Protein AF-W9NQY3-F1 (afdb_monomer_lite)

Organism: NCBI:txid1080344

Sequence (388 aa):
MKNQLRYPASQHNKVHRLAEKRASYDLETVHSIMNRSFVFHVSFQPDAEDPFPTTIPMLGAMGNFAYPSAGLNEPQDCYIHGYISARMANLSRKAMDDGLPGLPVCVSVAKVDGLILALSAFTHSCNYRSAVLFGHAALVTDESEKLWALELLTNKIIPGRWDQVRQPPNKFELMQTQILRVRVTSGSAKVRAGPPADDKEDVQDPGVMKNVWSGYVPLVERMGQPIPSAYNQLQDVPEHVRDLQEGFNEEADAYNDKLVKQETRGINTQYSEPYRLYNTHISEYELGRPVTLYGDIPFMQAHRKDSYVGLCWLNAAETWIDITKTKTKTDTNTNTRWISEAGHPRRLDLPVTSPQGCAQGLCCPNRHHGAALGVLNCLPPVPMKLRL

InterPro domains:
  IPR012349 FMN-binding split barrel [G3DSA:2.30.110.10] (8-249)
  IPR024747 Pyridoxamine 5'-phosphate oxidase-related [PF12900] (28-190)
  IPR025887 Glycoside hydrolase family 31, N-terminal domain [PF13802] (264-322)

pLDDT: mean 75.92, std 24.13, range [22.86, 98.5]

Structure (mmCIF, N/CA/C/O backbone):
data_AF-W9NQY3-F1
#
_entry.id   AF-W9NQY3-F1
#
loop_
_atom_site.group_PDB
_atom_site.id
_atom_site.type_symbol
_atom_site.label_atom_id
_atom_site.label_alt_id
_atom_site.label_comp_id
_atom_site.label_asym_id
_atom_site.label_entity_id
_atom_site.label_seq_id
_atom_site.pdbx_PDB_ins_code
_atom_site.Cartn_x
_atom_site.Cartn_y
_atom_site.Cartn_z
_atom_site.occupancy
_atom_site.B_iso_or_equiv
_atom_site.auth_seq_id
_atom_site.auth_comp_id
_atom_site.auth_asym_id
_atom_site.auth_atom_id
_atom_site.pdbx_PDB_model_num
ATOM 1 N N . MET A 1 1 ? -6.672 -26.993 3.186 1.00 41.31 1 MET A N 1
ATOM 2 C CA . MET A 1 1 ? -6.078 -25.667 3.461 1.00 41.31 1 MET A CA 1
ATOM 3 C C . MET A 1 1 ? -5.191 -25.336 2.272 1.00 41.31 1 MET A C 1
ATOM 5 O O . MET A 1 1 ? -4.366 -26.173 1.939 1.00 41.31 1 MET A O 1
ATOM 9 N N . LYS A 1 2 ? -5.412 -24.225 1.556 1.00 48.28 2 LYS A N 1
ATOM 10 C CA . LYS A 1 2 ? -4.467 -23.804 0.507 1.00 48.28 2 LYS A CA 1
ATOM 11 C C . LYS A 1 2 ? -3.161 -23.420 1.213 1.00 48.28 2 LYS A C 1
ATOM 13 O O . LYS A 1 2 ? -3.224 -22.670 2.182 1.00 48.28 2 LYS A O 1
ATOM 18 N N . ASN A 1 3 ? -2.020 -23.956 0.779 1.00 58.03 3 ASN A N 1
ATOM 19 C CA . ASN A 1 3 ? -0.714 -23.520 1.276 1.00 58.03 3 ASN A CA 1
ATOM 20 C C . ASN A 1 3 ? -0.532 -22.050 0.888 1.00 58.03 3 ASN A C 1
ATOM 22 O O . ASN A 1 3 ? -0.268 -21.743 -0.271 1.00 58.03 3 ASN A O 1
ATOM 26 N N . GLN A 1 4 ? -0.746 -21.142 1.836 1.00 81.62 4 GLN A N 1
ATOM 27 C CA . GLN A 1 4 ? -0.517 -19.719 1.629 1.00 81.62 4 GLN A CA 1
ATOM 28 C C . GLN A 1 4 ? 0.991 -19.484 1.725 1.00 81.62 4 GLN A C 1
ATOM 30 O O . GLN A 1 4 ? 1.603 -19.808 2.744 1.00 81.62 4 GLN A O 1
ATOM 35 N N . LEU A 1 5 ? 1.603 -18.996 0.645 1.00 94.12 5 LEU A N 1
ATOM 36 C CA . LEU A 1 5 ? 3.028 -18.679 0.634 1.00 94.12 5 LEU A CA 1
ATOM 37 C C . LEU A 1 5 ? 3.307 -17.491 1.559 1.00 94.12 5 LEU A C 1
ATOM 39 O O . LEU A 1 5 ? 2.479 -16.587 1.712 1.00 94.12 5 LEU A O 1
ATOM 43 N N . ARG A 1 6 ? 4.484 -17.504 2.188 1.00 95.94 6 ARG A N 1
ATOM 44 C CA . ARG A 1 6 ? 4.890 -16.518 3.193 1.00 95.94 6 ARG A CA 1
ATOM 45 C C . ARG A 1 6 ? 6.348 -16.132 2.997 1.00 95.94 6 ARG A C 1
ATOM 47 O O . ARG A 1 6 ? 7.165 -16.982 2.647 1.00 95.94 6 ARG A O 1
ATOM 54 N N . TYR A 1 7 ? 6.683 -14.886 3.302 1.00 96.25 7 TYR A N 1
ATOM 55 C CA . TYR A 1 7 ? 8.070 -14.475 3.473 1.00 96.25 7 TYR A CA 1
ATOM 56 C C . TYR A 1 7 ? 8.663 -15.128 4.731 1.00 96.25 7 TYR A C 1
ATOM 58 O O . TYR A 1 7 ? 8.013 -15.142 5.781 1.00 96.25 7 TYR A O 1
ATOM 66 N N . PRO A 1 8 ? 9.901 -15.643 4.681 1.00 93.06 8 PRO A N 1
ATOM 67 C CA . PRO A 1 8 ? 10.574 -16.099 5.887 1.00 93.06 8 PRO A CA 1
ATOM 68 C C . PRO A 1 8 ? 10.845 -14.906 6.812 1.00 93.06 8 PRO A C 1
ATOM 70 O O . PRO A 1 8 ? 11.271 -13.836 6.370 1.00 93.06 8 PRO A O 1
ATOM 73 N N . ALA A 1 9 ? 10.609 -15.085 8.112 1.00 92.38 9 ALA A N 1
ATOM 74 C CA . ALA A 1 9 ? 11.013 -14.108 9.115 1.00 92.38 9 ALA A CA 1
ATOM 75 C C . ALA A 1 9 ? 12.531 -14.219 9.342 1.00 92.38 9 ALA A C 1
ATOM 77 O O . ALA A 1 9 ? 13.017 -15.217 9.872 1.00 92.38 9 ALA A O 1
ATOM 78 N N . SER A 1 10 ? 13.268 -13.193 8.936 1.00 91.62 10 SER A N 1
ATOM 79 C CA . SER A 1 10 ? 14.715 -13.042 9.064 1.00 91.62 10 SER A CA 1
ATOM 80 C C . SER A 1 10 ? 15.065 -11.868 9.983 1.00 91.62 10 SER A C 1
ATOM 82 O O . SER A 1 10 ? 14.187 -11.198 10.528 1.00 91.62 10 SER A O 1
ATOM 84 N N . GLN A 1 11 ? 16.359 -11.601 10.165 1.00 91.75 11 GLN A N 1
ATOM 85 C CA . GLN A 1 11 ? 16.842 -10.501 11.004 1.00 91.75 11 GLN A CA 1
ATOM 86 C C . GLN A 1 11 ? 16.270 -9.130 10.598 1.00 91.75 11 GLN A C 1
ATOM 88 O O . GLN A 1 11 ? 16.045 -8.293 11.465 1.00 91.75 11 GLN A O 1
ATOM 93 N N . HIS A 1 12 ? 16.006 -8.905 9.305 1.00 89.69 12 HIS A N 1
ATOM 94 C CA . HIS A 1 12 ? 15.604 -7.590 8.791 1.00 89.69 12 HIS A CA 1
ATOM 95 C C . HIS A 1 12 ? 14.094 -7.324 8.872 1.00 89.69 12 HIS A C 1
ATOM 97 O O . HIS A 1 12 ? 13.684 -6.204 9.159 1.00 89.69 12 HIS A O 1
ATOM 103 N N . ASN A 1 13 ? 13.251 -8.336 8.638 1.00 95.31 13 ASN A N 1
ATOM 104 C CA . ASN A 1 13 ? 11.790 -8.174 8.551 1.00 95.31 13 ASN A CA 1
ATOM 105 C C . ASN A 1 13 ? 11.034 -8.707 9.783 1.00 95.31 13 ASN A C 1
ATOM 107 O O . ASN A 1 13 ? 9.799 -8.618 9.828 1.00 95.31 13 ASN A O 1
ATOM 111 N N . LYS A 1 14 ? 11.724 -9.290 10.776 1.00 96.44 14 LYS A N 1
ATOM 112 C CA . LYS A 1 14 ? 11.074 -9.802 11.987 1.00 96.44 14 LYS A CA 1
ATOM 113 C C . LYS A 1 14 ? 10.430 -8.661 12.777 1.00 96.44 14 LYS A C 1
ATOM 115 O O . LYS A 1 14 ? 11.090 -7.746 13.257 1.00 96.44 14 LYS A O 1
ATOM 120 N N . VAL A 1 15 ? 9.113 -8.733 12.947 1.00 95.94 15 VAL A N 1
ATOM 121 C CA . VAL A 1 15 ? 8.366 -7.805 13.791 1.00 95.94 15 VAL A CA 1
ATOM 122 C C . VAL A 1 15 ? 8.546 -8.269 15.230 1.00 95.94 15 VAL A C 1
ATOM 124 O O . VAL A 1 15 ? 8.304 -9.432 15.538 1.00 95.94 15 VAL A O 1
ATOM 127 N N . HIS A 1 16 ? 8.970 -7.365 16.111 1.00 94.00 16 HIS A N 1
ATOM 128 C CA . HIS A 1 16 ? 9.200 -7.688 17.523 1.00 94.00 16 HIS A CA 1
ATOM 129 C C . HIS A 1 16 ? 8.018 -7.286 18.412 1.00 94.00 16 HIS A C 1
ATOM 131 O O . HIS A 1 16 ? 7.464 -8.104 19.137 1.00 94.00 16 HIS A O 1
ATOM 137 N N . ARG A 1 17 ? 7.590 -6.021 18.345 1.00 93.44 17 ARG A N 1
ATOM 138 C CA . ARG A 1 17 ? 6.527 -5.494 19.214 1.00 93.44 17 ARG A CA 1
ATOM 139 C C . ARG A 1 17 ? 5.136 -5.904 18.721 1.00 93.44 17 ARG A C 1
ATOM 141 O O . ARG A 1 17 ? 4.748 -5.474 17.630 1.00 93.44 17 ARG A O 1
ATOM 148 N N . LEU A 1 18 ? 4.367 -6.604 19.565 1.00 90.69 18 LEU A N 1
ATOM 149 C CA . LEU A 1 18 ? 2.991 -7.073 19.299 1.00 90.69 18 LEU A CA 1
ATOM 150 C C . LEU A 1 18 ? 2.896 -7.962 18.048 1.00 90.69 18 LEU A C 1
ATOM 152 O O . LEU A 1 18 ? 1.939 -7.866 17.275 1.00 90.69 18 LEU A O 1
ATOM 156 N N . ALA A 1 19 ? 3.935 -8.756 17.802 1.00 91.94 19 ALA A N 1
ATOM 157 C CA . ALA A 1 19 ? 4.071 -9.550 16.589 1.00 91.94 19 ALA A CA 1
ATOM 158 C C . ALA A 1 19 ? 2.964 -10.604 16.480 1.00 91.94 19 ALA A C 1
ATOM 160 O O . ALA A 1 19 ? 2.330 -10.732 15.440 1.00 91.94 19 ALA A O 1
ATOM 161 N N . GLU A 1 20 ? 2.662 -11.273 17.587 1.00 90.25 20 GLU A N 1
ATOM 162 C CA . GLU A 1 20 ? 1.641 -12.310 17.710 1.00 90.25 20 GLU A CA 1
ATOM 163 C C . GLU A 1 20 ? 0.222 -11.816 17.397 1.00 90.25 20 GLU A C 1
ATOM 165 O O . GLU A 1 20 ? -0.622 -12.604 16.980 1.00 90.25 20 GLU A O 1
ATOM 170 N N . LYS A 1 21 ? -0.034 -10.512 17.564 1.00 87.94 21 LYS A N 1
ATOM 171 C CA . LYS A 1 21 ? -1.345 -9.894 17.312 1.00 87.94 21 LYS A CA 1
ATOM 172 C C . LYS A 1 21 ? -1.448 -9.195 15.960 1.00 87.94 21 LYS A C 1
ATOM 174 O O . LYS A 1 21 ? -2.558 -8.963 15.497 1.00 87.94 21 LYS A O 1
ATOM 179 N N . ARG A 1 22 ? -0.323 -8.746 15.390 1.00 92.81 22 ARG A N 1
ATOM 180 C CA . ARG A 1 22 ? -0.331 -7.748 14.301 1.00 92.81 22 ARG A CA 1
ATOM 181 C C . ARG A 1 22 ? 0.570 -8.081 13.123 1.00 92.81 22 ARG A C 1
ATOM 183 O O . ARG A 1 22 ? 0.405 -7.460 12.078 1.00 92.81 22 ARG A O 1
ATOM 190 N N . ALA A 1 23 ? 1.549 -8.969 13.276 1.00 96.25 23 ALA A N 1
ATOM 191 C CA . ALA A 1 23 ? 2.464 -9.287 12.189 1.00 96.25 23 ALA A CA 1
ATOM 192 C C . ALA A 1 23 ? 1.822 -10.282 11.218 1.00 96.25 23 ALA A C 1
ATOM 194 O O . ALA A 1 23 ? 1.273 -11.301 11.635 1.00 96.25 23 ALA A O 1
ATOM 195 N N . SER A 1 24 ? 1.957 -10.015 9.924 1.00 96.31 24 SER A N 1
ATOM 196 C CA . SER A 1 24 ? 1.710 -10.998 8.874 1.00 96.31 24 SER A CA 1
ATOM 197 C C . SER A 1 24 ? 2.931 -11.087 7.967 1.00 96.31 24 SER A C 1
ATOM 199 O O . SER A 1 24 ? 3.612 -10.098 7.703 1.00 96.31 24 SER A O 1
ATOM 201 N N . TYR A 1 25 ? 3.212 -12.301 7.512 1.00 96.94 25 TYR A N 1
ATOM 202 C CA . TYR A 1 25 ? 4.265 -12.602 6.543 1.00 96.94 25 TYR A CA 1
ATOM 203 C C . TYR A 1 25 ? 3.682 -13.182 5.255 1.00 96.94 25 TYR A C 1
ATOM 205 O O . TYR A 1 25 ? 4.429 -13.600 4.377 1.00 96.94 25 TYR A O 1
ATOM 213 N N . ASP A 1 26 ? 2.357 -13.247 5.152 1.00 96.31 26 ASP A N 1
ATOM 214 C CA . ASP A 1 26 ? 1.667 -13.896 4.045 1.00 96.31 26 ASP A CA 1
ATOM 215 C C . ASP A 1 26 ? 1.818 -13.027 2.795 1.00 96.31 26 ASP A C 1
ATOM 217 O O . ASP A 1 26 ? 1.555 -11.820 2.855 1.00 96.31 26 ASP A O 1
ATOM 221 N N . LEU A 1 27 ? 2.233 -13.628 1.671 1.00 97.25 27 LEU A N 1
ATOM 222 C CA . LEU A 1 27 ? 2.506 -12.885 0.432 1.00 97.25 27 LEU A CA 1
ATOM 223 C C . LEU A 1 27 ? 1.297 -12.049 0.017 1.00 97.25 27 LEU A C 1
ATOM 225 O O . LEU A 1 27 ? 1.424 -10.860 -0.240 1.00 97.25 27 LEU A O 1
ATOM 229 N N . GLU A 1 28 ? 0.107 -12.641 0.085 1.00 96.44 28 GLU A N 1
ATOM 230 C CA . GLU A 1 28 ? -1.151 -11.983 -0.261 1.00 96.44 28 GLU A CA 1
ATOM 231 C C . GLU A 1 28 ? -1.430 -10.739 0.596 1.00 96.44 28 GLU A C 1
ATOM 233 O O . GLU A 1 28 ? -1.851 -9.706 0.075 1.00 96.44 28 GLU A O 1
ATOM 238 N N . THR A 1 29 ? -1.145 -10.793 1.902 1.00 95.69 29 THR A N 1
ATOM 239 C CA . THR A 1 29 ? -1.326 -9.633 2.791 1.00 95.69 29 THR A CA 1
ATOM 240 C C . THR A 1 29 ? -0.317 -8.538 2.457 1.00 95.69 29 THR A C 1
ATOM 242 O O . THR A 1 29 ? -0.684 -7.373 2.343 1.00 95.69 29 THR A O 1
ATOM 245 N N . VAL A 1 30 ? 0.952 -8.897 2.260 1.00 97.88 30 VAL A N 1
ATOM 246 C CA . VAL A 1 30 ? 2.001 -7.928 1.917 1.00 97.88 30 VAL A CA 1
ATOM 247 C C . VAL A 1 30 ? 1.711 -7.287 0.556 1.00 97.88 30 VAL A C 1
ATOM 249 O O . VAL A 1 30 ? 1.644 -6.064 0.455 1.00 97.88 30 VAL A O 1
ATOM 252 N N . HIS A 1 31 ? 1.474 -8.091 -0.480 1.00 97.62 31 HIS A N 1
ATOM 253 C CA . HIS A 1 31 ? 1.257 -7.618 -1.847 1.00 97.62 31 HIS A CA 1
ATOM 254 C C . HIS A 1 31 ? -0.044 -6.828 -1.993 1.00 97.62 31 HIS A C 1
ATOM 256 O O . HIS A 1 31 ? -0.052 -5.829 -2.707 1.00 97.62 31 HIS A O 1
ATOM 262 N N . SER A 1 32 ? -1.121 -7.198 -1.287 1.00 95.31 32 SER A N 1
ATOM 263 C CA . SER A 1 32 ? -2.359 -6.403 -1.291 1.00 95.31 32 SER A CA 1
ATOM 264 C C . SER A 1 32 ? -2.151 -5.009 -0.693 1.00 95.31 32 SER A C 1
ATOM 266 O O . SER A 1 32 ? -2.605 -4.026 -1.275 1.00 95.31 32 SER A O 1
ATOM 268 N N . ILE A 1 33 ? -1.413 -4.884 0.417 1.00 96.50 33 ILE A N 1
ATOM 269 C CA . ILE A 1 33 ? -1.106 -3.577 1.025 1.00 96.50 33 ILE A CA 1
ATOM 270 C C . ILE A 1 33 ? -0.209 -2.737 0.101 1.00 96.50 33 ILE A C 1
ATOM 272 O O . ILE A 1 33 ? -0.464 -1.540 -0.078 1.00 96.50 33 ILE A O 1
ATOM 276 N N . MET A 1 34 ? 0.811 -3.356 -0.507 1.00 97.25 34 MET A N 1
ATOM 277 C CA . MET A 1 34 ? 1.686 -2.702 -1.488 1.00 97.25 34 MET A CA 1
ATOM 278 C C . MET A 1 34 ? 0.879 -2.205 -2.692 1.00 97.25 34 MET A C 1
ATOM 280 O O . MET A 1 34 ? 0.909 -1.018 -3.002 1.00 97.25 34 MET A O 1
ATOM 284 N N . ASN A 1 35 ? 0.087 -3.065 -3.335 1.00 93.25 35 ASN A N 1
ATOM 285 C CA . ASN A 1 35 ? -0.659 -2.692 -4.538 1.00 93.25 35 ASN A CA 1
ATOM 286 C C . ASN A 1 35 ? -1.792 -1.695 -4.269 1.00 93.25 35 ASN A C 1
ATOM 288 O O . ASN A 1 35 ? -2.090 -0.880 -5.139 1.00 93.25 35 ASN A O 1
ATOM 292 N N . ARG A 1 36 ? -2.343 -1.663 -3.049 1.00 92.06 36 ARG A N 1
ATOM 293 C CA . ARG A 1 36 ? -3.337 -0.661 -2.629 1.00 92.06 36 ARG A CA 1
ATOM 294 C C . ARG A 1 36 ? -2.745 0.726 -2.329 1.00 92.06 36 ARG A C 1
ATOM 296 O O . ARG A 1 36 ? -3.480 1.682 -2.069 1.00 92.06 36 ARG A O 1
ATOM 303 N N . SER A 1 37 ? -1.422 0.855 -2.315 1.00 94.19 37 SER A N 1
ATOM 304 C CA . SER A 1 37 ? -0.723 2.117 -2.061 1.00 94.19 37 SER A CA 1
ATOM 305 C C . SER A 1 37 ? -0.134 2.645 -3.363 1.00 94.19 37 SER A C 1
ATOM 307 O O . SER A 1 37 ? 0.553 1.909 -4.057 1.00 94.19 37 SER A O 1
ATOM 309 N N . PHE A 1 38 ? -0.368 3.906 -3.731 1.00 91.00 38 PHE A N 1
ATOM 310 C CA . PHE A 1 38 ? 0.234 4.470 -4.950 1.00 91.00 38 PHE A CA 1
ATOM 311 C C . PHE A 1 38 ? 1.703 4.849 -4.754 1.00 91.00 38 PHE A C 1
ATOM 313 O O . PHE A 1 38 ? 2.532 4.570 -5.618 1.00 91.00 38 PHE A O 1
ATOM 320 N N . VAL A 1 39 ? 2.014 5.448 -3.602 1.00 93.62 39 VAL A N 1
ATOM 321 C CA . VAL A 1 39 ? 3.340 5.971 -3.268 1.00 93.62 39 VAL A CA 1
ATOM 322 C C . VAL A 1 39 ? 4.069 5.013 -2.335 1.00 93.62 39 VAL A C 1
ATOM 324 O O . VAL A 1 39 ? 3.573 4.670 -1.261 1.00 93.62 39 VAL A O 1
ATOM 327 N N . PHE A 1 40 ? 5.261 4.600 -2.749 1.00 96.25 40 PHE A N 1
ATOM 328 C CA . PHE A 1 40 ? 6.187 3.764 -1.998 1.00 96.25 40 PHE A CA 1
ATOM 329 C C . PHE A 1 40 ? 7.311 4.636 -1.446 1.00 96.25 40 PHE A C 1
ATOM 331 O O . PHE A 1 40 ? 7.884 5.444 -2.172 1.00 96.25 40 PHE A O 1
ATOM 338 N N . HIS A 1 41 ? 7.655 4.466 -0.173 1.00 97.12 41 HIS A N 1
ATOM 339 C CA . HIS A 1 41 ? 8.813 5.117 0.431 1.00 97.12 41 HIS A CA 1
ATOM 340 C C . HIS A 1 41 ? 10.018 4.198 0.267 1.00 97.12 41 HIS A C 1
ATOM 342 O O . HIS A 1 41 ? 10.091 3.151 0.913 1.00 97.12 41 HIS A O 1
ATOM 348 N N . VAL A 1 42 ? 10.933 4.572 -0.627 1.00 95.56 42 VAL A N 1
ATOM 349 C CA . VAL A 1 42 ? 12.127 3.788 -0.951 1.00 95.56 42 VAL A CA 1
ATOM 350 C C . VAL A 1 42 ? 13.310 4.361 -0.185 1.00 95.56 42 VAL A C 1
ATOM 352 O O . VAL A 1 42 ? 13.778 5.461 -0.480 1.00 95.56 42 VAL A O 1
ATOM 355 N N . SER A 1 43 ? 13.774 3.618 0.810 1.00 95.62 43 SER A N 1
ATOM 356 C CA . SER A 1 43 ? 14.898 3.971 1.665 1.00 95.62 43 SER A CA 1
ATOM 357 C C . SER A 1 43 ? 16.159 3.211 1.261 1.00 95.62 43 SER A C 1
ATOM 359 O O . SER A 1 43 ? 16.119 2.000 1.046 1.00 95.62 43 SER A O 1
ATOM 361 N N . PHE A 1 44 ? 17.285 3.911 1.174 1.00 93.94 44 PHE A N 1
ATOM 362 C CA . PHE A 1 44 ? 18.585 3.339 0.821 1.00 93.94 44 PHE A CA 1
ATOM 363 C C . PHE A 1 44 ? 19.729 4.183 1.384 1.00 93.94 44 PHE A C 1
ATOM 365 O O . PHE A 1 44 ? 19.544 5.349 1.742 1.00 93.94 44 PHE A O 1
ATOM 372 N N . GLN A 1 45 ? 20.919 3.592 1.433 1.00 92.56 45 GLN A N 1
ATOM 373 C CA . GLN A 1 45 ? 22.136 4.276 1.848 1.00 92.56 45 GLN A CA 1
ATOM 374 C C . GLN A 1 45 ? 22.780 4.964 0.629 1.00 92.56 45 GLN A C 1
ATOM 376 O O . GLN A 1 45 ? 23.153 4.262 -0.314 1.00 92.56 45 GLN A O 1
ATOM 381 N N . PRO A 1 46 ? 22.860 6.309 0.573 1.00 86.75 46 PRO A N 1
ATOM 382 C CA . PRO A 1 46 ? 23.372 7.0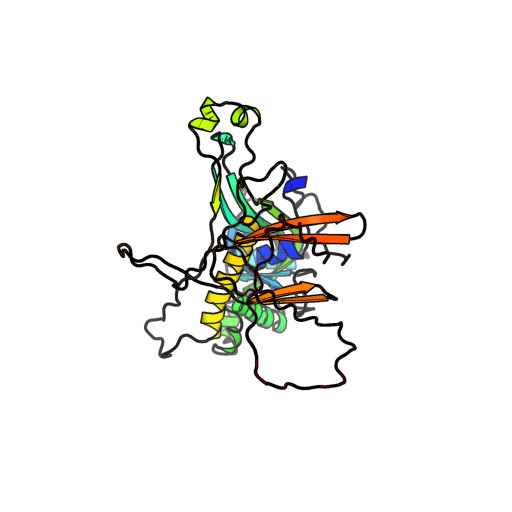08 -0.607 1.00 86.75 46 PRO A CA 1
ATOM 383 C C . PRO A 1 46 ? 24.897 6.907 -0.767 1.00 86.75 46 PRO A C 1
ATOM 385 O O . PRO A 1 46 ? 25.381 6.956 -1.894 1.00 86.75 46 PRO A O 1
ATOM 388 N N . ASP A 1 47 ? 25.629 6.774 0.338 1.00 82.56 47 ASP A N 1
ATOM 389 C CA . ASP A 1 47 ? 27.084 6.604 0.413 1.00 82.56 47 ASP A CA 1
ATOM 390 C C . ASP A 1 47 ? 27.412 5.861 1.719 1.00 82.56 47 ASP A C 1
ATOM 392 O O . ASP A 1 47 ? 26.700 6.037 2.704 1.00 82.56 47 ASP A O 1
ATOM 396 N N . ALA A 1 48 ? 28.460 5.039 1.751 1.00 80.31 48 ALA A N 1
ATOM 397 C CA . ALA A 1 48 ? 28.923 4.397 2.981 1.00 80.31 48 ALA A CA 1
ATOM 398 C C . ALA A 1 48 ? 29.408 5.416 4.030 1.00 80.31 48 ALA A C 1
ATOM 400 O O . ALA A 1 48 ? 29.275 5.156 5.224 1.00 80.31 48 ALA A O 1
ATOM 401 N N . GLU A 1 49 ? 29.920 6.568 3.587 1.00 87.19 49 GLU A N 1
ATOM 402 C CA . GLU A 1 49 ? 30.412 7.635 4.470 1.00 87.19 49 GLU A CA 1
ATOM 403 C C . GLU A 1 49 ? 29.307 8.602 4.931 1.00 87.19 49 GLU A C 1
ATOM 405 O O . GLU A 1 49 ? 29.495 9.353 5.889 1.00 87.19 49 GLU A O 1
ATOM 410 N N . ASP A 1 50 ? 28.145 8.605 4.267 1.00 86.25 50 ASP A N 1
ATOM 411 C CA . ASP A 1 50 ? 27.000 9.412 4.695 1.00 86.25 50 ASP A CA 1
ATOM 412 C C . ASP A 1 50 ? 26.344 8.732 5.909 1.00 86.25 50 ASP A C 1
ATOM 414 O O . ASP A 1 50 ? 25.885 7.597 5.804 1.00 86.25 50 ASP A O 1
ATOM 418 N N . PRO A 1 51 ? 26.256 9.367 7.085 1.00 90.56 51 PRO A N 1
ATOM 419 C CA . PRO A 1 51 ? 25.622 8.733 8.236 1.00 90.56 51 PRO A CA 1
ATOM 420 C C . PRO A 1 51 ? 24.092 8.630 8.102 1.00 90.56 51 PRO A C 1
ATOM 422 O O . PRO A 1 51 ? 23.457 7.969 8.928 1.00 90.56 51 PRO A O 1
ATOM 425 N N . PHE A 1 52 ? 23.475 9.285 7.109 1.00 91.94 52 PHE A N 1
ATOM 426 C CA . PHE A 1 52 ? 22.023 9.358 6.976 1.00 91.94 52 PHE A CA 1
ATOM 427 C C . PHE A 1 52 ? 21.477 8.455 5.859 1.00 91.94 52 PHE A C 1
ATOM 429 O O . PHE A 1 52 ? 21.910 8.541 4.706 1.00 91.94 52 PHE A O 1
ATOM 436 N N . PRO A 1 53 ? 20.432 7.653 6.137 1.00 92.06 53 PRO A N 1
ATOM 437 C CA . PRO A 1 53 ? 19.692 6.997 5.074 1.00 92.06 53 PRO A CA 1
ATOM 438 C C . PRO A 1 53 ? 18.889 8.036 4.283 1.00 92.06 53 PRO A C 1
ATOM 440 O O . PRO A 1 53 ? 18.285 8.956 4.836 1.00 92.06 53 PRO A O 1
ATOM 443 N N . THR A 1 54 ? 18.808 7.853 2.969 1.00 92.12 54 THR A N 1
ATOM 444 C CA . THR A 1 54 ? 17.886 8.610 2.119 1.00 92.12 54 THR A CA 1
ATOM 445 C C . THR A 1 54 ? 16.565 7.862 2.023 1.00 92.12 54 THR A C 1
ATOM 447 O O . THR A 1 54 ? 16.571 6.649 1.863 1.00 92.12 54 THR A O 1
ATOM 450 N N . THR A 1 55 ? 15.439 8.581 2.027 1.00 94.00 55 THR A N 1
ATOM 451 C CA . THR A 1 55 ? 14.129 8.037 1.633 1.00 94.00 55 THR A CA 1
ATOM 452 C C . THR A 1 55 ? 13.513 8.880 0.523 1.00 94.00 55 THR A C 1
ATOM 454 O O . THR A 1 55 ? 13.441 10.100 0.651 1.00 94.00 55 THR A O 1
ATOM 457 N N . ILE A 1 56 ? 13.066 8.238 -0.558 1.00 92.00 56 ILE A N 1
ATOM 458 C CA . ILE A 1 56 ? 12.435 8.895 -1.710 1.00 92.00 56 ILE A CA 1
ATOM 459 C C . ILE A 1 56 ? 11.033 8.303 -1.926 1.00 92.00 56 ILE A C 1
ATOM 461 O O . ILE A 1 56 ? 10.914 7.088 -2.100 1.00 92.00 56 ILE A O 1
ATOM 465 N N . PRO A 1 57 ? 9.969 9.126 -1.933 1.00 93.38 57 PRO A N 1
ATOM 466 C CA . PRO A 1 57 ? 8.640 8.701 -2.359 1.00 93.38 57 PRO A CA 1
ATOM 467 C C . PRO A 1 57 ? 8.602 8.466 -3.875 1.00 93.38 57 PRO A C 1
ATOM 469 O O . PRO A 1 57 ? 8.965 9.349 -4.653 1.00 93.38 57 PRO A O 1
ATOM 472 N N . MET A 1 58 ? 8.167 7.284 -4.305 1.00 91.62 58 MET A N 1
ATOM 473 C CA . MET A 1 58 ? 8.134 6.880 -5.715 1.00 91.62 58 MET A CA 1
ATOM 474 C C . MET A 1 58 ? 6.852 6.115 -6.035 1.00 91.62 58 MET A C 1
ATOM 476 O O . MET A 1 58 ? 6.311 5.416 -5.182 1.00 91.62 58 MET A O 1
ATOM 480 N N . LEU A 1 59 ? 6.376 6.207 -7.276 1.00 93.25 59 LEU A N 1
ATOM 481 C CA . LEU A 1 59 ? 5.353 5.283 -7.764 1.00 93.25 59 LEU A CA 1
ATOM 482 C C . LEU A 1 59 ? 5.976 3.897 -7.921 1.00 93.25 59 LEU A C 1
ATOM 484 O O . LEU A 1 59 ? 7.079 3.767 -8.458 1.00 93.25 59 LEU A O 1
ATOM 488 N N . GLY A 1 60 ? 5.264 2.866 -7.487 1.00 94.38 60 GLY A N 1
ATOM 489 C CA . GLY A 1 60 ? 5.710 1.492 -7.665 1.00 94.38 60 GLY A CA 1
ATOM 490 C C . GLY A 1 60 ? 4.562 0.508 -7.769 1.00 94.38 60 GLY A C 1
ATOM 491 O O . GLY A 1 60 ? 3.432 0.854 -7.439 1.00 94.38 60 GLY A O 1
ATOM 492 N N . ALA A 1 61 ? 4.850 -0.702 -8.230 1.00 96.50 61 ALA A N 1
ATOM 493 C CA . ALA A 1 61 ? 3.908 -1.799 -8.413 1.00 96.50 61 ALA A CA 1
ATOM 494 C C . ALA A 1 61 ? 4.570 -3.132 -8.054 1.00 96.50 61 ALA A C 1
ATOM 496 O O . ALA A 1 61 ? 5.754 -3.322 -8.329 1.00 96.50 61 ALA A O 1
ATOM 497 N N . MET A 1 62 ? 3.809 -4.064 -7.479 1.00 97.56 62 MET A N 1
ATOM 498 C CA . MET A 1 62 ? 4.248 -5.456 -7.395 1.00 97.56 62 MET A CA 1
ATOM 499 C C . MET A 1 62 ? 3.894 -6.179 -8.697 1.00 97.56 62 MET A C 1
ATOM 501 O O . MET A 1 62 ? 2.802 -5.985 -9.232 1.00 97.56 62 MET A O 1
ATOM 505 N N . GLY A 1 63 ? 4.799 -7.012 -9.203 1.00 97.00 63 GLY A N 1
ATOM 506 C CA . GLY A 1 63 ? 4.551 -7.820 -10.393 1.00 97.00 63 GLY A CA 1
ATOM 507 C C . GLY A 1 63 ? 5.666 -8.824 -10.659 1.00 97.00 63 GLY A C 1
ATOM 508 O O . GLY A 1 63 ? 6.699 -8.828 -9.993 1.00 97.00 63 GLY A O 1
ATOM 509 N N . ASN A 1 64 ? 5.467 -9.695 -11.643 1.00 96.75 64 ASN A N 1
ATOM 510 C CA . ASN A 1 64 ? 6.462 -10.686 -12.032 1.00 96.75 64 ASN A CA 1
ATOM 511 C C . ASN A 1 64 ? 6.576 -10.738 -13.556 1.00 96.75 64 ASN A C 1
ATOM 513 O O . ASN A 1 64 ? 5.668 -11.214 -14.226 1.00 96.75 64 ASN A O 1
ATOM 517 N N . PHE A 1 65 ? 7.693 -10.256 -14.099 1.00 97.06 65 PHE A N 1
ATOM 518 C CA . PHE A 1 65 ? 7.905 -10.224 -15.544 1.00 97.06 65 PHE A CA 1
ATOM 519 C C . PHE A 1 65 ? 7.989 -11.631 -16.157 1.00 97.06 65 PHE A C 1
ATOM 521 O O . PHE A 1 65 ? 7.445 -11.874 -17.229 1.00 97.06 65 PHE A O 1
ATOM 528 N N . ALA A 1 66 ? 8.620 -12.583 -15.460 1.00 95.81 66 ALA A N 1
ATOM 529 C CA . ALA A 1 66 ? 8.734 -13.961 -15.939 1.00 95.81 66 ALA A CA 1
ATOM 530 C C . ALA A 1 66 ? 7.391 -14.713 -15.893 1.00 95.81 66 ALA A C 1
ATOM 532 O O . ALA A 1 66 ? 7.168 -15.623 -16.689 1.00 95.81 66 ALA A O 1
ATOM 533 N N . TYR A 1 67 ? 6.498 -14.323 -14.978 1.00 95.69 67 TYR A N 1
ATOM 534 C CA . TYR A 1 67 ? 5.164 -14.899 -14.817 1.00 95.69 67 TYR A CA 1
ATOM 535 C C . TYR A 1 67 ? 4.111 -13.792 -14.636 1.00 95.69 67 TYR A C 1
ATOM 537 O O . TYR A 1 67 ? 3.623 -13.596 -13.520 1.00 95.69 67 TYR A O 1
ATOM 545 N N . PRO A 1 68 ? 3.718 -13.069 -15.705 1.00 93.75 68 PRO A N 1
ATOM 546 C CA . PRO A 1 68 ? 2.810 -11.920 -15.594 1.00 93.75 68 PRO A CA 1
ATOM 547 C C . PRO A 1 68 ? 1.433 -12.242 -15.000 1.00 93.75 68 PRO A C 1
ATOM 549 O O . PRO A 1 68 ? 0.761 -11.353 -14.489 1.00 93.75 68 PRO A O 1
ATOM 552 N N . SER A 1 69 ? 1.017 -13.511 -15.034 1.00 93.06 69 SER A N 1
ATOM 553 C CA . SER A 1 69 ? -0.228 -13.998 -14.433 1.00 93.06 69 SER A CA 1
ATOM 554 C C . SER A 1 69 ? -0.137 -14.285 -12.928 1.00 93.06 69 SER A C 1
ATOM 556 O O . SER A 1 69 ? -1.114 -14.774 -12.362 1.00 93.06 69 SER A O 1
ATOM 558 N N . ALA A 1 70 ? 1.016 -14.055 -12.288 1.00 93.94 70 ALA A N 1
ATOM 559 C CA . ALA A 1 70 ? 1.230 -14.361 -10.876 1.00 93.94 70 ALA A CA 1
ATOM 560 C C . ALA A 1 70 ? 0.255 -13.585 -9.975 1.00 93.94 70 ALA A C 1
ATOM 562 O O . ALA A 1 70 ? 0.224 -12.352 -9.967 1.00 93.94 70 ALA A O 1
ATOM 563 N N . GLY A 1 71 ? -0.515 -14.314 -9.171 1.00 93.38 71 GLY A N 1
ATOM 564 C CA . GLY A 1 71 ? -1.447 -13.747 -8.204 1.00 93.38 71 GLY A CA 1
ATOM 565 C C . GLY A 1 71 ? -0.748 -13.119 -6.995 1.00 93.38 71 GLY A C 1
ATOM 566 O O . GLY A 1 71 ? 0.453 -13.274 -6.776 1.00 93.38 71 GLY A O 1
ATOM 567 N N . LEU A 1 72 ? -1.520 -12.433 -6.147 1.00 94.38 72 LEU A N 1
ATOM 568 C CA . LEU A 1 72 ? -1.003 -11.791 -4.926 1.00 94.38 72 LEU A CA 1
ATOM 569 C C . LEU A 1 72 ? -0.368 -12.785 -3.942 1.00 94.38 72 LEU A C 1
ATOM 571 O O . LEU A 1 72 ? 0.473 -12.407 -3.133 1.00 94.38 72 LEU A O 1
ATOM 575 N N . ASN A 1 73 ? -0.776 -14.049 -3.988 1.00 94.94 73 ASN A N 1
ATOM 576 C CA . ASN A 1 73 ? -0.266 -15.121 -3.140 1.00 94.94 73 ASN A CA 1
ATOM 577 C C . ASN A 1 73 ? 0.984 -15.814 -3.711 1.00 94.94 73 ASN A C 1
ATOM 579 O O . ASN A 1 73 ? 1.416 -16.811 -3.134 1.00 94.94 73 ASN A O 1
ATOM 583 N N . GLU A 1 74 ? 1.546 -15.316 -4.811 1.00 95.38 74 GLU A N 1
ATOM 584 C CA . GLU A 1 74 ? 2.745 -15.841 -5.468 1.00 95.38 74 GLU A CA 1
ATOM 585 C C . GLU A 1 74 ? 3.921 -14.855 -5.353 1.00 95.38 74 GLU A C 1
ATOM 587 O O . GLU A 1 74 ? 3.706 -13.675 -5.063 1.00 95.38 74 GLU A O 1
ATOM 592 N N . PRO A 1 75 ? 5.179 -15.303 -5.531 1.00 95.19 75 PRO A N 1
ATOM 593 C CA . PRO A 1 75 ? 6.341 -14.419 -5.485 1.00 95.19 75 PRO A CA 1
ATOM 594 C C . PRO A 1 75 ? 6.304 -13.345 -6.580 1.00 95.19 75 PRO A C 1
ATOM 596 O O . PRO A 1 75 ? 6.141 -13.644 -7.766 1.00 95.19 75 PRO A O 1
ATOM 599 N N . GLN A 1 76 ? 6.508 -12.094 -6.172 1.00 96.81 76 GLN A N 1
ATOM 600 C CA . GLN A 1 76 ? 6.535 -10.923 -7.044 1.00 96.81 76 GLN A CA 1
ATOM 601 C C . GLN A 1 76 ? 7.747 -10.053 -6.700 1.00 96.81 76 GLN A C 1
ATOM 603 O O . GLN A 1 76 ? 8.176 -9.998 -5.546 1.00 96.81 76 GLN A O 1
ATOM 608 N N . ASP A 1 77 ? 8.268 -9.351 -7.700 1.00 97.44 77 ASP A N 1
ATOM 609 C CA . ASP A 1 77 ? 9.240 -8.279 -7.521 1.00 97.44 77 ASP A CA 1
ATOM 610 C C . ASP A 1 77 ? 8.512 -6.932 -7.396 1.00 97.44 77 ASP A C 1
ATOM 612 O O . ASP A 1 77 ? 7.333 -6.801 -7.736 1.00 97.44 77 ASP A O 1
ATOM 616 N N . CYS A 1 78 ? 9.212 -5.915 -6.897 1.00 97.38 78 CYS A N 1
ATOM 617 C CA . CYS A 1 78 ? 8.683 -4.557 -6.798 1.00 97.38 78 CYS A CA 1
ATOM 618 C C . CYS A 1 78 ? 9.322 -3.677 -7.878 1.00 97.38 78 CYS A C 1
ATOM 620 O O . CYS A 1 78 ? 10.531 -3.463 -7.876 1.00 97.38 78 CYS A O 1
ATOM 622 N N . TYR A 1 79 ? 8.521 -3.164 -8.805 1.00 96.56 79 TYR A N 1
ATOM 623 C CA . TYR A 1 79 ? 8.961 -2.251 -9.857 1.00 96.56 79 TYR A CA 1
ATOM 624 C C . TYR A 1 79 ? 8.667 -0.825 -9.424 1.00 96.56 79 TYR A C 1
ATOM 626 O O . TYR A 1 79 ? 7.540 -0.518 -9.042 1.00 96.56 79 TYR A O 1
ATOM 634 N N . ILE A 1 80 ? 9.664 0.051 -9.485 1.00 92.75 80 ILE A N 1
ATOM 635 C CA . ILE A 1 80 ? 9.520 1.463 -9.125 1.00 92.75 80 ILE A CA 1
ATOM 636 C C . ILE A 1 80 ? 9.890 2.348 -10.311 1.00 92.75 80 ILE A C 1
ATOM 638 O O . ILE A 1 80 ? 10.904 2.139 -10.985 1.00 92.75 80 ILE A O 1
ATOM 642 N N . HIS A 1 81 ? 9.042 3.343 -10.565 1.00 83.00 81 HIS A N 1
ATOM 643 C CA . HIS A 1 81 ? 9.266 4.329 -11.611 1.00 83.00 81 HIS A CA 1
ATOM 644 C C . HIS A 1 81 ? 10.259 5.383 -11.129 1.00 83.00 81 HIS A C 1
ATOM 646 O O . HIS A 1 81 ? 9.976 6.119 -10.181 1.00 83.00 81 HIS A O 1
ATOM 652 N N . GLY A 1 82 ? 11.395 5.507 -11.808 1.00 67.69 82 GLY A N 1
ATOM 653 C CA . GLY A 1 82 ? 12.327 6.603 -11.606 1.00 67.69 82 GLY A CA 1
ATOM 654 C C . GLY A 1 82 ? 12.331 7.567 -12.789 1.00 67.69 82 GLY A C 1
ATOM 655 O O . GLY A 1 82 ? 12.677 7.190 -13.907 1.00 67.69 82 GLY A O 1
ATOM 656 N N . TYR A 1 83 ? 12.101 8.856 -12.512 1.00 62.66 83 TYR A N 1
ATOM 657 C CA . TYR A 1 83 ? 12.922 9.868 -13.183 1.00 62.66 83 TYR A CA 1
ATOM 658 C C . TYR A 1 83 ? 14.379 9.616 -12.781 1.00 62.66 83 TYR A C 1
ATOM 660 O O . TYR A 1 83 ? 14.626 8.988 -11.746 1.00 62.66 83 TYR A O 1
ATOM 668 N N . ILE A 1 84 ? 15.340 10.098 -13.566 1.00 53.53 84 ILE A N 1
ATOM 669 C CA . ILE A 1 84 ? 16.773 10.039 -13.261 1.00 53.53 84 ILE A CA 1
ATOM 670 C C . ILE A 1 84 ? 17.042 10.826 -11.964 1.00 53.53 84 ILE A C 1
ATOM 672 O O . ILE A 1 84 ? 17.642 11.897 -11.971 1.00 53.53 84 ILE A O 1
ATOM 676 N N . SER A 1 85 ? 16.660 10.304 -10.797 1.00 56.72 85 SER A N 1
ATOM 677 C CA . SER A 1 85 ? 17.452 10.527 -9.604 1.00 56.72 85 SER A CA 1
ATOM 678 C C . SER A 1 85 ? 18.770 9.840 -9.935 1.00 56.72 85 SER A C 1
ATOM 680 O O . SER A 1 85 ? 18.943 8.636 -9.740 1.00 56.72 85 SER A O 1
ATOM 682 N N . ALA A 1 86 ? 19.661 10.603 -10.585 1.00 65.44 86 ALA A N 1
ATOM 683 C CA . ALA A 1 86 ? 20.935 10.116 -11.098 1.00 65.44 86 ALA A CA 1
ATOM 684 C C . ALA A 1 86 ? 21.608 9.275 -10.020 1.00 65.44 86 ALA A C 1
ATOM 686 O O . ALA A 1 86 ? 22.100 8.196 -10.300 1.00 65.44 86 ALA A O 1
ATOM 687 N N . ARG A 1 87 ? 21.463 9.697 -8.762 1.00 81.75 87 ARG A N 1
ATOM 688 C CA . ARG A 1 87 ? 21.922 8.992 -7.577 1.00 81.75 87 ARG A CA 1
ATOM 689 C C . ARG A 1 87 ? 21.462 7.533 -7.467 1.00 81.75 87 ARG A C 1
ATOM 691 O O . ARG A 1 87 ? 22.321 6.667 -7.522 1.00 81.75 87 ARG A O 1
ATOM 698 N N . MET A 1 88 ? 20.170 7.218 -7.324 1.00 87.38 88 MET A N 1
ATOM 699 C CA . MET A 1 88 ? 19.758 5.825 -7.058 1.00 87.38 88 MET A CA 1
ATOM 700 C C . MET A 1 88 ? 20.034 4.906 -8.257 1.00 87.38 88 MET A C 1
ATOM 702 O O . MET A 1 88 ? 20.494 3.779 -8.077 1.00 87.38 88 MET A O 1
ATOM 706 N N . ALA A 1 89 ? 19.829 5.402 -9.481 1.00 86.94 89 ALA A N 1
ATOM 707 C CA . ALA A 1 89 ? 20.168 4.659 -10.693 1.00 86.94 89 ALA A CA 1
ATOM 708 C C . ALA A 1 89 ? 21.690 4.452 -10.840 1.00 86.94 89 ALA A C 1
ATOM 710 O O . ALA A 1 89 ? 22.121 3.361 -11.196 1.00 86.94 89 ALA A O 1
ATOM 711 N N . ASN A 1 90 ? 22.519 5.457 -10.535 1.00 88.75 90 ASN A N 1
ATOM 712 C CA . ASN A 1 90 ? 23.982 5.326 -10.547 1.00 88.75 90 ASN A CA 1
ATOM 713 C C . ASN A 1 90 ? 24.462 4.339 -9.484 1.00 88.75 90 ASN A C 1
ATOM 715 O O . ASN A 1 90 ? 25.309 3.509 -9.780 1.00 88.75 90 ASN A O 1
ATOM 719 N N . LEU A 1 91 ? 23.914 4.408 -8.269 1.00 91.50 91 LEU A N 1
ATOM 720 C CA . LEU A 1 91 ? 24.259 3.493 -7.182 1.00 91.50 91 LEU A CA 1
ATOM 721 C C . LEU A 1 91 ? 23.855 2.054 -7.508 1.00 91.50 91 LEU A C 1
ATOM 723 O O . LEU A 1 91 ? 24.624 1.133 -7.264 1.00 91.50 91 LEU A O 1
ATOM 727 N N . SER A 1 92 ? 22.681 1.870 -8.114 1.00 91.94 92 SER A N 1
ATOM 728 C CA . SER A 1 92 ? 22.223 0.554 -8.568 1.00 91.94 92 SER A CA 1
ATOM 729 C C . SER A 1 92 ? 23.119 0.004 -9.680 1.00 91.94 92 SER A C 1
ATOM 731 O O . SER A 1 92 ? 23.520 -1.151 -9.594 1.00 91.94 92 SER A O 1
ATOM 733 N N . ARG A 1 93 ? 23.502 0.829 -10.672 1.00 90.75 93 ARG A N 1
ATOM 734 C CA . ARG A 1 93 ? 24.491 0.447 -11.700 1.00 90.75 93 ARG A CA 1
ATOM 735 C C . ARG A 1 93 ? 25.823 0.059 -11.079 1.00 90.75 93 ARG A C 1
ATOM 737 O O . ARG A 1 93 ? 26.288 -1.037 -11.332 1.00 90.75 93 ARG A O 1
ATOM 744 N N . LYS A 1 94 ? 26.379 0.915 -10.219 1.00 92.19 94 LYS A N 1
ATOM 745 C CA . LYS A 1 94 ? 27.652 0.657 -9.544 1.00 92.19 94 LYS A CA 1
ATOM 746 C C . LYS A 1 94 ? 27.619 -0.667 -8.782 1.00 92.19 94 LYS A C 1
ATOM 748 O O . LYS A 1 94 ? 28.514 -1.476 -8.949 1.00 92.19 94 LYS A O 1
ATOM 753 N N . ALA A 1 95 ? 26.563 -0.919 -8.006 1.00 93.31 95 ALA A N 1
ATOM 754 C CA . ALA A 1 95 ? 26.410 -2.185 -7.297 1.00 93.31 95 ALA A CA 1
ATOM 755 C C . ALA A 1 95 ? 26.393 -3.385 -8.263 1.00 93.31 95 ALA A C 1
ATOM 757 O O . ALA A 1 95 ? 27.036 -4.394 -7.992 1.00 93.31 95 ALA A O 1
ATOM 758 N N . MET A 1 96 ? 25.693 -3.271 -9.396 1.00 93.00 96 MET A N 1
ATOM 759 C CA . MET A 1 96 ? 25.681 -4.312 -10.430 1.00 93.00 96 MET A CA 1
ATOM 760 C C . MET A 1 96 ? 27.056 -4.501 -11.091 1.00 93.00 96 MET A C 1
ATOM 762 O O . MET A 1 96 ? 27.470 -5.641 -11.291 1.00 93.00 96 MET A O 1
ATOM 766 N N . ASP A 1 97 ? 27.770 -3.412 -11.386 1.00 94.00 97 ASP A N 1
ATOM 767 C CA . ASP A 1 97 ? 29.126 -3.426 -11.953 1.00 94.00 97 ASP A CA 1
ATOM 768 C C . ASP A 1 97 ? 30.136 -4.062 -10.977 1.00 94.00 97 ASP A C 1
ATOM 770 O O . ASP A 1 97 ? 31.026 -4.801 -11.395 1.00 94.00 97 ASP A O 1
ATOM 774 N N . ASP A 1 98 ? 29.937 -3.860 -9.670 1.00 94.25 98 ASP A N 1
ATOM 775 C CA . ASP A 1 98 ? 30.694 -4.488 -8.578 1.00 94.25 98 ASP A CA 1
ATOM 776 C C . ASP A 1 98 ? 30.292 -5.970 -8.340 1.00 94.25 98 ASP A C 1
ATOM 778 O O . ASP A 1 98 ? 30.774 -6.616 -7.407 1.00 94.25 98 ASP A O 1
ATOM 782 N N . GLY A 1 99 ? 29.401 -6.535 -9.167 1.00 93.50 99 GLY A N 1
ATOM 783 C CA . GLY A 1 99 ? 28.959 -7.934 -9.100 1.00 93.50 99 GLY A CA 1
ATOM 784 C C . GLY A 1 99 ? 27.896 -8.229 -8.035 1.00 93.50 99 GLY A C 1
ATOM 785 O O . GLY A 1 99 ? 27.595 -9.396 -7.768 1.00 93.50 99 GLY A O 1
ATOM 786 N N . LEU A 1 100 ? 27.312 -7.199 -7.418 1.00 94.00 100 LEU A N 1
ATOM 787 C CA . LEU A 1 100 ? 26.218 -7.336 -6.455 1.00 94.00 100 LEU A CA 1
ATOM 788 C C . LEU A 1 100 ? 24.863 -7.451 -7.181 1.00 94.00 100 LEU A C 1
ATOM 790 O O . LEU A 1 100 ? 24.696 -6.954 -8.294 1.00 94.00 100 LEU A O 1
ATOM 794 N N . PRO A 1 101 ? 23.836 -8.051 -6.550 1.00 93.25 101 PRO A N 1
ATOM 795 C CA . PRO A 1 101 ? 22.505 -8.197 -7.156 1.00 93.25 101 PRO A CA 1
ATOM 796 C C . PRO A 1 101 ? 21.749 -6.873 -7.395 1.00 93.25 101 PRO A C 1
ATOM 798 O O . PRO A 1 101 ? 20.669 -6.897 -7.983 1.00 93.25 101 PRO A O 1
ATOM 801 N N . GLY A 1 102 ? 22.274 -5.741 -6.920 1.00 95.06 102 GLY A N 1
ATOM 802 C CA . GLY A 1 102 ? 21.677 -4.407 -7.007 1.00 95.06 102 GLY A CA 1
ATOM 803 C C . GLY A 1 102 ? 21.916 -3.597 -5.731 1.00 95.06 102 GLY A C 1
ATOM 804 O O . GLY A 1 102 ? 22.496 -4.098 -4.767 1.00 95.06 102 GLY A O 1
ATOM 805 N N . LEU A 1 103 ? 21.444 -2.349 -5.703 1.00 94.81 103 LEU A N 1
ATOM 806 C CA . LEU A 1 103 ? 21.504 -1.491 -4.517 1.00 94.81 103 LEU A CA 1
ATOM 807 C C . LEU A 1 103 ? 20.583 -2.054 -3.420 1.00 94.81 103 LEU A C 1
ATOM 809 O O . LEU A 1 103 ? 19.390 -2.215 -3.683 1.00 94.81 103 LEU A O 1
ATOM 813 N N . PRO A 1 104 ? 21.070 -2.328 -2.197 1.00 96.12 104 PRO A N 1
ATOM 814 C CA . PRO A 1 104 ? 20.198 -2.700 -1.090 1.00 96.12 104 PRO A CA 1
ATOM 815 C C . PRO A 1 104 ? 19.198 -1.584 -0.772 1.00 96.12 104 PRO A C 1
ATOM 817 O O . PRO A 1 104 ? 19.584 -0.439 -0.521 1.00 96.12 104 PRO A O 1
ATOM 820 N N . VAL A 1 105 ? 17.910 -1.922 -0.768 1.00 96.06 105 VAL A N 1
ATOM 821 C CA . VAL A 1 105 ? 16.818 -0.981 -0.496 1.00 96.06 105 VAL A CA 1
ATOM 822 C C . VAL A 1 105 ? 15.797 -1.563 0.479 1.00 96.06 105 VAL A C 1
ATOM 824 O O . VAL A 1 105 ? 15.584 -2.777 0.560 1.00 96.06 105 VAL A O 1
ATOM 827 N N . CYS A 1 106 ? 15.127 -0.664 1.194 1.00 97.50 106 CYS A N 1
ATOM 828 C CA . CYS A 1 106 ? 13.930 -0.923 1.980 1.00 97.50 106 CYS A CA 1
ATOM 829 C C . CYS A 1 106 ? 12.766 -0.157 1.345 1.00 97.50 106 CYS A C 1
ATOM 831 O O . CYS A 1 106 ? 12.843 1.056 1.180 1.00 97.50 106 CYS A O 1
ATOM 833 N N . VAL A 1 107 ? 11.693 -0.845 0.969 1.00 98.19 107 VAL A N 1
ATOM 834 C CA . VAL A 1 107 ? 10.494 -0.232 0.388 1.00 98.19 107 VAL A CA 1
ATOM 835 C C . VAL A 1 107 ? 9.360 -0.357 1.388 1.00 98.19 107 VAL A C 1
ATOM 837 O O . VAL A 1 107 ? 9.032 -1.465 1.804 1.00 98.19 107 VAL A O 1
ATOM 840 N N . SER A 1 108 ? 8.750 0.760 1.775 1.00 98.31 108 SER A N 1
ATOM 841 C CA . SER A 1 108 ? 7.669 0.766 2.759 1.00 98.31 108 SER A CA 1
ATOM 842 C C . SER A 1 108 ? 6.436 1.530 2.295 1.00 98.31 108 SER A C 1
ATOM 844 O O . SER A 1 108 ? 6.510 2.545 1.597 1.00 98.31 108 SER A O 1
ATOM 846 N N . VAL A 1 109 ? 5.279 1.029 2.716 1.00 98.44 109 VAL A N 1
ATOM 847 C CA . VAL A 1 109 ? 3.976 1.672 2.541 1.00 98.44 109 VAL A CA 1
ATOM 848 C C . VAL A 1 109 ? 3.196 1.591 3.845 1.00 98.44 109 VAL A C 1
ATOM 850 O O . VAL A 1 109 ? 3.338 0.636 4.614 1.00 98.44 109 VAL A O 1
ATOM 853 N N . ALA A 1 110 ? 2.348 2.583 4.093 1.00 97.00 110 ALA A N 1
ATOM 854 C CA . ALA A 1 110 ? 1.452 2.596 5.236 1.00 97.00 110 ALA A CA 1
ATOM 855 C C . ALA A 1 110 ? 0.140 3.295 4.877 1.00 97.00 110 ALA A C 1
ATOM 857 O O . ALA A 1 110 ? 0.133 4.278 4.138 1.00 97.00 110 ALA A O 1
ATOM 858 N N . LYS A 1 111 ? -0.960 2.793 5.433 1.00 94.81 111 LYS A N 1
ATOM 859 C CA . LYS A 1 111 ? -2.294 3.386 5.349 1.00 94.81 111 LYS A CA 1
ATOM 860 C C . LYS A 1 111 ? -2.885 3.455 6.750 1.00 94.81 111 LYS A C 1
ATOM 862 O O . LYS A 1 111 ? -2.814 2.474 7.491 1.00 94.81 111 LYS A O 1
ATOM 867 N N . VAL A 1 112 ? -3.447 4.606 7.105 1.00 94.38 112 VAL A N 1
ATOM 868 C CA . VAL A 1 112 ? -4.222 4.778 8.337 1.00 94.38 112 VAL A CA 1
ATOM 869 C C . VAL A 1 112 ? -5.672 4.454 8.013 1.00 94.38 112 VAL A C 1
ATOM 871 O O . VAL A 1 112 ? -6.239 5.051 7.109 1.00 94.38 112 VAL A O 1
ATOM 874 N N . ASP A 1 113 ? -6.244 3.514 8.756 1.00 93.12 113 ASP A N 1
ATOM 875 C CA . ASP A 1 113 ? -7.618 3.037 8.575 1.00 93.12 113 ASP A CA 1
ATOM 876 C C . ASP A 1 113 ? -8.555 3.559 9.691 1.00 93.12 113 ASP A C 1
ATOM 878 O O . ASP A 1 113 ? -9.769 3.382 9.642 1.00 93.12 113 ASP A O 1
ATOM 882 N N . GLY A 1 114 ? -8.015 4.202 10.733 1.00 91.75 114 GLY A N 1
ATOM 883 C CA . GLY A 1 114 ? -8.817 4.866 11.762 1.00 91.75 114 GLY A CA 1
ATOM 884 C C . GLY A 1 114 ? -8.008 5.383 12.948 1.00 91.75 114 GLY A C 1
ATOM 885 O O . GLY A 1 114 ? -6.899 4.919 13.207 1.00 91.75 114 GLY A O 1
ATOM 886 N N . LEU A 1 115 ? -8.566 6.338 13.683 1.00 93.06 115 LEU A N 1
ATOM 887 C CA . LEU A 1 115 ? -7.971 6.950 14.871 1.00 93.06 115 LEU A CA 1
ATOM 888 C C . LEU A 1 115 ? -8.539 6.308 16.128 1.00 93.06 115 LEU A C 1
ATOM 890 O O . LEU A 1 115 ? -9.746 6.133 16.229 1.00 93.06 115 LEU A O 1
ATOM 894 N N . ILE A 1 116 ? -7.687 5.969 17.089 1.00 92.88 116 ILE A N 1
ATOM 895 C CA . ILE A 1 116 ? -8.090 5.237 18.292 1.00 92.88 116 ILE A CA 1
ATOM 896 C C . ILE A 1 116 ? -8.044 6.172 19.478 1.00 92.88 116 ILE A C 1
ATOM 898 O O . ILE A 1 116 ? -6.982 6.669 19.864 1.00 92.88 116 ILE A O 1
ATOM 902 N N . LEU A 1 117 ? -9.220 6.384 20.049 1.00 93.44 117 LEU A N 1
ATOM 903 C CA . LEU A 1 117 ? -9.457 7.251 21.182 1.00 93.44 117 LEU A CA 1
ATOM 904 C C . LEU A 1 117 ? -9.625 6.359 22.411 1.00 93.44 117 LEU A C 1
ATOM 906 O O . LEU A 1 117 ? -10.639 5.691 22.547 1.00 93.44 117 LEU A O 1
ATOM 910 N N . ALA A 1 118 ? -8.567 6.258 23.209 1.00 93.44 118 ALA A N 1
ATOM 911 C CA . ALA A 1 118 ? -8.480 5.395 24.378 1.00 93.44 118 ALA A CA 1
ATOM 912 C C . ALA A 1 118 ? -8.894 6.173 25.643 1.00 93.44 118 ALA A C 1
ATOM 914 O O . ALA A 1 118 ? -9.002 7.400 25.604 1.00 93.44 118 ALA A O 1
ATOM 915 N N . LEU A 1 119 ? -9.093 5.476 26.761 1.00 94.31 119 LEU A N 1
ATOM 916 C CA . LEU A 1 119 ? -9.427 6.082 28.057 1.00 94.31 119 LEU A CA 1
ATOM 917 C C . LEU A 1 119 ? -8.253 6.865 28.664 1.00 94.31 119 LEU A C 1
ATOM 919 O O . LEU A 1 119 ? -8.469 7.814 29.417 1.00 94.31 119 LEU A O 1
ATOM 923 N N . SER A 1 120 ? -7.019 6.506 28.305 1.00 93.12 120 SER A N 1
ATOM 924 C CA . SER A 1 120 ? -5.802 7.189 28.738 1.00 93.12 120 SER A CA 1
ATOM 925 C C . SER A 1 120 ? -4.977 7.713 27.564 1.00 93.12 120 SER A C 1
ATOM 927 O O . SER A 1 120 ? -4.888 7.108 26.491 1.00 93.12 120 SER A O 1
ATOM 929 N N . ALA A 1 121 ? -4.309 8.849 27.789 1.00 91.50 121 ALA A N 1
ATOM 930 C CA . ALA A 1 12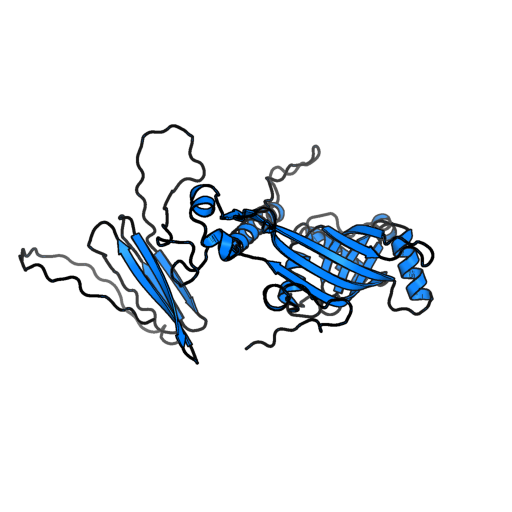1 ? -3.530 9.533 26.758 1.00 91.50 121 ALA A CA 1
ATOM 931 C C . ALA A 1 121 ? -2.414 8.654 26.156 1.00 91.50 121 ALA A C 1
ATOM 933 O O . ALA A 1 121 ? -2.070 8.795 24.983 1.00 91.50 121 ALA A O 1
ATOM 934 N N . PHE A 1 122 ? -1.860 7.731 26.949 1.00 89.06 122 PHE A N 1
ATOM 935 C CA . PHE A 1 122 ? -0.794 6.820 26.530 1.00 89.06 122 PHE A CA 1
ATOM 936 C C . PHE A 1 122 ? -1.269 5.746 25.538 1.00 89.06 122 PHE A C 1
ATOM 938 O O . PHE A 1 122 ? -0.499 5.305 24.682 1.00 89.06 122 PHE A O 1
ATOM 945 N N . THR A 1 123 ? -2.537 5.342 25.624 1.00 89.88 123 THR A N 1
ATOM 946 C CA . THR A 1 123 ? -3.082 4.188 24.891 1.00 89.88 123 THR A CA 1
ATOM 947 C C . THR A 1 123 ? -3.674 4.574 23.528 1.00 89.88 123 THR A C 1
ATOM 949 O O . THR A 1 123 ? -4.003 3.704 22.710 1.00 89.88 123 THR A O 1
ATOM 952 N N . HIS A 1 124 ? -3.730 5.877 23.220 1.00 92.00 124 HIS A N 1
ATOM 953 C CA . HIS A 1 124 ? -4.083 6.377 21.891 1.00 92.00 124 HIS A CA 1
ATOM 954 C C . HIS A 1 124 ? -3.224 5.753 20.788 1.00 92.00 124 HIS A C 1
ATOM 956 O O . HIS A 1 124 ? -2.026 5.497 20.926 1.00 92.00 124 HIS A O 1
ATOM 962 N N . SER A 1 125 ? -3.855 5.487 19.646 1.00 94.06 125 SER A N 1
ATOM 963 C CA . SER A 1 125 ? -3.184 4.843 18.520 1.00 94.06 125 SER A CA 1
ATOM 964 C C . SER A 1 125 ? -3.953 5.062 17.216 1.00 94.06 125 SER A C 1
ATOM 966 O O . SER A 1 125 ? -4.841 5.908 17.128 1.00 94.06 125 SER A O 1
ATOM 968 N N . CYS A 1 126 ? -3.635 4.275 16.196 1.00 94.50 126 CYS A N 1
ATOM 969 C CA . CYS A 1 126 ? -4.390 4.203 14.956 1.00 94.50 126 CYS A CA 1
ATOM 970 C C . CYS A 1 126 ? -4.615 2.745 14.552 1.00 94.50 126 CYS A C 1
ATOM 972 O O . CYS A 1 126 ? -3.783 1.877 14.833 1.00 94.50 126 CYS A O 1
ATOM 974 N N . ASN A 1 127 ? -5.734 2.479 13.884 1.00 93.88 127 ASN A N 1
ATOM 975 C CA . ASN A 1 127 ? -5.857 1.330 13.000 1.00 93.88 127 ASN A CA 1
ATOM 976 C C . ASN A 1 127 ? -5.068 1.631 11.729 1.00 93.88 127 ASN A C 1
ATOM 978 O O . ASN A 1 127 ? -5.106 2.750 11.215 1.00 93.88 127 ASN A O 1
ATOM 982 N N . TYR A 1 128 ? -4.300 0.655 11.265 1.00 95.19 128 TYR A N 1
ATOM 983 C CA . TYR A 1 128 ? -3.416 0.824 10.122 1.00 95.19 128 TYR A CA 1
ATOM 984 C C . TYR A 1 128 ? -3.075 -0.510 9.480 1.00 95.19 128 TYR A C 1
ATOM 986 O O . TYR A 1 128 ? -3.108 -1.569 10.117 1.00 95.19 128 TYR A O 1
ATOM 994 N N . ARG A 1 129 ? -2.614 -0.413 8.239 1.00 96.19 129 ARG A N 1
ATOM 995 C CA . ARG A 1 129 ? -1.882 -1.459 7.536 1.00 96.19 129 ARG A CA 1
ATOM 996 C C . ARG A 1 129 ? -0.575 -0.886 7.037 1.00 96.19 129 ARG A C 1
ATOM 998 O O . ARG A 1 129 ? -0.560 0.179 6.426 1.00 96.19 129 ARG A O 1
ATOM 1005 N N . SER A 1 130 ? 0.512 -1.602 7.257 1.00 98.19 130 SER A N 1
ATOM 1006 C CA . SER A 1 130 ? 1.786 -1.302 6.620 1.00 98.19 130 SER A CA 1
ATOM 1007 C C . SER A 1 130 ? 2.427 -2.563 6.078 1.00 98.19 130 SER A C 1
ATOM 1009 O O . SER A 1 130 ? 2.193 -3.659 6.590 1.00 98.19 130 SER A O 1
ATOM 1011 N N . ALA A 1 131 ? 3.232 -2.387 5.039 1.00 98.50 131 ALA A N 1
ATOM 1012 C CA . ALA A 1 131 ? 4.074 -3.422 4.471 1.00 98.50 131 ALA A CA 1
ATOM 1013 C C . ALA A 1 131 ? 5.478 -2.858 4.251 1.00 98.50 131 ALA A C 1
ATOM 1015 O O . ALA A 1 131 ? 5.639 -1.687 3.896 1.00 98.50 131 ALA A O 1
ATOM 1016 N N . VAL A 1 132 ? 6.481 -3.691 4.503 1.00 98.44 132 VAL A N 1
ATOM 1017 C CA . VAL A 1 132 ? 7.896 -3.379 4.316 1.00 98.44 132 VAL A CA 1
ATOM 1018 C C . VAL A 1 132 ? 8.532 -4.518 3.535 1.00 98.44 132 VAL A C 1
ATOM 1020 O O . VAL A 1 132 ? 8.381 -5.681 3.909 1.00 98.44 132 VAL A O 1
ATOM 1023 N N . LEU A 1 133 ? 9.243 -4.180 2.466 1.00 98.44 133 LEU A N 1
ATOM 1024 C CA . LEU A 1 133 ? 10.026 -5.092 1.642 1.00 98.44 133 LEU A CA 1
ATOM 1025 C C . LEU A 1 133 ? 11.503 -4.724 1.747 1.00 98.44 133 LEU A C 1
ATOM 1027 O O . LEU A 1 133 ? 11.863 -3.555 1.647 1.00 98.44 133 LEU A O 1
ATOM 1031 N N . PHE A 1 134 ? 12.357 -5.726 1.883 1.00 98.06 134 PHE A N 1
ATOM 1032 C CA . PHE A 1 134 ? 13.803 -5.594 1.766 1.00 98.06 134 PHE A CA 1
ATOM 1033 C C . PHE A 1 134 ? 14.248 -6.318 0.508 1.00 98.06 134 PHE A C 1
ATOM 1035 O O . PHE A 1 134 ? 13.829 -7.451 0.255 1.00 98.06 134 PHE A O 1
ATOM 1042 N N . GLY A 1 135 ? 15.103 -5.684 -0.282 1.00 97.00 135 GLY A N 1
ATOM 1043 C CA . GLY A 1 135 ? 15.525 -6.247 -1.553 1.00 97.00 135 GLY A CA 1
ATOM 1044 C C . GLY A 1 135 ? 16.690 -5.503 -2.175 1.00 97.00 135 GLY A C 1
ATOM 1045 O O . GLY A 1 135 ? 17.302 -4.639 -1.550 1.00 97.00 135 GLY A O 1
ATOM 1046 N N . HIS A 1 136 ? 16.976 -5.855 -3.422 1.00 97.19 136 HIS A N 1
ATOM 1047 C CA . HIS A 1 136 ? 18.048 -5.251 -4.203 1.00 97.19 136 HIS A CA 1
ATOM 1048 C C . HIS A 1 136 ? 17.460 -4.604 -5.451 1.00 97.19 136 HIS A C 1
ATOM 1050 O O . HIS A 1 136 ? 16.862 -5.292 -6.279 1.00 97.19 136 HIS A O 1
ATOM 1056 N N . ALA A 1 137 ? 17.600 -3.285 -5.560 1.00 95.56 137 ALA A N 1
ATOM 1057 C CA . ALA A 1 137 ? 17.184 -2.513 -6.719 1.00 95.56 137 ALA A CA 1
ATOM 1058 C C . ALA A 1 137 ? 18.224 -2.652 -7.838 1.00 95.56 137 ALA A C 1
ATOM 1060 O O . ALA A 1 137 ? 19.376 -2.245 -7.685 1.00 95.56 137 ALA A O 1
ATOM 1061 N N . ALA A 1 138 ? 17.807 -3.215 -8.965 1.00 94.56 138 ALA A N 1
ATOM 1062 C CA . ALA A 1 138 ? 18.601 -3.339 -10.180 1.00 94.56 138 ALA A CA 1
ATOM 1063 C C . ALA A 1 138 ? 17.903 -2.609 -11.328 1.00 94.56 138 ALA A C 1
ATOM 1065 O O . ALA A 1 138 ? 16.671 -2.537 -11.368 1.00 94.56 138 ALA A O 1
ATOM 1066 N N . LEU A 1 139 ? 18.675 -2.063 -12.270 1.00 92.81 139 LEU A N 1
ATOM 1067 C CA . LEU A 1 139 ? 18.083 -1.455 -13.458 1.00 92.81 139 LEU A CA 1
ATOM 1068 C C . LEU A 1 139 ? 17.509 -2.529 -14.368 1.00 92.81 139 LEU A C 1
ATOM 1070 O O . LEU A 1 139 ? 18.155 -3.541 -14.634 1.00 92.81 139 LEU A O 1
ATOM 1074 N N . VAL A 1 140 ? 16.320 -2.251 -14.887 1.00 92.69 140 VAL A N 1
ATOM 1075 C CA . VAL A 1 140 ? 15.742 -3.025 -15.978 1.00 92.69 140 VAL A CA 1
ATOM 1076 C C . VAL A 1 140 ? 16.434 -2.607 -17.274 1.00 92.69 140 VAL A C 1
ATOM 1078 O O . VAL A 1 140 ? 16.269 -1.477 -17.741 1.00 92.69 140 VAL A O 1
ATOM 1081 N N . THR A 1 141 ? 17.250 -3.505 -17.821 1.00 90.31 141 THR A N 1
ATOM 1082 C CA . THR A 1 141 ? 18.012 -3.291 -19.062 1.00 90.31 141 THR A CA 1
ATOM 1083 C C . THR A 1 141 ? 17.370 -3.954 -20.274 1.00 90.31 141 THR A C 1
ATOM 1085 O O . THR A 1 141 ? 17.574 -3.480 -21.389 1.00 90.31 141 THR A O 1
ATOM 1088 N N . ASP A 1 142 ? 16.592 -5.016 -20.064 1.00 93.12 142 ASP A N 1
ATOM 1089 C CA . ASP A 1 142 ? 15.828 -5.666 -21.121 1.00 93.12 142 ASP A CA 1
ATOM 1090 C C . ASP A 1 142 ? 14.668 -4.768 -21.578 1.00 93.12 142 ASP A C 1
ATOM 1092 O O . ASP A 1 142 ? 13.899 -4.246 -20.767 1.00 93.12 142 ASP A O 1
ATOM 1096 N N . GLU A 1 143 ? 14.552 -4.564 -22.890 1.00 91.50 143 GLU A N 1
ATOM 1097 C CA . GLU A 1 143 ? 13.554 -3.657 -23.463 1.00 91.50 143 GLU A CA 1
ATOM 1098 C C . GLU A 1 143 ? 12.124 -4.173 -23.254 1.00 91.50 143 GLU A C 1
ATOM 1100 O O . GLU A 1 143 ? 11.218 -3.380 -22.983 1.00 91.50 143 GLU A O 1
ATOM 1105 N N . SER A 1 144 ? 11.921 -5.493 -23.313 1.00 94.19 144 SER A N 1
ATOM 1106 C CA . SER A 1 144 ? 10.601 -6.098 -23.134 1.00 94.19 144 SER A CA 1
ATOM 1107 C C . SER A 1 144 ? 10.137 -6.040 -21.676 1.00 94.19 144 SER A C 1
ATOM 1109 O O . SER A 1 144 ? 8.994 -5.660 -21.420 1.00 94.19 144 SER A O 1
ATOM 1111 N N . GLU A 1 145 ? 11.034 -6.283 -20.714 1.00 95.69 145 GLU A N 1
ATOM 1112 C CA . GLU A 1 145 ? 10.772 -6.081 -19.283 1.00 95.69 145 GLU A CA 1
ATOM 1113 C C . GLU A 1 145 ? 10.487 -4.608 -18.981 1.00 95.69 145 GLU A C 1
ATOM 1115 O O . GLU A 1 145 ? 9.589 -4.292 -18.199 1.00 95.69 145 GLU A O 1
ATOM 1120 N N . LYS A 1 146 ? 11.203 -3.684 -19.634 1.00 92.44 146 LYS A N 1
ATOM 1121 C CA . LYS A 1 146 ? 11.004 -2.244 -19.443 1.00 92.44 146 LYS A CA 1
ATOM 1122 C C . LYS A 1 146 ? 9.627 -1.787 -19.918 1.00 92.44 146 LYS A C 1
ATOM 1124 O O . LYS A 1 146 ? 8.956 -1.060 -19.186 1.00 92.44 146 LYS A O 1
ATOM 1129 N N . LEU A 1 147 ? 9.206 -2.199 -21.115 1.00 93.56 147 LEU A N 1
ATOM 1130 C CA . LEU A 1 147 ? 7.879 -1.876 -21.650 1.00 93.56 147 LEU A CA 1
ATOM 1131 C C . LEU A 1 147 ? 6.769 -2.503 -20.802 1.00 93.56 147 LEU A C 1
ATOM 1133 O O . LEU A 1 147 ? 5.839 -1.798 -20.416 1.00 93.56 147 LEU A O 1
ATOM 1137 N N . TRP A 1 148 ? 6.918 -3.775 -20.426 1.00 95.88 148 TRP A N 1
ATOM 1138 C CA . TRP A 1 148 ? 5.978 -4.454 -19.533 1.00 95.88 148 TRP A CA 1
ATOM 1139 C C . TRP A 1 148 ? 5.865 -3.755 -18.171 1.00 95.88 148 TRP A C 1
ATOM 1141 O O . TRP A 1 148 ? 4.769 -3.567 -17.649 1.00 95.88 148 TRP A O 1
ATOM 1151 N N . ALA A 1 149 ? 6.983 -3.312 -17.589 1.00 95.25 149 ALA A N 1
ATOM 1152 C CA . ALA A 1 149 ? 6.962 -2.623 -16.304 1.00 95.25 149 ALA A CA 1
ATOM 1153 C C . ALA A 1 149 ? 6.330 -1.224 -16.404 1.00 95.25 149 ALA A C 1
ATOM 1155 O O . ALA A 1 149 ? 5.631 -0.801 -15.483 1.00 95.25 149 ALA A O 1
ATOM 1156 N N . LEU A 1 150 ? 6.547 -0.505 -17.512 1.00 94.12 150 LEU A N 1
ATOM 1157 C CA . LEU A 1 150 ? 5.870 0.768 -17.787 1.00 94.12 150 LEU A CA 1
ATOM 1158 C C . LEU A 1 150 ? 4.357 0.582 -17.915 1.00 94.12 150 LEU A C 1
ATOM 1160 O O . LEU A 1 150 ? 3.599 1.371 -17.345 1.00 94.12 150 LEU A O 1
ATOM 1164 N N . GLU A 1 151 ? 3.927 -0.468 -18.608 1.00 95.25 151 GLU A N 1
ATOM 1165 C CA . GLU A 1 151 ? 2.524 -0.861 -18.691 1.00 95.25 151 GLU A CA 1
ATOM 1166 C C . GLU A 1 151 ? 1.962 -1.191 -17.303 1.00 95.25 151 GLU A C 1
ATOM 1168 O O . GLU A 1 151 ? 0.958 -0.603 -16.902 1.00 95.25 151 GLU A O 1
ATOM 1173 N N . LEU A 1 152 ? 2.646 -2.037 -16.522 1.00 95.88 152 LEU A N 1
ATOM 1174 C CA . LEU A 1 152 ? 2.262 -2.394 -15.152 1.00 95.88 152 LEU A CA 1
ATOM 1175 C C . LEU A 1 152 ? 2.078 -1.150 -14.270 1.00 95.88 152 LEU A C 1
ATOM 1177 O O . LEU A 1 152 ? 1.071 -1.014 -13.577 1.00 95.88 152 LEU A O 1
ATOM 1181 N N . LEU A 1 153 ? 3.045 -0.232 -14.292 1.00 94.12 153 LEU A N 1
ATOM 1182 C CA . LEU A 1 153 ? 3.013 0.997 -13.497 1.00 94.12 153 LEU A CA 1
ATOM 1183 C C . LEU A 1 153 ? 1.889 1.936 -13.944 1.00 94.12 153 LEU A C 1
ATOM 1185 O O . LEU A 1 153 ? 1.207 2.515 -13.099 1.00 94.12 153 LEU A O 1
ATOM 1189 N N . THR A 1 154 ? 1.668 2.060 -15.253 1.00 94.06 154 THR A N 1
ATOM 1190 C CA . THR A 1 154 ? 0.586 2.876 -15.820 1.00 94.06 154 THR A CA 1
ATOM 1191 C C . THR A 1 154 ? -0.777 2.312 -15.428 1.00 94.06 154 THR A C 1
ATOM 1193 O O . THR A 1 154 ? -1.623 3.037 -14.899 1.00 94.06 154 THR A O 1
ATOM 1196 N N . ASN A 1 155 ? -0.960 1.003 -15.611 1.00 94.00 155 ASN A N 1
ATOM 1197 C CA . ASN A 1 155 ? -2.205 0.301 -15.318 1.00 94.00 155 ASN A CA 1
ATOM 1198 C C . ASN A 1 155 ? -2.476 0.179 -13.814 1.00 94.00 155 ASN A C 1
ATOM 1200 O O . ASN A 1 155 ? -3.631 0.090 -13.406 1.00 94.00 155 ASN A O 1
ATOM 1204 N N . LYS A 1 156 ? -1.444 0.249 -12.965 1.00 93.19 156 LYS A N 1
ATOM 1205 C CA . LYS A 1 156 ? -1.631 0.360 -11.514 1.00 93.19 156 LYS A CA 1
ATOM 1206 C C . LYS A 1 156 ? -2.234 1.700 -11.098 1.00 93.19 156 LYS A C 1
ATOM 1208 O O . LYS A 1 156 ? -2.950 1.749 -10.103 1.00 93.19 156 LYS A O 1
ATOM 1213 N N . ILE A 1 157 ? -1.919 2.787 -11.806 1.00 91.44 157 ILE A N 1
ATOM 1214 C CA . ILE A 1 157 ? -2.505 4.103 -11.512 1.00 91.44 157 ILE A CA 1
ATOM 1215 C C . ILE A 1 157 ? -3.954 4.126 -11.987 1.00 91.44 157 ILE A C 1
ATOM 1217 O O . ILE A 1 157 ? -4.835 4.514 -11.227 1.00 91.44 157 ILE A O 1
ATOM 1221 N N . ILE A 1 158 ? -4.192 3.694 -13.226 1.00 91.94 158 ILE A N 1
ATOM 1222 C CA . ILE A 1 158 ? -5.531 3.570 -13.798 1.00 91.94 158 ILE A CA 1
ATOM 1223 C C . ILE A 1 158 ? -5.583 2.283 -14.635 1.00 91.94 158 ILE A C 1
ATOM 1225 O O . ILE A 1 158 ? -4.899 2.220 -15.658 1.00 91.94 158 ILE A O 1
ATOM 1229 N N . PRO A 1 159 ? -6.382 1.274 -14.252 1.00 91.00 159 PRO A N 1
ATOM 1230 C CA . PRO A 1 159 ? -6.524 0.033 -15.006 1.00 91.00 159 PRO A CA 1
ATOM 1231 C C . PRO A 1 159 ? -6.840 0.276 -16.486 1.00 91.00 159 PRO A C 1
ATOM 1233 O O . PRO A 1 159 ? -7.651 1.136 -16.826 1.00 91.00 159 PRO A O 1
ATOM 1236 N N . GLY A 1 160 ? -6.157 -0.450 -17.376 1.00 90.88 160 GLY A N 1
ATOM 1237 C CA . GLY A 1 160 ? -6.328 -0.340 -18.832 1.00 90.88 160 GLY A CA 1
ATOM 1238 C C . GLY A 1 160 ? -5.851 0.979 -19.453 1.00 90.88 160 GLY A C 1
ATOM 1239 O O . GLY A 1 160 ? -6.017 1.195 -20.653 1.00 90.88 160 GLY A O 1
ATOM 1240 N N . ARG A 1 161 ? -5.250 1.890 -18.676 1.00 93.81 161 ARG A N 1
ATOM 1241 C CA . ARG A 1 161 ? -4.851 3.213 -19.172 1.00 93.81 161 ARG A CA 1
ATOM 1242 C C . ARG A 1 161 ? -3.763 3.162 -20.227 1.00 93.81 161 ARG A C 1
ATOM 1244 O O . ARG A 1 161 ? -3.740 4.056 -21.070 1.00 93.81 161 ARG A O 1
ATOM 1251 N N . TRP A 1 162 ? -2.893 2.159 -20.183 1.00 94.50 162 TRP A N 1
ATOM 1252 C CA . TRP A 1 162 ? -1.826 1.983 -21.162 1.00 94.50 162 TRP A CA 1
ATOM 1253 C C . TRP A 1 162 ? -2.358 1.964 -22.604 1.00 94.50 162 TRP A C 1
ATOM 1255 O O . TRP A 1 162 ? -1.862 2.718 -23.440 1.00 94.50 162 TRP A O 1
ATOM 1265 N N . ASP A 1 163 ? -3.433 1.222 -22.869 1.00 93.75 163 ASP A N 1
ATOM 1266 C CA . ASP A 1 163 ? -4.017 1.085 -24.214 1.00 93.75 163 ASP A CA 1
ATOM 1267 C C . ASP A 1 163 ? -4.861 2.296 -24.646 1.00 93.75 163 ASP A C 1
ATOM 1269 O O . ASP A 1 163 ? -5.204 2.449 -25.816 1.00 93.75 163 ASP A O 1
ATOM 1273 N N . GLN A 1 164 ? -5.197 3.177 -23.702 1.00 91.81 164 GLN A N 1
ATOM 1274 C CA . GLN A 1 164 ? -6.054 4.353 -23.905 1.00 91.81 164 GLN A CA 1
ATOM 1275 C C . GLN A 1 164 ? -5.255 5.654 -24.083 1.00 91.81 164 GLN A C 1
ATOM 1277 O O . GLN A 1 164 ? -5.817 6.753 -24.057 1.00 91.81 164 GLN A O 1
ATOM 1282 N N . VAL A 1 165 ? -3.931 5.557 -24.206 1.00 92.31 165 VAL A N 1
ATOM 1283 C CA . VAL A 1 165 ? -3.033 6.686 -24.473 1.00 92.31 165 VAL A CA 1
ATOM 1284 C C . VAL A 1 165 ? -2.168 6.399 -25.697 1.00 92.31 165 VAL A C 1
ATOM 1286 O O . VAL A 1 165 ? -2.196 5.308 -26.257 1.00 92.31 165 VAL A O 1
ATOM 1289 N N . ARG A 1 166 ? -1.406 7.397 -26.161 1.00 93.69 166 ARG A N 1
ATOM 1290 C CA . ARG A 1 166 ? -0.531 7.238 -27.329 1.00 93.69 166 ARG A CA 1
ATOM 1291 C C . ARG A 1 166 ? 0.502 6.134 -27.078 1.00 93.69 166 ARG A C 1
ATOM 1293 O O . ARG A 1 166 ? 1.328 6.268 -26.180 1.00 93.69 166 ARG A O 1
ATOM 1300 N N . GLN A 1 167 ? 0.507 5.132 -27.953 1.00 90.69 167 GLN A N 1
ATOM 1301 C CA . GLN A 1 167 ? 1.465 4.029 -27.957 1.00 90.69 167 GLN A CA 1
ATOM 1302 C C . GLN A 1 167 ? 2.252 3.959 -29.281 1.00 90.69 167 GLN A C 1
ATOM 1304 O O . GLN A 1 167 ? 1.722 4.367 -30.320 1.00 90.69 167 GLN A O 1
ATOM 1309 N N . PRO A 1 168 ? 3.495 3.434 -29.274 1.00 88.69 168 PRO A N 1
ATOM 1310 C CA . PRO A 1 168 ? 4.336 3.197 -28.093 1.00 88.69 168 PRO A CA 1
ATOM 1311 C C . PRO A 1 168 ? 4.868 4.520 -27.498 1.00 88.69 168 PRO A C 1
ATOM 1313 O O . PRO A 1 168 ? 4.763 5.576 -28.146 1.00 88.69 168 PRO A O 1
ATOM 1316 N N . PRO A 1 169 ? 5.495 4.501 -26.304 1.00 90.31 169 PRO A N 1
ATOM 1317 C CA . PRO A 1 169 ? 6.302 5.627 -25.853 1.00 90.31 169 PRO A CA 1
ATOM 1318 C C . PRO A 1 169 ? 7.367 5.959 -26.902 1.00 90.31 169 PRO A C 1
ATOM 1320 O O . PRO A 1 169 ? 7.931 5.080 -27.559 1.00 90.31 169 PRO A O 1
ATOM 1323 N N . ASN A 1 170 ? 7.633 7.244 -27.102 1.00 90.75 170 ASN A N 1
ATOM 1324 C CA . ASN A 1 170 ? 8.641 7.675 -28.055 1.00 90.75 170 ASN A CA 1
ATOM 1325 C C . ASN A 1 170 ? 10.057 7.393 -27.514 1.00 90.75 170 ASN A C 1
ATOM 1327 O O . ASN A 1 170 ? 10.270 7.152 -26.324 1.00 90.75 170 ASN A O 1
ATOM 1331 N N . LYS A 1 171 ? 11.058 7.456 -28.397 1.00 87.56 171 LYS A N 1
ATOM 1332 C CA . LYS A 1 171 ? 12.449 7.147 -28.033 1.00 87.56 171 LYS A CA 1
ATOM 1333 C C . LYS A 1 171 ? 12.984 8.038 -26.906 1.00 87.56 171 LYS A C 1
ATOM 1335 O O . LYS A 1 171 ? 13.744 7.557 -26.075 1.00 87.56 171 LYS A O 1
ATOM 1340 N N . PHE A 1 172 ? 12.596 9.313 -26.856 1.00 86.56 172 PHE A N 1
ATOM 1341 C CA . PHE A 1 172 ? 13.043 10.233 -25.806 1.00 86.56 172 PHE A CA 1
ATOM 1342 C C . PHE A 1 172 ? 12.441 9.882 -24.443 1.00 86.56 172 PHE A C 1
ATOM 1344 O O . PHE A 1 172 ? 13.173 9.858 -23.455 1.00 86.56 172 PHE A O 1
ATOM 1351 N N . GLU A 1 173 ? 11.156 9.527 -24.403 1.00 87.75 173 GLU A N 1
ATOM 1352 C CA . GLU A 1 173 ? 10.470 9.035 -23.200 1.00 87.75 173 GLU A CA 1
ATOM 1353 C C . GLU A 1 173 ? 11.163 7.772 -22.663 1.00 87.75 173 GLU A C 1
ATOM 1355 O O . GLU A 1 173 ? 11.507 7.701 -21.484 1.00 87.75 173 GLU A O 1
ATOM 1360 N N . LEU A 1 174 ? 11.474 6.806 -23.535 1.00 84.69 174 LEU A N 1
ATOM 1361 C CA . LEU A 1 174 ? 12.166 5.572 -23.139 1.00 84.69 174 LEU A CA 1
ATOM 1362 C C . LEU A 1 174 ? 13.614 5.797 -22.683 1.00 84.69 174 LEU A C 1
ATOM 1364 O O . LEU A 1 174 ? 14.099 5.059 -21.821 1.00 84.69 174 LEU A O 1
ATOM 1368 N N . MET A 1 175 ? 14.314 6.788 -23.243 1.00 81.81 175 MET A N 1
ATOM 1369 C CA . MET A 1 175 ? 15.683 7.132 -22.835 1.00 81.81 175 MET A CA 1
ATOM 1370 C C . MET A 1 175 ? 15.725 7.811 -21.461 1.00 81.81 175 MET A C 1
ATOM 1372 O O . MET A 1 175 ? 16.636 7.548 -20.673 1.00 81.81 175 MET A O 1
ATOM 1376 N N . GLN A 1 176 ? 14.756 8.680 -21.166 1.00 80.94 176 GLN A N 1
ATOM 1377 C CA . GLN A 1 176 ? 14.726 9.450 -19.919 1.00 80.94 176 GLN A CA 1
ATOM 1378 C C . GLN A 1 176 ? 14.149 8.663 -18.740 1.00 80.94 176 GLN A C 1
ATOM 1380 O O . GLN A 1 176 ? 14.528 8.913 -17.595 1.00 80.94 176 GLN A O 1
ATOM 1385 N N . THR A 1 177 ? 13.275 7.693 -19.001 1.00 81.56 177 THR A N 1
ATOM 1386 C CA . THR A 1 177 ? 12.669 6.886 -17.943 1.00 81.56 177 THR A CA 1
ATOM 1387 C C . THR A 1 177 ? 13.551 5.697 -17.582 1.00 81.56 177 THR A C 1
ATOM 1389 O O . THR A 1 177 ? 13.923 4.889 -18.437 1.00 81.56 177 THR A O 1
ATOM 1392 N N . GLN A 1 178 ? 13.873 5.559 -16.296 1.00 86.25 178 GLN A N 1
ATOM 1393 C CA . GLN A 1 178 ? 14.563 4.390 -15.756 1.00 86.25 178 GLN A CA 1
ATOM 1394 C C . GLN A 1 178 ? 13.602 3.623 -14.856 1.00 86.25 178 GLN A C 1
ATOM 1396 O O . GLN A 1 178 ? 12.963 4.195 -13.973 1.00 86.25 178 GLN A O 1
ATOM 1401 N N . ILE A 1 179 ? 13.514 2.316 -15.077 1.00 91.44 179 ILE A N 1
ATOM 1402 C CA . ILE A 1 179 ? 12.751 1.421 -14.215 1.00 91.44 179 ILE A CA 1
ATOM 1403 C C . ILE A 1 179 ? 13.743 0.618 -13.391 1.00 91.44 179 ILE A C 1
ATOM 1405 O O . ILE A 1 179 ? 14.702 0.055 -13.926 1.00 91.44 179 ILE A O 1
ATOM 1409 N N . LEU A 1 180 ? 13.514 0.585 -12.082 1.00 93.94 180 LEU A N 1
ATOM 1410 C CA . LEU A 1 180 ? 14.246 -0.284 -11.175 1.00 93.94 180 LEU A CA 1
ATOM 1411 C C . LEU A 1 180 ? 13.337 -1.435 -10.769 1.00 93.94 180 LEU A C 1
ATOM 1413 O O . LEU A 1 180 ? 12.204 -1.216 -10.334 1.00 93.94 180 LEU A O 1
ATOM 1417 N N . ARG A 1 181 ? 13.866 -2.650 -10.873 1.00 96.12 181 ARG A N 1
ATOM 1418 C CA . ARG A 1 181 ? 13.282 -3.844 -10.278 1.00 96.12 181 ARG A CA 1
ATOM 1419 C C . ARG A 1 181 ? 13.969 -4.097 -8.949 1.00 96.12 181 ARG A C 1
ATOM 1421 O O . ARG A 1 181 ? 15.168 -4.364 -8.899 1.00 96.12 181 ARG A O 1
ATOM 1428 N N . VAL A 1 182 ? 13.203 -4.049 -7.874 1.00 97.31 182 VAL A N 1
ATOM 1429 C CA . VAL A 1 182 ? 13.621 -4.493 -6.551 1.00 97.31 182 VAL A CA 1
ATOM 1430 C C . VAL A 1 182 ? 13.325 -5.980 -6.444 1.00 97.31 182 VAL A C 1
ATOM 1432 O O . VAL A 1 182 ? 12.171 -6.376 -6.261 1.00 97.31 182 VAL A O 1
ATOM 1435 N N . ARG A 1 183 ? 14.375 -6.801 -6.540 1.00 96.94 183 ARG A N 1
ATOM 1436 C CA . ARG A 1 183 ? 14.262 -8.227 -6.235 1.00 96.94 183 ARG A CA 1
ATOM 1437 C C . ARG A 1 183 ? 14.049 -8.389 -4.738 1.00 96.94 183 ARG A C 1
ATOM 1439 O O . ARG A 1 183 ? 14.941 -8.060 -3.951 1.00 96.94 183 ARG A O 1
ATOM 1446 N N . VAL A 1 184 ? 12.864 -8.855 -4.356 1.00 96.94 184 VAL A N 1
ATOM 1447 C CA . VAL A 1 184 ? 12.460 -8.937 -2.948 1.00 96.94 184 VAL A CA 1
ATOM 1448 C C . VAL A 1 184 ? 13.165 -10.112 -2.275 1.00 96.94 184 VAL A C 1
ATOM 1450 O O . VAL A 1 184 ? 13.013 -11.264 -2.672 1.00 96.94 184 VAL A O 1
ATOM 1453 N N . THR A 1 185 ? 13.927 -9.819 -1.225 1.00 95.62 185 THR A N 1
ATOM 1454 C CA . THR A 1 185 ? 14.614 -10.816 -0.394 1.00 95.62 185 THR A CA 1
ATOM 1455 C C . THR A 1 185 ? 13.737 -11.239 0.782 1.00 95.62 185 THR A C 1
ATOM 1457 O O . THR A 1 185 ? 13.673 -12.416 1.138 1.00 95.62 185 THR A O 1
ATOM 1460 N N . SER A 1 186 ? 13.063 -10.281 1.418 1.00 96.75 186 SER A N 1
ATOM 1461 C CA . SER A 1 186 ? 12.146 -10.540 2.526 1.00 96.75 186 SER A CA 1
ATOM 1462 C C . SER A 1 186 ? 11.096 -9.440 2.633 1.00 96.75 186 SER A C 1
ATOM 1464 O O . SER A 1 186 ? 11.294 -8.321 2.165 1.00 96.75 186 SER A O 1
ATOM 1466 N N . GLY A 1 187 ? 9.970 -9.752 3.268 1.00 97.75 187 GLY A N 1
ATOM 1467 C CA . GLY A 1 187 ? 8.897 -8.791 3.485 1.00 97.75 187 GLY A CA 1
ATOM 1468 C C . GLY A 1 187 ? 8.129 -9.069 4.766 1.00 97.75 187 GLY A C 1
ATOM 1469 O O . GLY A 1 187 ? 8.142 -10.189 5.281 1.00 97.75 187 GLY A O 1
ATOM 1470 N N . SER A 1 188 ? 7.485 -8.049 5.314 1.00 98.38 188 SER A N 1
ATOM 1471 C CA . SER A 1 188 ? 6.563 -8.191 6.437 1.00 98.38 188 SER A CA 1
ATOM 1472 C C . SER A 1 188 ? 5.457 -7.152 6.365 1.00 98.38 188 SER A C 1
ATOM 1474 O O . SER A 1 188 ? 5.629 -6.064 5.820 1.00 98.38 188 SER A O 1
ATOM 1476 N N . ALA A 1 189 ? 4.306 -7.500 6.923 1.00 98.31 189 ALA A N 1
ATOM 1477 C CA . ALA A 1 189 ? 3.193 -6.599 7.124 1.00 98.31 189 ALA A CA 1
ATOM 1478 C C . ALA A 1 189 ? 2.898 -6.448 8.614 1.00 98.31 189 ALA A C 1
ATOM 1480 O O . ALA A 1 189 ? 3.099 -7.370 9.414 1.00 98.31 189 ALA A O 1
ATOM 1481 N N . LYS A 1 190 ? 2.378 -5.280 8.985 1.00 97.62 190 LYS A N 1
ATOM 1482 C CA . LYS A 1 190 ? 1.840 -5.032 10.317 1.00 97.62 190 LYS A CA 1
ATOM 1483 C C . LYS A 1 190 ? 0.465 -4.401 10.201 1.00 97.62 190 LYS A C 1
ATOM 1485 O O . LYS A 1 190 ? 0.311 -3.336 9.610 1.00 97.62 190 LYS A O 1
ATOM 1490 N N . VAL A 1 191 ? -0.526 -5.075 10.770 1.00 95.44 191 VAL A N 1
ATOM 1491 C CA . VAL A 1 191 ? -1.932 -4.687 10.674 1.00 95.44 191 VAL A CA 1
ATOM 1492 C C . VAL A 1 191 ? -2.506 -4.534 12.074 1.00 95.44 191 VAL A C 1
ATOM 1494 O O . VAL A 1 191 ? -2.371 -5.419 12.920 1.00 95.44 191 VAL A O 1
ATOM 1497 N N . ARG A 1 192 ? -3.143 -3.394 12.335 1.00 92.31 192 ARG A N 1
ATOM 1498 C CA . ARG A 1 192 ? -3.972 -3.176 13.521 1.00 92.31 192 ARG A CA 1
ATOM 1499 C C . ARG A 1 192 ? -5.369 -2.795 13.056 1.00 92.31 192 ARG A C 1
ATOM 1501 O O . ARG A 1 192 ? -5.529 -1.820 12.331 1.00 92.31 192 ARG A O 1
ATOM 1508 N N . ALA A 1 193 ? -6.352 -3.542 13.531 1.00 88.44 193 ALA A N 1
ATOM 1509 C CA . ALA A 1 193 ? -7.758 -3.299 13.282 1.00 88.44 193 ALA A CA 1
ATOM 1510 C C . ALA A 1 193 ? -8.558 -3.427 14.579 1.00 88.44 193 ALA A C 1
ATOM 1512 O O . ALA A 1 193 ? -8.186 -4.194 15.471 1.00 88.44 193 ALA A O 1
ATOM 1513 N N . GLY A 1 194 ? -9.675 -2.706 14.643 1.00 83.06 194 GLY A N 1
ATOM 1514 C CA . GLY A 1 194 ? -10.640 -2.799 15.728 1.00 83.06 194 GLY A CA 1
ATOM 1515 C C . GLY A 1 194 ? -10.429 -1.793 16.863 1.00 83.06 194 GLY A C 1
ATOM 1516 O O . GLY A 1 194 ? -9.672 -0.827 16.712 1.00 83.06 194 GLY A O 1
ATOM 1517 N N . PRO A 1 195 ? -11.134 -1.991 17.984 1.00 84.19 195 PRO A N 1
ATOM 1518 C CA . PRO A 1 195 ? -11.295 -0.965 19.006 1.00 84.19 195 PRO A CA 1
ATOM 1519 C C . PRO A 1 195 ? -10.025 -0.638 19.812 1.00 84.19 195 PRO A C 1
ATOM 1521 O O . PRO A 1 195 ? -8.969 -1.272 19.636 1.00 84.19 195 PRO A O 1
ATOM 1524 N N . PRO A 1 196 ? -10.097 0.379 20.694 1.00 87.56 196 PRO A N 1
ATOM 1525 C CA . PRO A 1 196 ? -9.150 0.547 21.790 1.00 87.56 196 PRO A CA 1
ATOM 1526 C C . PRO A 1 196 ? -8.981 -0.743 22.599 1.00 87.56 196 PRO A C 1
ATOM 1528 O O . PRO A 1 196 ? -9.886 -1.570 22.695 1.00 87.56 196 PRO A O 1
ATOM 1531 N N . ALA A 1 197 ? -7.787 -0.917 23.153 1.00 87.94 197 ALA A N 1
ATOM 1532 C CA . ALA A 1 197 ? -7.478 -1.980 24.100 1.00 87.94 197 ALA A CA 1
ATOM 1533 C C . ALA A 1 197 ? -6.957 -1.293 25.361 1.00 87.94 197 ALA A C 1
ATOM 1535 O O . ALA A 1 197 ? -5.745 -1.202 25.543 1.00 87.94 197 ALA A O 1
ATOM 1536 N N . ASP A 1 198 ? -7.893 -0.713 26.112 1.00 90.00 198 ASP A N 1
ATOM 1537 C CA . ASP A 1 198 ? -7.628 0.068 27.319 1.00 90.00 198 ASP A CA 1
ATOM 1538 C C . ASP A 1 198 ? -7.094 -0.805 28.459 1.00 90.00 198 ASP A C 1
ATOM 1540 O O . ASP A 1 198 ? -7.383 -2.008 28.532 1.00 90.00 198 ASP A O 1
ATOM 1544 N N . ASP A 1 199 ? -6.308 -0.187 29.339 1.00 91.44 199 ASP A N 1
ATOM 1545 C CA . ASP A 1 199 ? -5.773 -0.851 30.519 1.00 91.44 199 ASP A CA 1
ATOM 1546 C C . ASP A 1 199 ? -6.902 -1.196 31.493 1.00 91.44 199 ASP A C 1
ATOM 1548 O O . ASP A 1 199 ? -7.946 -0.540 31.567 1.00 91.44 199 ASP A O 1
ATOM 1552 N N . LYS A 1 200 ? -6.717 -2.289 32.233 1.00 93.44 200 LYS A N 1
ATOM 1553 C CA . LYS A 1 200 ? -7.790 -2.864 33.046 1.00 93.44 200 LYS A CA 1
ATOM 1554 C C . LYS A 1 200 ? -8.202 -1.919 34.174 1.00 93.44 200 LYS A C 1
ATOM 1556 O O . LYS A 1 200 ? -9.375 -1.878 34.527 1.00 93.44 200 LYS A O 1
ATOM 1561 N N . GLU A 1 201 ? -7.241 -1.179 34.709 1.00 94.19 201 GLU A N 1
ATOM 1562 C CA . GLU A 1 201 ? -7.412 -0.163 35.739 1.00 94.19 201 GLU A CA 1
ATOM 1563 C C . GLU A 1 201 ? -8.301 0.984 35.239 1.00 94.19 201 GLU A C 1
ATOM 1565 O O . GLU A 1 201 ? -9.262 1.334 35.920 1.00 94.19 201 GLU A O 1
ATOM 1570 N N . ASP A 1 202 ? -8.057 1.485 34.021 1.00 93.50 202 ASP A N 1
ATOM 1571 C CA . ASP A 1 202 ? -8.851 2.559 33.403 1.00 93.50 202 ASP A CA 1
ATOM 1572 C C . ASP A 1 202 ? -10.302 2.111 33.157 1.00 93.50 202 ASP A C 1
ATOM 1574 O O . ASP A 1 202 ? -11.250 2.842 33.442 1.00 93.50 202 ASP A O 1
ATOM 1578 N N . VAL A 1 203 ? -10.492 0.875 32.677 1.00 92.56 203 VAL A N 1
ATOM 1579 C CA . VAL A 1 203 ? -11.827 0.292 32.430 1.00 92.56 203 VAL A CA 1
ATOM 1580 C C . VAL A 1 203 ? -12.600 0.048 33.734 1.00 92.56 203 VAL A C 1
ATOM 1582 O O . VAL A 1 203 ? -13.833 0.012 33.735 1.00 92.56 203 VAL A O 1
ATOM 1585 N N . GLN A 1 204 ? -11.898 -0.152 34.851 1.00 94.62 204 GLN A N 1
ATOM 1586 C CA . GLN A 1 204 ? -12.500 -0.407 36.161 1.00 94.62 204 GLN A CA 1
ATOM 1587 C C . GLN A 1 204 ? -12.733 0.864 36.985 1.00 94.62 204 GLN A C 1
ATOM 1589 O O . GLN A 1 204 ? -13.450 0.787 37.983 1.00 94.62 204 GLN A O 1
ATOM 1594 N N . ASP A 1 205 ? -12.183 2.010 36.578 1.00 95.38 205 ASP A N 1
ATOM 1595 C CA . ASP A 1 205 ? -12.394 3.299 37.234 1.00 95.38 205 ASP A CA 1
ATOM 1596 C C . ASP A 1 205 ? -13.717 3.945 36.760 1.00 95.38 205 ASP A C 1
ATOM 1598 O O . ASP A 1 205 ? -13.829 4.396 35.613 1.00 95.38 205 ASP A O 1
ATOM 1602 N N . PRO A 1 206 ? -14.748 4.053 37.627 1.00 94.25 206 PRO A N 1
ATOM 1603 C CA . PRO A 1 206 ? -16.028 4.651 37.247 1.00 94.25 206 PRO A CA 1
ATOM 1604 C C . PRO A 1 206 ? -15.927 6.143 36.905 1.00 94.25 206 PRO A C 1
ATOM 1606 O O . PRO A 1 206 ? -16.755 6.659 36.154 1.00 94.25 206 PRO A O 1
ATOM 1609 N N . GLY A 1 207 ? -14.946 6.850 37.472 1.00 95.69 207 GLY A N 1
ATOM 1610 C CA . GLY A 1 207 ? -14.673 8.252 37.186 1.00 95.69 207 GLY A CA 1
ATOM 1611 C C . GLY A 1 207 ? -14.134 8.439 35.773 1.00 95.69 207 GLY A C 1
ATOM 1612 O O . GLY A 1 207 ? -14.593 9.339 35.069 1.00 95.69 207 GLY A O 1
ATOM 1613 N N . VAL A 1 208 ? -13.229 7.568 35.327 1.00 93.56 208 VAL A N 1
ATOM 1614 C CA . VAL A 1 208 ? -12.724 7.574 33.944 1.00 93.56 208 VAL A CA 1
ATOM 1615 C C . VAL A 1 208 ? -13.835 7.161 32.979 1.00 93.56 208 VAL A C 1
ATOM 1617 O O . VAL A 1 208 ? -14.181 7.924 32.078 1.00 93.56 208 VAL A O 1
ATOM 1620 N N . MET A 1 209 ? -14.488 6.024 33.231 1.00 92.19 209 MET A N 1
ATOM 1621 C CA . MET A 1 209 ? -15.529 5.471 32.354 1.00 92.19 209 MET A CA 1
ATOM 1622 C C . MET A 1 209 ? -16.749 6.386 32.169 1.00 92.19 209 MET A C 1
ATOM 1624 O O . MET A 1 209 ? -17.413 6.327 31.136 1.00 92.19 209 MET A O 1
ATOM 1628 N N . LYS A 1 210 ? -17.070 7.234 33.155 1.00 93.81 210 LYS A N 1
ATOM 1629 C CA . LYS A 1 210 ? -18.189 8.186 33.061 1.00 93.81 210 LYS A CA 1
ATOM 1630 C C . LYS A 1 210 ? -17.820 9.483 32.334 1.00 93.81 210 LYS A C 1
ATOM 1632 O O . LYS A 1 210 ? -18.710 10.134 31.790 1.00 93.81 210 LYS A O 1
ATOM 1637 N N . ASN A 1 211 ? -16.545 9.875 32.353 1.00 94.31 211 ASN A N 1
ATOM 1638 C CA . ASN A 1 211 ? -16.106 11.196 31.893 1.00 94.31 211 ASN A CA 1
ATOM 1639 C C . ASN A 1 211 ? -15.286 11.161 30.596 1.00 94.31 211 ASN A C 1
ATOM 1641 O O . ASN A 1 211 ? -15.106 12.209 29.976 1.00 94.31 211 ASN A O 1
ATOM 1645 N N . VAL A 1 212 ? -14.793 9.993 30.180 1.00 94.62 212 VAL A N 1
ATOM 1646 C CA . VAL A 1 212 ? -13.941 9.839 28.997 1.00 94.62 212 VAL A CA 1
ATOM 1647 C C . VAL A 1 212 ? -14.627 8.936 27.979 1.00 94.62 212 VAL A C 1
ATOM 1649 O O . VAL A 1 212 ? -14.986 7.798 28.268 1.00 94.62 212 VAL A O 1
ATOM 1652 N N . TRP A 1 213 ? -14.808 9.447 26.762 1.00 93.25 213 TRP A N 1
ATOM 1653 C CA . TRP A 1 213 ? -15.293 8.646 25.643 1.00 93.25 213 TRP A CA 1
ATOM 1654 C C . TRP A 1 213 ? -14.142 7.827 25.049 1.00 93.25 213 TRP A C 1
ATOM 1656 O O . TRP A 1 213 ? -13.112 8.396 24.687 1.00 93.25 213 TRP A O 1
ATOM 1666 N N . SER A 1 214 ? -14.333 6.512 24.915 1.00 91.31 214 SER A N 1
ATOM 1667 C CA . SER A 1 214 ? -13.391 5.598 24.258 1.00 91.31 214 SER A CA 1
ATOM 1668 C C . SER A 1 214 ? -14.049 4.936 23.048 1.00 91.31 214 SER A C 1
ATOM 1670 O O . SER A 1 214 ? -15.211 4.527 23.086 1.00 91.31 214 SER A O 1
ATOM 1672 N N . GLY A 1 215 ? -13.306 4.853 21.950 1.00 89.06 215 GLY A N 1
ATOM 1673 C CA . GLY A 1 215 ? -13.770 4.323 20.677 1.00 89.06 215 GLY A CA 1
ATOM 1674 C C . GLY A 1 215 ? -12.735 4.513 19.575 1.00 89.06 215 GLY A C 1
ATOM 1675 O O . GLY A 1 215 ? -11.560 4.788 19.818 1.00 89.06 215 GLY A O 1
ATOM 1676 N N . TYR A 1 216 ? -13.147 4.358 18.323 1.00 89.31 216 TYR A N 1
ATOM 1677 C CA . TYR A 1 216 ? -12.288 4.710 17.199 1.00 89.31 216 TYR A CA 1
ATOM 1678 C C . TYR A 1 216 ? -13.085 5.391 16.093 1.00 89.31 216 TYR A C 1
ATOM 1680 O O . TYR A 1 216 ? -14.258 5.093 15.885 1.00 89.31 216 TYR A O 1
ATOM 1688 N N . VAL A 1 217 ? -12.429 6.316 15.396 1.00 89.31 217 VAL A N 1
ATOM 1689 C CA . VAL A 1 217 ? -12.968 7.063 14.258 1.00 89.31 217 VAL A CA 1
ATOM 1690 C C . VAL A 1 217 ? -12.405 6.430 12.986 1.00 89.31 217 VAL A C 1
ATOM 1692 O O . VAL A 1 217 ? -11.196 6.543 12.762 1.00 89.31 217 VAL A O 1
ATOM 1695 N N . PRO A 1 218 ? -13.212 5.728 12.172 1.00 90.75 218 PRO A N 1
ATOM 1696 C CA . PRO A 1 218 ? -12.740 5.156 10.915 1.00 90.75 218 PRO A CA 1
ATOM 1697 C C . PRO A 1 218 ? -12.214 6.236 9.963 1.00 90.75 218 PRO A C 1
ATOM 1699 O O . PRO A 1 218 ? -12.790 7.320 9.870 1.00 90.75 218 PRO A O 1
ATOM 1702 N N . LEU A 1 219 ? -11.131 5.935 9.246 1.00 90.38 219 LEU A N 1
ATOM 1703 C CA . LEU A 1 219 ? -10.567 6.800 8.212 1.00 90.38 219 LEU A CA 1
ATOM 1704 C C . LEU A 1 219 ? -10.575 6.027 6.897 1.00 90.38 219 LEU A C 1
ATOM 1706 O O . LEU A 1 219 ? -9.899 5.010 6.761 1.00 90.38 219 LEU A O 1
ATOM 1710 N N . VAL A 1 220 ? -11.354 6.520 5.937 1.00 90.62 220 VAL A N 1
ATOM 1711 C CA . VAL A 1 220 ? -11.519 5.898 4.622 1.00 90.62 220 VAL A CA 1
ATOM 1712 C C . VAL A 1 220 ? -10.990 6.848 3.559 1.00 90.62 220 VAL A C 1
ATOM 1714 O O . VAL A 1 220 ? -11.418 7.997 3.468 1.00 90.62 220 VAL A O 1
ATOM 1717 N N . GLU A 1 221 ? -10.044 6.371 2.757 1.00 90.25 221 GLU A N 1
ATOM 1718 C CA . GLU A 1 221 ? -9.543 7.106 1.598 1.00 90.25 221 GLU A CA 1
ATOM 1719 C C . GLU A 1 221 ? -10.540 6.994 0.442 1.00 90.25 221 GLU A C 1
ATOM 1721 O O . GLU A 1 221 ? -11.007 5.896 0.130 1.00 90.25 221 GLU A O 1
ATOM 1726 N N . ARG A 1 222 ? -10.844 8.124 -0.203 1.00 90.88 222 ARG A N 1
ATOM 1727 C CA . ARG A 1 222 ? -11.795 8.208 -1.315 1.00 90.88 222 ARG A CA 1
ATOM 1728 C C . ARG A 1 222 ? -11.198 8.953 -2.497 1.00 90.88 222 ARG A C 1
ATOM 1730 O O . ARG A 1 222 ? -10.527 9.968 -2.320 1.00 90.88 222 ARG A O 1
ATOM 1737 N N . MET A 1 223 ? -11.507 8.483 -3.699 1.00 91.50 223 MET A N 1
ATOM 1738 C CA . MET A 1 223 ? -11.285 9.230 -4.931 1.00 91.50 223 MET A CA 1
ATOM 1739 C C . MET A 1 223 ? -12.474 10.155 -5.202 1.00 91.50 223 MET A C 1
ATOM 1741 O O . MET A 1 223 ? -13.632 9.722 -5.214 1.00 91.50 223 MET A O 1
ATOM 1745 N N . GLY A 1 224 ? -12.171 11.435 -5.416 1.00 92.00 224 GLY A N 1
ATOM 1746 C CA . GLY A 1 224 ? -13.139 12.434 -5.864 1.00 92.00 224 GLY A CA 1
ATOM 1747 C C . GLY A 1 224 ? -13.463 12.309 -7.354 1.00 92.00 224 GLY A C 1
ATOM 1748 O O . GLY A 1 224 ? -12.886 11.483 -8.060 1.00 92.00 224 GLY A O 1
ATOM 1749 N N . GLN A 1 225 ? -14.380 13.157 -7.822 1.00 91.56 225 GLN A N 1
ATOM 1750 C CA . GLN A 1 225 ? -14.770 13.201 -9.231 1.00 91.56 225 GLN A CA 1
ATOM 1751 C C . GLN A 1 225 ? -13.582 13.592 -10.132 1.00 91.56 225 GLN A C 1
ATOM 1753 O O . GLN A 1 225 ? -12.829 14.503 -9.767 1.00 91.56 225 GLN A O 1
ATOM 1758 N N . PRO A 1 226 ? -13.404 12.949 -11.303 1.00 91.31 226 PRO A N 1
ATOM 1759 C CA . PRO A 1 226 ? -12.353 13.306 -12.248 1.00 91.31 226 PRO A CA 1
ATOM 1760 C C . PRO A 1 226 ? -12.490 14.753 -12.722 1.00 91.31 226 PRO A C 1
ATOM 1762 O O . PRO A 1 226 ? -13.553 15.184 -13.163 1.00 91.31 226 PRO A O 1
ATOM 1765 N N . ILE A 1 227 ? -11.392 15.503 -12.659 1.00 91.62 227 ILE A N 1
ATOM 1766 C CA . ILE A 1 227 ? -11.341 16.893 -13.115 1.00 91.62 227 ILE A CA 1
ATOM 1767 C C . ILE A 1 227 ? -10.661 16.914 -14.491 1.00 91.62 227 ILE A C 1
ATOM 1769 O O . ILE A 1 227 ? -9.494 16.519 -14.585 1.00 91.62 227 ILE A O 1
ATOM 1773 N N . PRO A 1 228 ? -11.346 17.350 -15.565 1.00 92.94 228 PRO A N 1
ATOM 1774 C CA . PRO A 1 228 ? -10.749 17.402 -16.893 1.00 92.94 228 PRO A CA 1
ATOM 1775 C C . PRO A 1 228 ? -9.666 18.484 -16.974 1.00 92.94 228 PRO A C 1
ATOM 1777 O O . PRO A 1 228 ? -9.745 19.529 -16.325 1.00 92.94 228 PRO A O 1
ATOM 1780 N N . SER A 1 229 ? -8.651 18.255 -17.810 1.00 94.06 229 SER A N 1
ATOM 1781 C CA . SER A 1 229 ? -7.680 19.300 -18.139 1.00 94.06 229 SER A CA 1
ATOM 1782 C C . SER A 1 229 ? -8.327 20.389 -19.001 1.00 94.06 229 SER A C 1
ATOM 1784 O O . SER A 1 229 ? -9.292 20.142 -19.722 1.00 94.06 229 SER A O 1
ATOM 1786 N N . ALA A 1 230 ? -7.747 21.592 -18.994 1.00 95.62 230 ALA A N 1
ATOM 1787 C CA . ALA A 1 230 ? -8.263 22.733 -19.759 1.00 95.62 230 ALA A CA 1
ATOM 1788 C C . ALA A 1 230 ? -8.298 22.513 -21.288 1.00 95.62 230 ALA A C 1
ATOM 1790 O O . ALA A 1 230 ? -8.994 23.229 -21.998 1.00 95.62 230 ALA A O 1
ATOM 1791 N N . TYR A 1 231 ? -7.534 21.546 -21.796 1.00 94.00 231 TYR A N 1
ATOM 1792 C CA . TYR A 1 231 ? -7.442 21.200 -23.216 1.00 94.00 231 TYR A CA 1
ATOM 1793 C C . TYR A 1 231 ? -8.100 19.851 -23.543 1.00 94.00 231 TYR A C 1
ATOM 1795 O O . TYR A 1 231 ? -7.967 19.367 -24.668 1.00 94.00 231 TYR A O 1
ATOM 1803 N N . ASN A 1 232 ? -8.772 19.216 -22.576 1.00 93.88 232 ASN A N 1
ATOM 1804 C CA . ASN A 1 232 ? -9.526 17.996 -22.829 1.00 93.88 232 ASN A CA 1
ATOM 1805 C C . ASN A 1 232 ? -10.687 18.292 -23.789 1.00 93.88 232 ASN A C 1
ATOM 1807 O O . ASN A 1 232 ? -11.477 19.201 -23.554 1.00 93.88 232 ASN A O 1
ATOM 1811 N N . GLN A 1 233 ? -10.786 17.503 -24.856 1.00 94.06 233 GLN A N 1
ATOM 1812 C CA . GLN A 1 233 ? -11.849 17.627 -25.859 1.00 94.06 233 GLN A CA 1
ATOM 1813 C C . GLN A 1 233 ? -12.890 16.507 -25.757 1.00 94.06 233 GLN A C 1
ATOM 1815 O O . GLN A 1 233 ? -13.899 16.551 -26.454 1.00 94.06 233 GLN A O 1
ATOM 1820 N N . LEU A 1 234 ? -12.657 15.496 -24.911 1.00 92.25 234 LEU A N 1
ATOM 1821 C CA . LEU A 1 234 ? -13.642 14.447 -24.668 1.00 92.25 234 LEU A CA 1
ATOM 1822 C C . LEU A 1 234 ? -14.772 14.998 -23.804 1.00 92.25 234 LEU A C 1
ATOM 1824 O O . LEU A 1 234 ? -14.519 15.557 -22.738 1.00 92.25 234 LEU A O 1
ATOM 1828 N N . GLN A 1 235 ? -16.004 14.822 -24.272 1.00 88.31 235 GLN A N 1
ATOM 1829 C CA . GLN A 1 235 ? -17.196 15.265 -23.557 1.00 88.31 235 GLN A CA 1
ATOM 1830 C C . GLN A 1 235 ? -17.412 14.456 -22.273 1.00 88.31 235 GLN A C 1
ATOM 1832 O O . GLN A 1 235 ? -17.679 15.034 -21.223 1.00 88.31 235 GLN A O 1
ATOM 1837 N N . ASP A 1 236 ? -17.231 13.137 -22.359 1.00 92.19 236 ASP A N 1
ATOM 1838 C CA . ASP A 1 236 ? -17.454 12.216 -21.251 1.00 92.19 236 ASP A CA 1
ATOM 1839 C C . ASP A 1 236 ? -16.134 11.694 -20.678 1.00 92.19 236 ASP A C 1
ATOM 1841 O O . ASP A 1 236 ? -15.155 11.459 -21.396 1.00 92.19 236 ASP A O 1
ATOM 1845 N N . VAL A 1 237 ? -16.122 11.466 -19.363 1.00 91.38 237 VAL A N 1
ATOM 1846 C CA . VAL A 1 237 ? -15.030 10.753 -18.694 1.00 91.38 237 VAL A CA 1
ATOM 1847 C C . VAL A 1 237 ? -15.038 9.300 -19.181 1.00 91.38 237 VAL A C 1
ATOM 1849 O O . VAL A 1 237 ? -16.079 8.654 -19.055 1.00 91.38 237 VAL A O 1
ATOM 1852 N N . PRO A 1 238 ? -13.918 8.757 -19.694 1.00 91.62 238 PRO A N 1
ATOM 1853 C CA . PRO A 1 238 ? -13.845 7.360 -20.112 1.00 91.62 238 PRO A CA 1
ATOM 1854 C C . PRO A 1 238 ? -14.237 6.379 -19.000 1.00 91.62 238 PRO A C 1
ATOM 1856 O O . PRO A 1 238 ? -13.946 6.617 -17.828 1.00 91.62 238 PRO A O 1
ATOM 1859 N N . GLU A 1 239 ? -14.856 5.260 -19.379 1.00 90.81 239 GLU A N 1
ATOM 1860 C CA . GLU A 1 239 ? -15.371 4.246 -18.448 1.00 90.81 239 GLU A CA 1
ATOM 1861 C C . GLU A 1 239 ? -14.298 3.748 -17.475 1.00 90.81 239 GLU A C 1
ATOM 1863 O O . GLU A 1 239 ? -14.482 3.866 -16.272 1.00 90.81 239 GLU A O 1
ATOM 1868 N N . HIS A 1 240 ? -13.107 3.381 -17.959 1.00 89.12 240 HIS A N 1
ATOM 1869 C CA . HIS A 1 240 ? -12.007 2.890 -17.115 1.00 89.12 240 HIS A CA 1
ATOM 1870 C C . HIS A 1 240 ? -11.526 3.889 -16.044 1.00 89.12 240 HIS A C 1
ATOM 1872 O O . HIS A 1 240 ? -10.921 3.492 -15.048 1.00 89.12 240 HIS A O 1
ATOM 1878 N N . VAL A 1 241 ? -11.773 5.192 -16.231 1.00 91.06 241 VAL A N 1
ATOM 1879 C CA . VAL A 1 241 ? -11.466 6.228 -15.230 1.00 91.06 241 VAL A CA 1
ATOM 1880 C C . VAL A 1 241 ? -12.567 6.308 -14.171 1.00 91.06 241 VAL A C 1
ATOM 1882 O O . VAL A 1 241 ? -12.252 6.487 -12.994 1.00 91.06 241 VAL A O 1
ATOM 1885 N N . ARG A 1 242 ? -13.838 6.159 -14.564 1.00 89.00 242 ARG A N 1
ATOM 1886 C CA . ARG A 1 242 ? -14.963 6.086 -13.616 1.00 89.00 242 ARG A CA 1
ATOM 1887 C C . ARG A 1 242 ? -14.912 4.790 -12.812 1.00 89.00 242 ARG A C 1
ATOM 1889 O O . ARG A 1 242 ? -14.963 4.847 -11.590 1.00 89.00 242 ARG A O 1
ATOM 1896 N N . ASP A 1 243 ? -14.678 3.662 -13.476 1.00 90.88 243 ASP A N 1
ATOM 1897 C CA . ASP A 1 243 ? -14.573 2.341 -12.853 1.00 90.88 243 ASP A CA 1
ATOM 1898 C C . ASP A 1 243 ? -13.440 2.286 -11.828 1.00 90.88 243 ASP A C 1
ATOM 1900 O O . ASP A 1 243 ? -13.581 1.675 -10.771 1.00 90.88 243 ASP A O 1
ATOM 1904 N N . LEU A 1 244 ? -12.315 2.961 -12.097 1.00 89.44 244 LEU A N 1
ATOM 1905 C CA . LEU A 1 244 ? -11.259 3.121 -11.100 1.00 89.44 244 LEU A CA 1
ATOM 1906 C C . LEU A 1 244 ? -11.780 3.839 -9.855 1.00 89.44 244 LEU A C 1
ATOM 1908 O O . LEU A 1 244 ? -11.512 3.392 -8.743 1.00 89.44 244 LEU A O 1
ATOM 1912 N N . GLN A 1 245 ? -12.457 4.976 -10.031 1.00 90.81 245 GLN A N 1
ATOM 1913 C CA . GLN A 1 245 ? -12.960 5.771 -8.916 1.00 90.81 245 GLN A CA 1
ATOM 1914 C C . GLN A 1 245 ? -13.951 4.953 -8.083 1.00 90.81 245 GLN A C 1
ATOM 1916 O O . GLN A 1 245 ? -13.805 4.871 -6.862 1.00 90.81 245 GLN A O 1
ATOM 1921 N N . GLU A 1 246 ? -14.936 4.346 -8.744 1.00 89.88 246 GLU A N 1
ATOM 1922 C CA . GLU A 1 246 ? -15.980 3.532 -8.123 1.00 89.88 246 GLU A CA 1
ATOM 1923 C C . GLU A 1 246 ? -15.376 2.303 -7.444 1.00 89.88 246 GLU A C 1
ATOM 1925 O O . GLU A 1 246 ? -15.509 2.160 -6.231 1.00 89.88 246 GLU A O 1
ATOM 1930 N N . GLY A 1 247 ? -14.591 1.499 -8.163 1.00 91.00 247 GLY A N 1
ATOM 1931 C CA . GLY A 1 247 ? -13.942 0.307 -7.617 1.00 91.00 247 GLY A CA 1
ATOM 1932 C C . GLY A 1 247 ? -12.970 0.622 -6.477 1.00 91.00 247 GLY A C 1
ATOM 1933 O O . GLY A 1 247 ? -12.956 -0.067 -5.454 1.00 91.00 247 GLY A O 1
ATOM 1934 N N . PHE A 1 248 ? -12.194 1.709 -6.572 1.00 91.38 248 PHE A N 1
ATOM 1935 C CA . PHE A 1 248 ? -11.338 2.142 -5.467 1.00 91.38 248 PHE A CA 1
ATOM 1936 C C . PHE A 1 248 ? -12.174 2.469 -4.228 1.00 91.38 248 PHE A C 1
ATOM 1938 O O . PHE A 1 248 ? -11.824 2.050 -3.121 1.00 91.38 248 PHE A O 1
ATOM 1945 N N . ASN A 1 249 ? -13.263 3.210 -4.408 1.00 92.00 249 ASN A N 1
ATOM 1946 C CA . ASN A 1 249 ? -14.153 3.632 -3.337 1.00 92.00 249 ASN A CA 1
ATOM 1947 C C . ASN A 1 249 ? -14.906 2.445 -2.712 1.00 92.00 249 ASN A C 1
ATOM 1949 O O . ASN A 1 249 ? -14.960 2.362 -1.484 1.00 92.00 249 ASN A O 1
ATOM 1953 N N . GLU A 1 250 ? -15.409 1.513 -3.518 1.00 91.19 250 GLU A N 1
ATOM 1954 C CA . GLU A 1 250 ? -16.080 0.286 -3.073 1.00 91.19 250 GLU A CA 1
ATOM 1955 C C . GLU A 1 250 ? -15.139 -0.634 -2.296 1.00 91.19 250 GLU A C 1
ATOM 1957 O O . GLU A 1 250 ? -15.495 -1.144 -1.236 1.00 91.19 250 GLU A O 1
ATOM 1962 N N . GLU A 1 251 ? -13.905 -0.823 -2.766 1.00 89.69 251 GLU A N 1
ATOM 1963 C CA . GLU A 1 251 ? -12.907 -1.612 -2.040 1.00 89.69 251 GLU A CA 1
ATOM 1964 C C . GLU A 1 251 ? -12.522 -0.971 -0.700 1.00 89.69 251 GLU A C 1
ATOM 1966 O O . GLU A 1 251 ? -12.301 -1.682 0.289 1.00 89.69 251 GLU A O 1
ATOM 1971 N N . ALA A 1 252 ? -12.428 0.365 -0.656 1.00 88.88 252 ALA A N 1
ATOM 1972 C CA . ALA A 1 252 ? -12.152 1.099 0.577 1.00 88.88 252 ALA A CA 1
ATOM 1973 C C . ALA A 1 252 ? -13.276 0.878 1.600 1.00 88.88 252 ALA A C 1
ATOM 1975 O O . ALA A 1 252 ? -12.995 0.569 2.762 1.00 88.88 252 ALA A O 1
ATOM 1976 N N . ASP A 1 253 ? -14.529 0.949 1.145 1.00 87.56 253 ASP A N 1
ATOM 1977 C CA . ASP A 1 253 ? -15.708 0.675 1.964 1.00 87.56 253 ASP A CA 1
ATOM 1978 C C . ASP A 1 253 ? -15.774 -0.772 2.407 1.00 87.56 253 ASP A C 1
ATOM 1980 O O . ASP A 1 253 ? -15.920 -1.031 3.594 1.00 87.56 253 ASP A O 1
ATOM 1984 N N . ALA A 1 254 ? -15.597 -1.724 1.495 1.00 86.19 254 ALA A N 1
ATOM 1985 C CA . ALA A 1 254 ? -15.644 -3.144 1.813 1.00 86.19 254 ALA A CA 1
ATOM 1986 C C . ALA A 1 254 ? -14.562 -3.534 2.828 1.00 86.19 254 ALA A C 1
ATOM 1988 O O . ALA A 1 254 ? -14.784 -4.395 3.685 1.00 86.19 254 ALA A O 1
ATOM 1989 N N . TYR A 1 255 ? -13.378 -2.921 2.748 1.00 85.31 255 TYR A N 1
ATOM 1990 C CA . TYR A 1 255 ? -12.346 -3.104 3.760 1.00 85.31 255 TYR A CA 1
ATOM 1991 C C . TYR A 1 255 ? -12.754 -2.477 5.098 1.00 85.31 255 TYR A C 1
ATOM 1993 O O . TYR A 1 255 ? -12.688 -3.157 6.123 1.00 85.31 255 TYR A O 1
ATOM 2001 N N . ASN A 1 256 ? -13.210 -1.223 5.099 1.00 82.38 256 ASN A N 1
ATOM 2002 C CA . ASN A 1 256 ? -13.630 -0.535 6.318 1.00 82.38 256 ASN A CA 1
ATOM 2003 C C . ASN A 1 256 ? -14.809 -1.241 7.004 1.00 82.38 256 ASN A C 1
ATOM 2005 O O . ASN A 1 256 ? -14.792 -1.450 8.212 1.00 82.38 256 ASN A O 1
ATOM 2009 N N . ASP A 1 257 ? -15.783 -1.709 6.231 1.00 78.88 257 ASP A N 1
ATOM 2010 C CA . ASP A 1 257 ? -16.926 -2.485 6.696 1.00 78.88 257 ASP A CA 1
ATOM 2011 C C . ASP A 1 257 ? -16.497 -3.769 7.391 1.00 78.88 257 ASP A C 1
ATOM 2013 O O . ASP A 1 257 ? -17.058 -4.108 8.426 1.00 78.88 257 ASP A O 1
ATOM 2017 N N . LYS A 1 258 ? -15.478 -4.474 6.887 1.00 75.88 258 LYS A N 1
ATOM 2018 C CA . LYS A 1 258 ? -14.927 -5.651 7.580 1.00 75.88 258 LYS A CA 1
ATOM 2019 C C . LYS A 1 258 ? -14.299 -5.295 8.928 1.00 75.88 258 LYS A C 1
ATOM 2021 O O . LYS A 1 258 ? -14.262 -6.145 9.813 1.00 75.88 258 LYS A O 1
ATOM 2026 N N . LEU A 1 259 ? -13.776 -4.077 9.079 1.00 69.62 259 LEU A N 1
ATOM 2027 C CA . LEU A 1 259 ? -13.179 -3.618 10.335 1.00 69.62 259 LEU A CA 1
ATOM 2028 C C . LEU A 1 259 ? -14.231 -3.132 11.336 1.00 69.62 259 LEU A C 1
ATOM 2030 O O . LEU A 1 259 ? -14.100 -3.404 12.534 1.00 69.62 259 LEU A O 1
ATOM 2034 N N . VAL A 1 260 ? -15.243 -2.418 10.835 1.00 64.88 260 VAL A N 1
ATOM 2035 C CA . VAL A 1 260 ? -16.320 -1.807 11.622 1.00 64.88 260 VAL A CA 1
ATOM 2036 C C . VAL A 1 260 ? -17.394 -2.817 11.991 1.00 64.88 260 VAL A C 1
ATOM 2038 O O . VAL A 1 260 ? -17.860 -2.819 13.127 1.00 64.88 260 VAL A O 1
ATOM 2041 N N . LYS A 1 261 ? -17.771 -3.712 11.078 1.00 57.75 261 LYS A N 1
ATOM 2042 C CA . LYS A 1 261 ? -18.790 -4.734 11.324 1.00 57.75 261 LYS A CA 1
ATOM 2043 C C . LYS A 1 261 ? -18.166 -5.926 12.056 1.00 57.75 261 LYS A C 1
ATOM 2045 O O . LYS A 1 261 ? -17.734 -6.898 11.439 1.00 57.75 261 LYS A O 1
ATOM 2050 N N . GLN A 1 262 ? -18.080 -5.828 13.379 1.00 61.19 262 GLN A N 1
ATOM 2051 C CA . GLN A 1 262 ? -17.602 -6.892 14.266 1.00 61.19 262 GLN A CA 1
ATOM 2052 C C . GLN A 1 262 ? -18.754 -7.750 14.810 1.00 61.19 262 GLN A C 1
ATOM 2054 O O . GLN A 1 262 ? -19.930 -7.513 14.549 1.00 61.19 262 GLN A O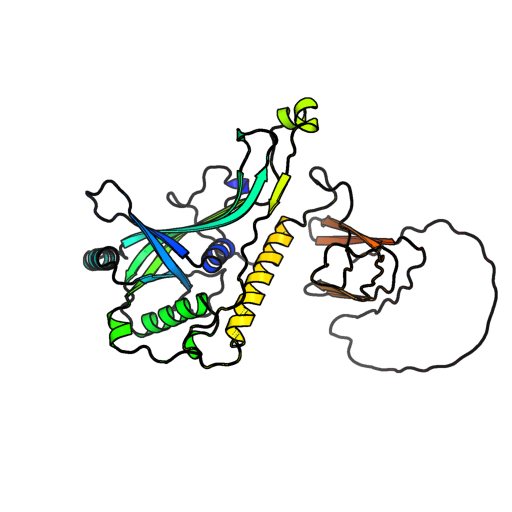 1
ATOM 2059 N N . GLU A 1 263 ? -18.426 -8.804 15.553 1.00 55.31 263 GLU A N 1
ATOM 2060 C CA . GLU A 1 263 ? -19.444 -9.634 16.196 1.00 55.31 263 GLU A CA 1
ATOM 2061 C C . GLU A 1 263 ? -20.268 -8.795 17.189 1.00 55.31 263 GLU A C 1
ATOM 2063 O O . GLU A 1 263 ? -19.717 -8.061 18.008 1.00 55.31 263 GLU A O 1
ATOM 2068 N N . THR A 1 264 ? -21.597 -8.903 17.127 1.00 54.44 264 THR A N 1
ATOM 2069 C CA . THR A 1 264 ? -22.522 -8.166 18.008 1.00 54.44 264 THR A CA 1
ATOM 2070 C C . THR A 1 264 ? -22.840 -8.907 19.309 1.00 54.44 264 THR A C 1
ATOM 2072 O O . THR A 1 264 ? -23.581 -8.394 20.141 1.00 54.44 264 THR A O 1
ATOM 2075 N N . ARG A 1 265 ? -22.309 -10.125 19.503 1.00 48.22 265 ARG A N 1
ATOM 2076 C CA . ARG A 1 265 ? -22.468 -10.923 20.732 1.00 48.22 265 ARG A CA 1
ATOM 2077 C C . ARG A 1 265 ? -21.184 -11.653 21.123 1.00 48.22 265 ARG A C 1
ATOM 2079 O O . ARG A 1 265 ? -20.613 -12.358 20.298 1.00 48.22 265 ARG A O 1
ATOM 2086 N N . GLY A 1 266 ? -20.777 -11.548 22.390 1.00 53.94 266 GLY A N 1
ATOM 2087 C CA . GLY A 1 266 ? -19.604 -12.230 22.952 1.00 53.94 266 GLY A CA 1
ATOM 2088 C C . GLY A 1 266 ? -19.007 -11.480 24.148 1.00 53.94 266 GLY A C 1
ATOM 2089 O O . GLY A 1 266 ? -19.458 -10.395 24.491 1.00 53.94 266 GLY A O 1
ATOM 2090 N N . ILE A 1 267 ? -17.976 -12.048 24.786 1.00 42.12 267 ILE A N 1
ATOM 2091 C CA . ILE A 1 267 ? -17.343 -11.483 26.003 1.00 42.12 267 ILE A CA 1
ATOM 2092 C C . ILE A 1 267 ? -16.632 -10.134 25.739 1.00 42.12 267 ILE A C 1
ATOM 2094 O O . ILE A 1 267 ? -16.388 -9.390 26.679 1.00 42.12 267 ILE A O 1
ATOM 2098 N N . ASN A 1 268 ? -16.369 -9.785 24.472 1.00 44.81 268 ASN A N 1
ATOM 2099 C CA . ASN A 1 268 ? -15.654 -8.567 24.065 1.00 44.81 268 ASN A CA 1
ATOM 2100 C C . ASN A 1 268 ? -16.397 -7.753 22.982 1.00 44.81 268 ASN A C 1
ATOM 2102 O O . ASN A 1 268 ? -15.753 -7.125 22.142 1.00 44.81 268 ASN A O 1
ATOM 2106 N N . THR A 1 269 ? -17.733 -7.790 22.933 1.00 52.88 269 THR A N 1
ATOM 2107 C CA . THR A 1 269 ? -18.491 -7.056 21.902 1.00 52.88 269 THR A CA 1
ATOM 2108 C C . THR A 1 269 ? -18.912 -5.679 22.395 1.00 52.88 269 THR A C 1
ATOM 2110 O O . THR A 1 269 ? -19.533 -5.561 23.444 1.00 52.88 269 THR A O 1
ATOM 2113 N N . GLN A 1 270 ? -18.600 -4.637 21.620 1.00 51.25 270 GLN A N 1
ATOM 2114 C CA . GLN A 1 270 ? -18.966 -3.244 21.930 1.00 51.25 270 GLN A CA 1
ATOM 2115 C C . GLN A 1 270 ? -20.446 -2.927 21.677 1.00 51.25 270 GLN A C 1
ATOM 2117 O O . GLN A 1 270 ? -20.906 -1.824 21.951 1.00 51.25 270 GLN A O 1
ATOM 2122 N N . TYR A 1 271 ? -21.186 -3.885 21.123 1.00 53.94 271 TYR A N 1
ATOM 2123 C CA . TYR A 1 271 ? -22.574 -3.716 20.734 1.00 53.94 271 TYR A CA 1
ATOM 2124 C C . TYR A 1 271 ? -23.488 -4.311 21.803 1.00 53.94 271 TYR A C 1
ATOM 2126 O O . TYR A 1 271 ? -23.404 -5.499 22.109 1.00 53.94 271 TYR A O 1
ATOM 2134 N N . SER A 1 272 ? -24.368 -3.480 22.361 1.00 55.38 272 SER A N 1
ATOM 2135 C CA . SER A 1 272 ? -25.480 -3.915 23.215 1.00 55.38 272 SER A CA 1
ATOM 2136 C C . SER A 1 272 ? -26.696 -4.367 22.401 1.00 55.38 272 SER A C 1
ATOM 2138 O O . SER A 1 272 ? -27.574 -5.044 22.932 1.00 55.38 272 SER A O 1
ATOM 2140 N N . GLU A 1 273 ? -26.741 -4.008 21.116 1.00 49.66 273 GLU A N 1
ATOM 2141 C CA . GLU A 1 273 ? -27.862 -4.244 20.207 1.00 49.66 273 GLU A CA 1
ATOM 2142 C C . GLU A 1 273 ? -27.381 -4.842 18.866 1.00 49.66 273 GLU A C 1
ATOM 2144 O O . GLU A 1 273 ? -26.224 -4.649 18.483 1.00 49.66 273 GLU A O 1
ATOM 2149 N N . PRO A 1 274 ? -28.233 -5.587 18.134 1.00 55.88 274 PRO A N 1
ATOM 2150 C CA . PRO A 1 274 ? -27.909 -6.094 16.799 1.00 55.88 274 PRO A CA 1
ATOM 2151 C C . PRO A 1 274 ? -27.690 -4.961 15.785 1.00 55.88 274 PRO A C 1
ATOM 2153 O O . PRO A 1 274 ? -28.167 -3.843 15.973 1.00 55.88 274 PRO A O 1
ATOM 2156 N N . TYR A 1 275 ? -27.047 -5.263 14.651 1.00 48.34 275 TYR A N 1
ATOM 2157 C CA . TYR A 1 275 ? -27.012 -4.324 13.527 1.00 48.34 275 TYR A CA 1
ATOM 2158 C C . TYR A 1 275 ? -28.436 -4.011 13.052 1.00 48.34 275 TYR A C 1
ATOM 2160 O O . TYR A 1 275 ? -29.183 -4.912 12.668 1.00 48.34 275 TYR A O 1
ATOM 2168 N N . ARG A 1 276 ? -28.798 -2.725 13.055 1.00 50.59 276 ARG A N 1
ATOM 2169 C CA . ARG A 1 276 ? -30.043 -2.222 12.471 1.00 50.59 276 ARG A CA 1
ATOM 2170 C C . ARG A 1 276 ? -29.806 -1.971 10.986 1.00 50.59 276 ARG A C 1
ATOM 2172 O O . ARG A 1 276 ? -28.971 -1.147 10.620 1.00 50.59 276 ARG A O 1
ATOM 2179 N N . LEU A 1 277 ? -30.507 -2.704 10.131 1.00 45.06 277 LEU A N 1
ATOM 2180 C CA . LEU A 1 277 ? -30.521 -2.420 8.701 1.00 45.06 277 LEU A CA 1
ATOM 2181 C C . LEU A 1 277 ? -31.493 -1.258 8.479 1.00 45.06 277 LEU A C 1
ATOM 2183 O O . LEU A 1 277 ? -32.691 -1.415 8.691 1.00 45.06 277 LEU A O 1
ATOM 2187 N N . TYR A 1 278 ? -30.986 -0.089 8.089 1.00 42.94 278 TYR A N 1
ATOM 2188 C CA . TYR A 1 278 ? -31.840 0.977 7.568 1.00 42.94 278 TYR A CA 1
ATOM 2189 C C . TYR A 1 278 ? -32.046 0.771 6.069 1.00 42.94 278 TYR A C 1
ATOM 2191 O O . TYR A 1 278 ? -31.090 0.527 5.336 1.00 42.94 278 TYR A O 1
ATOM 2199 N N . ASN A 1 279 ? -33.288 0.928 5.618 1.00 42.25 279 ASN A N 1
ATOM 2200 C CA . ASN A 1 279 ? -33.617 1.139 4.217 1.00 42.25 279 ASN A CA 1
ATOM 2201 C C . ASN A 1 279 ? -33.946 2.623 4.015 1.00 42.25 279 ASN A C 1
ATOM 2203 O O . ASN A 1 279 ? -35.105 3.029 4.057 1.00 42.25 279 ASN A O 1
ATOM 2207 N N . THR A 1 280 ? -32.921 3.458 3.856 1.00 41.06 280 THR A N 1
ATOM 2208 C CA . THR A 1 280 ? -33.111 4.802 3.306 1.00 41.06 280 THR A CA 1
ATOM 2209 C C . THR A 1 280 ? -32.859 4.721 1.809 1.00 41.06 280 THR A C 1
ATOM 2211 O O . THR A 1 280 ? -31.726 4.840 1.351 1.00 41.06 280 THR A O 1
ATOM 2214 N N . HIS A 1 281 ? -33.917 4.518 1.028 1.00 40.34 281 HIS A N 1
ATOM 2215 C CA . HIS A 1 281 ? -33.894 4.888 -0.383 1.00 40.34 281 HIS A CA 1
ATOM 2216 C C . HIS A 1 281 ? -33.821 6.417 -0.452 1.00 40.34 281 HIS A C 1
ATOM 2218 O O . HIS A 1 281 ? -34.863 7.055 -0.421 1.00 40.34 281 HIS A O 1
ATOM 2224 N N . ILE A 1 282 ? -32.604 6.969 -0.427 1.00 39.75 282 ILE A N 1
ATOM 2225 C CA . ILE A 1 282 ? -32.129 8.251 -0.982 1.00 39.75 282 ILE A CA 1
ATOM 2226 C C . ILE A 1 282 ? -30.642 8.349 -0.569 1.00 39.75 282 ILE A C 1
ATOM 2228 O O . ILE A 1 282 ? -30.328 8.377 0.622 1.00 39.75 282 ILE A O 1
ATOM 2232 N N . SER A 1 283 ? -29.724 8.410 -1.540 1.00 39.69 283 SER A N 1
ATOM 2233 C CA . SER A 1 283 ? -28.424 9.054 -1.310 1.00 39.69 283 SER A CA 1
ATOM 2234 C C . SER A 1 283 ? -28.684 10.552 -1.165 1.00 39.69 283 SER A C 1
ATOM 2236 O O . SER A 1 283 ? -29.285 11.131 -2.062 1.00 39.69 283 SER A O 1
ATOM 2238 N N . GLU A 1 284 ? -28.224 11.137 -0.055 1.00 43.09 284 GLU A N 1
ATOM 2239 C CA . GLU A 1 284 ? -28.309 12.566 0.316 1.00 43.09 284 GLU A CA 1
ATOM 2240 C C . GLU A 1 284 ? -29.674 13.059 0.842 1.00 43.09 284 GLU A C 1
ATOM 2242 O O . GLU A 1 284 ? -30.658 13.183 0.123 1.00 43.09 284 GLU A O 1
ATOM 2247 N N . TYR A 1 285 ? -29.730 13.412 2.131 1.00 43.84 285 TYR A N 1
ATOM 2248 C CA . TYR A 1 285 ? -30.875 14.098 2.737 1.00 43.84 285 TYR A CA 1
ATOM 2249 C C . TYR A 1 285 ? -30.600 15.606 2.815 1.00 43.84 285 TYR A C 1
ATOM 2251 O O . TYR A 1 285 ? -29.592 16.023 3.387 1.00 43.84 285 TYR A O 1
ATOM 2259 N N . GLU A 1 286 ? -31.512 16.433 2.297 1.00 42.56 286 GLU A N 1
ATOM 2260 C CA . GLU A 1 286 ? -31.517 17.874 2.570 1.00 42.56 286 GLU A CA 1
ATOM 2261 C C . GLU A 1 286 ? -31.958 18.125 4.020 1.00 42.56 286 GLU A C 1
ATOM 2263 O O . GLU A 1 286 ? -33.078 17.789 4.410 1.00 42.56 286 GLU A O 1
ATOM 2268 N N . LEU A 1 287 ? -31.087 18.742 4.824 1.00 36.66 287 LEU A N 1
ATOM 2269 C CA . LEU A 1 287 ? -31.388 19.159 6.196 1.00 36.66 287 LEU A CA 1
ATOM 2270 C C . LEU A 1 287 ? -32.677 20.012 6.245 1.00 36.66 287 LEU A C 1
ATOM 2272 O O . LEU A 1 287 ? -32.685 21.135 5.749 1.00 36.66 287 LEU A O 1
ATOM 2276 N N . GLY A 1 288 ? -33.745 19.507 6.889 1.00 33.88 288 GLY A N 1
ATOM 2277 C CA . GLY A 1 288 ? -34.912 20.315 7.290 1.00 33.88 288 GLY A CA 1
ATOM 2278 C C . GLY A 1 288 ? -36.318 19.861 6.857 1.00 33.88 288 GLY A C 1
ATOM 2279 O O . GLY A 1 288 ? -37.230 20.688 6.909 1.00 33.88 288 GLY A O 1
ATOM 2280 N N . ARG A 1 289 ? -36.563 18.602 6.450 1.00 34.41 289 ARG A N 1
ATOM 2281 C CA . ARG A 1 289 ? -37.918 18.144 6.048 1.00 34.41 289 ARG A CA 1
ATOM 2282 C C . ARG A 1 289 ? -38.664 17.278 7.089 1.00 34.41 289 ARG A C 1
ATOM 2284 O O . ARG A 1 289 ? -38.084 16.335 7.615 1.00 34.41 289 ARG A O 1
ATOM 2291 N N . PRO A 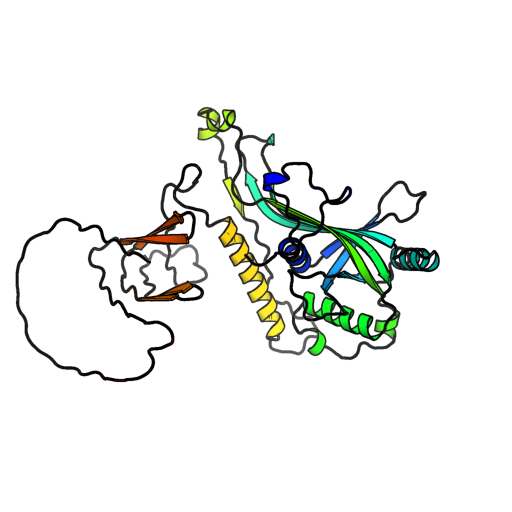1 290 ? -39.978 17.501 7.319 1.00 32.69 290 PRO A N 1
ATOM 2292 C CA . PRO A 1 290 ? -40.721 16.882 8.427 1.00 32.69 290 PRO A CA 1
ATOM 2293 C C . PRO A 1 290 ? -41.532 15.600 8.098 1.00 32.69 290 PRO A C 1
ATOM 2295 O O . PRO A 1 290 ? -42.506 15.323 8.791 1.00 32.69 290 PRO A O 1
ATOM 2298 N N . VAL A 1 291 ? -41.197 14.808 7.069 1.00 37.75 291 VAL A N 1
ATOM 2299 C CA . VAL A 1 291 ? -41.929 13.551 6.746 1.00 37.75 291 VAL A CA 1
ATOM 2300 C C . VAL A 1 291 ? -41.181 12.289 7.198 1.00 37.75 291 VAL A C 1
ATOM 2302 O O . VAL A 1 291 ? -39.956 12.237 7.128 1.00 37.75 291 VAL A O 1
ATOM 2305 N N . THR A 1 292 ? -41.922 11.271 7.653 1.00 36.16 292 THR A N 1
ATOM 2306 C CA . THR A 1 292 ? -41.417 9.978 8.161 1.00 36.16 292 THR A CA 1
ATOM 2307 C C . THR A 1 292 ? -41.310 8.892 7.068 1.00 36.16 292 THR A C 1
ATOM 2309 O O . THR A 1 292 ? -42.066 8.903 6.099 1.00 36.16 292 THR A O 1
ATOM 2312 N N . LEU A 1 293 ? -40.350 7.963 7.221 1.00 48.22 293 LEU A N 1
ATOM 2313 C CA . LEU A 1 293 ? -39.902 6.942 6.244 1.00 48.22 293 LEU A CA 1
ATOM 2314 C C . LEU A 1 293 ? -40.471 5.525 6.524 1.00 48.22 293 LEU A C 1
ATOM 2316 O O . LEU A 1 293 ? -40.550 5.134 7.683 1.00 48.22 293 LEU A O 1
ATOM 2320 N N . TYR A 1 294 ? -40.757 4.734 5.473 1.00 45.75 294 TYR A N 1
ATOM 2321 C CA . TYR A 1 294 ? -40.973 3.266 5.491 1.00 45.75 294 TYR A CA 1
ATOM 2322 C C . TYR A 1 294 ? -40.357 2.631 4.217 1.00 45.75 294 TYR A C 1
ATOM 2324 O O . TYR A 1 294 ? -40.566 3.170 3.131 1.00 45.75 294 TYR A O 1
ATOM 2332 N N . GLY A 1 295 ? -39.639 1.496 4.306 1.00 47.88 295 GLY A N 1
ATOM 2333 C CA . GLY A 1 295 ? -39.073 0.794 3.131 1.00 47.88 295 GLY A CA 1
ATOM 2334 C C . GLY A 1 295 ? -38.629 -0.664 3.382 1.00 47.88 295 GLY A C 1
ATOM 2335 O O . GLY A 1 295 ? -38.134 -0.974 4.461 1.00 47.88 295 GLY A O 1
ATOM 2336 N N . ASP A 1 296 ? -38.768 -1.544 2.371 1.00 48.72 296 ASP A N 1
ATOM 2337 C CA . ASP A 1 296 ? -38.591 -3.023 2.390 1.00 48.72 296 ASP A CA 1
ATOM 2338 C C . ASP A 1 296 ? -37.439 -3.502 1.454 1.00 48.72 296 ASP A C 1
ATOM 2340 O O . ASP A 1 296 ? -37.194 -2.866 0.426 1.00 48.72 296 ASP A O 1
ATOM 2344 N N . ILE A 1 297 ? -36.738 -4.605 1.774 1.00 52.47 297 IL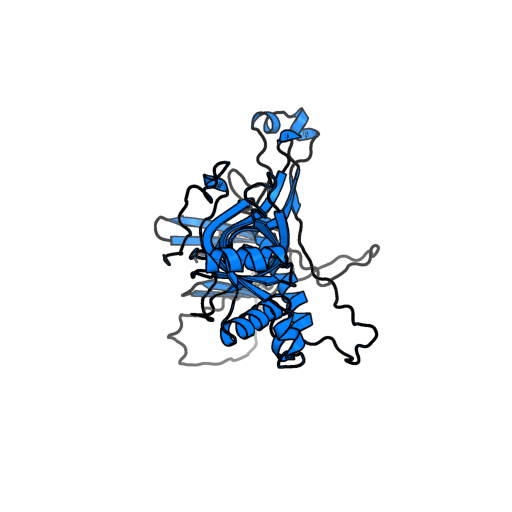E A N 1
ATOM 2345 C CA . ILE A 1 297 ? -35.781 -5.300 0.873 1.00 52.47 297 ILE A CA 1
ATOM 2346 C C . ILE A 1 297 ? -36.284 -6.736 0.672 1.00 52.47 297 ILE A C 1
ATOM 2348 O O . ILE A 1 297 ? -36.068 -7.589 1.536 1.00 52.47 297 ILE A O 1
ATOM 2352 N N . PRO A 1 298 ? -36.897 -7.061 -0.478 1.00 56.06 298 PRO A N 1
ATOM 2353 C CA . PRO A 1 298 ? -37.644 -8.300 -0.606 1.00 56.06 298 PRO A CA 1
ATOM 2354 C C . PRO A 1 298 ? -36.777 -9.532 -0.874 1.00 56.06 298 PRO A C 1
ATOM 2356 O O . PRO A 1 298 ? -37.337 -10.608 -1.037 1.00 56.06 298 PRO A O 1
ATOM 2359 N N . PHE A 1 299 ? -35.442 -9.443 -0.963 1.00 54.94 299 PHE A N 1
ATOM 2360 C CA . PHE A 1 299 ? -34.639 -10.578 -1.428 1.00 54.94 299 PHE A CA 1
ATOM 2361 C C . PHE A 1 299 ? -33.201 -10.608 -0.905 1.00 54.94 299 PHE A C 1
ATOM 2363 O O . PHE A 1 299 ? -32.468 -9.627 -0.989 1.00 54.94 299 PHE A O 1
ATOM 2370 N N . MET A 1 300 ? -32.784 -11.767 -0.394 1.00 58.91 300 MET A N 1
ATOM 2371 C CA . MET A 1 300 ? -31.453 -12.021 0.158 1.00 58.91 300 MET A CA 1
ATOM 2372 C C . MET A 1 300 ? -30.910 -13.349 -0.350 1.00 58.91 300 MET A C 1
ATOM 2374 O O . MET A 1 300 ? -31.660 -14.298 -0.559 1.00 58.91 300 MET A O 1
ATOM 2378 N N . GLN A 1 301 ? -29.594 -13.429 -0.526 1.00 60.66 301 GLN A N 1
ATOM 2379 C CA . GLN A 1 301 ? -28.918 -14.619 -1.032 1.00 60.66 301 GLN A CA 1
ATOM 2380 C C . GLN A 1 301 ? -27.686 -14.931 -0.183 1.00 60.66 301 GLN A C 1
ATOM 2382 O O . GLN A 1 301 ? -26.930 -14.038 0.193 1.00 60.66 301 GLN A O 1
ATOM 2387 N N . ALA A 1 302 ? -27.461 -16.209 0.092 1.00 58.47 302 ALA A N 1
ATOM 2388 C CA . ALA A 1 302 ? -26.271 -16.727 0.746 1.00 58.47 302 ALA A CA 1
ATOM 2389 C C . ALA A 1 302 ? -25.684 -17.855 -0.106 1.00 58.47 302 ALA A C 1
ATOM 2391 O O . ALA A 1 302 ? -26.413 -18.724 -0.581 1.00 58.47 302 ALA A O 1
ATOM 2392 N N . HIS A 1 303 ? -24.364 -17.861 -0.286 1.00 56.69 303 HIS A N 1
ATOM 2393 C CA . HIS A 1 303 ? -23.667 -18.874 -1.074 1.00 56.69 303 HIS A CA 1
ATOM 2394 C C . HIS A 1 303 ? -22.464 -19.446 -0.309 1.00 56.69 303 HIS A C 1
ATOM 2396 O O . HIS A 1 303 ? -21.754 -18.736 0.402 1.00 56.69 303 HIS A O 1
ATOM 2402 N N . ARG A 1 304 ? -22.222 -20.747 -0.475 1.00 53.72 304 ARG A N 1
ATOM 2403 C CA . ARG A 1 304 ? -20.983 -21.462 -0.138 1.00 53.72 304 ARG A CA 1
ATOM 2404 C C . ARG A 1 304 ? -20.615 -22.370 -1.310 1.00 53.72 304 ARG A C 1
ATOM 2406 O O . ARG A 1 304 ? -21.447 -22.619 -2.175 1.00 53.72 304 ARG A O 1
ATOM 2413 N N . LYS A 1 305 ? -19.390 -22.905 -1.309 1.00 49.28 305 LYS A N 1
ATOM 2414 C CA . LYS A 1 305 ? -18.831 -23.703 -2.419 1.00 49.28 305 LYS A CA 1
ATOM 2415 C C . LYS A 1 305 ? -19.785 -24.785 -2.968 1.00 49.28 305 LYS A C 1
ATOM 2417 O O . LYS A 1 305 ? -19.800 -24.987 -4.173 1.00 49.28 305 LYS A O 1
ATOM 2422 N N . ASP A 1 306 ? -20.610 -25.388 -2.103 1.00 56.00 306 ASP A N 1
ATOM 2423 C CA . ASP A 1 306 ? -21.545 -26.470 -2.450 1.00 56.00 306 ASP A CA 1
ATOM 2424 C C . ASP A 1 306 ? -23.016 -26.202 -2.035 1.00 56.00 306 ASP A C 1
ATOM 2426 O O . ASP A 1 306 ? -23.808 -27.136 -1.924 1.00 56.00 306 ASP A O 1
ATOM 2430 N N . SER A 1 307 ? -23.410 -24.959 -1.717 1.00 52.84 307 SER A N 1
ATOM 2431 C CA . SER A 1 307 ? -24.812 -24.636 -1.377 1.00 52.84 307 SER A CA 1
ATOM 2432 C C . SER A 1 307 ? -25.151 -23.173 -1.637 1.00 52.84 307 SER A C 1
ATOM 2434 O O . SER A 1 307 ? -24.329 -22.283 -1.425 1.00 52.84 307 SER A O 1
ATOM 2436 N N . TYR A 1 308 ? -26.385 -22.937 -2.067 1.00 51.62 308 TYR A N 1
ATOM 2437 C CA . TYR A 1 308 ? -26.930 -21.626 -2.360 1.00 51.62 308 TYR A CA 1
ATOM 2438 C C . TYR A 1 308 ? -28.333 -21.522 -1.764 1.00 51.62 308 TYR A C 1
ATOM 2440 O O . TYR A 1 308 ? -29.156 -22.415 -1.962 1.00 51.62 308 TYR A O 1
ATOM 2448 N N . VAL A 1 309 ? -28.606 -20.449 -1.028 1.00 66.25 309 VAL A N 1
ATOM 2449 C CA . VAL A 1 309 ? -29.896 -20.204 -0.378 1.00 66.25 309 VAL A CA 1
ATOM 2450 C C . VAL A 1 309 ? -30.355 -18.798 -0.730 1.00 66.25 309 VAL A C 1
ATOM 2452 O O . VAL A 1 309 ? -29.668 -17.829 -0.420 1.00 66.25 309 VAL A O 1
ATOM 2455 N N . GLY A 1 310 ? -31.519 -18.690 -1.366 1.00 58.97 310 GLY A N 1
ATOM 2456 C CA . GLY A 1 310 ? -32.226 -17.429 -1.571 1.00 58.97 310 GLY A CA 1
ATOM 2457 C C . GLY A 1 310 ? -33.418 -17.332 -0.622 1.00 58.97 310 GLY A C 1
ATOM 2458 O O . GLY A 1 310 ? -34.182 -18.286 -0.499 1.00 58.97 310 GLY A O 1
ATOM 2459 N N . LEU A 1 311 ? -33.584 -16.191 0.041 1.00 65.06 311 LEU A N 1
ATOM 2460 C CA . LEU A 1 311 ? -34.717 -15.880 0.905 1.00 65.06 311 LEU A CA 1
ATOM 2461 C C . LEU A 1 311 ? -35.411 -14.624 0.376 1.00 65.06 311 LEU A C 1
ATOM 2463 O O . LEU A 1 311 ? -34.827 -13.543 0.381 1.00 65.06 311 LEU A O 1
ATOM 2467 N N . CYS A 1 312 ? -36.659 -14.771 -0.069 1.00 61.91 312 CYS A N 1
ATOM 2468 C CA . CYS A 1 312 ? -37.526 -13.644 -0.401 1.00 61.91 312 CYS A CA 1
ATOM 2469 C C . CYS A 1 312 ? -38.261 -13.196 0.871 1.00 61.91 312 CYS A C 1
ATOM 2471 O O . CYS A 1 312 ? -39.032 -13.971 1.442 1.00 61.91 312 CYS A O 1
ATOM 2473 N N . TRP A 1 313 ? -37.971 -11.988 1.355 1.00 68.06 313 TRP A N 1
ATOM 2474 C CA . TRP A 1 313 ? -38.423 -11.475 2.649 1.00 68.06 313 TRP A CA 1
ATOM 2475 C C . TRP A 1 313 ? -39.358 -10.282 2.462 1.00 68.06 313 TRP A C 1
ATOM 2477 O O . TRP A 1 313 ? -38.924 -9.142 2.430 1.00 68.06 313 TRP A O 1
ATOM 2487 N N . LEU A 1 314 ? -40.654 -10.560 2.322 1.00 61.88 314 LEU A N 1
ATOM 2488 C CA . LEU A 1 314 ? -41.689 -9.536 2.155 1.00 61.88 314 LEU A CA 1
ATOM 2489 C C . LEU A 1 314 ? -42.209 -9.093 3.523 1.00 61.88 314 LEU A C 1
ATOM 2491 O O . LEU A 1 314 ? -43.250 -9.579 3.986 1.00 61.88 314 LEU A O 1
ATOM 2495 N N . ASN A 1 315 ? -41.470 -8.210 4.192 1.00 62.28 315 ASN A N 1
ATOM 2496 C CA . ASN A 1 315 ? -41.898 -7.645 5.464 1.00 62.28 315 ASN A CA 1
ATOM 2497 C C . ASN A 1 315 ? -41.562 -6.154 5.547 1.00 62.28 315 ASN A C 1
ATOM 2499 O O . ASN A 1 315 ? -40.425 -5.774 5.800 1.00 62.28 315 ASN A O 1
ATOM 2503 N N . ALA A 1 316 ? -42.595 -5.321 5.416 1.00 54.41 316 ALA A N 1
ATOM 2504 C CA . ALA A 1 316 ? -42.493 -3.866 5.504 1.00 54.41 316 ALA A CA 1
ATOM 2505 C C . ALA A 1 316 ? -42.244 -3.334 6.933 1.00 54.41 316 ALA A C 1
ATOM 2507 O O . ALA A 1 316 ? -42.139 -2.122 7.119 1.00 54.41 316 ALA A O 1
ATOM 2508 N N . ALA A 1 317 ? -42.199 -4.212 7.941 1.00 58.78 317 ALA A N 1
ATOM 2509 C CA . ALA A 1 317 ? -41.903 -3.847 9.322 1.00 58.78 317 ALA A CA 1
ATOM 2510 C C . ALA A 1 317 ? -40.394 -3.866 9.604 1.00 58.78 317 ALA A C 1
ATOM 2512 O O . ALA A 1 317 ? -39.657 -4.689 9.046 1.00 58.78 317 ALA A O 1
ATOM 2513 N N . GLU A 1 318 ? -39.948 -3.020 10.541 1.00 55.22 318 GLU A N 1
ATOM 2514 C CA . GLU A 1 318 ? -38.565 -3.054 11.021 1.00 55.22 318 GLU A CA 1
ATOM 2515 C C . GLU A 1 318 ? -38.185 -4.478 11.424 1.00 55.22 318 GLU A C 1
ATOM 2517 O O . GLU A 1 318 ? -38.938 -5.153 12.129 1.00 55.22 318 GLU A O 1
ATOM 2522 N N . THR A 1 319 ? -37.040 -4.950 10.926 1.00 62.44 319 THR A N 1
ATOM 2523 C CA . THR A 1 319 ? -36.582 -6.327 11.115 1.00 62.44 319 THR A CA 1
ATOM 2524 C C . THR A 1 319 ? -35.146 -6.348 11.632 1.00 62.44 319 THR A C 1
ATOM 2526 O O . THR A 1 319 ? -34.232 -5.817 11.006 1.00 62.44 319 THR A O 1
ATOM 2529 N N . TRP A 1 320 ? -34.938 -7.010 12.767 1.00 56.50 320 TRP A N 1
ATOM 2530 C CA . TRP A 1 320 ? -33.641 -7.290 13.370 1.00 56.50 320 TRP A CA 1
ATOM 2531 C C . TRP A 1 320 ? -33.183 -8.703 13.018 1.00 56.50 320 TRP A C 1
ATOM 2533 O O . TRP A 1 320 ? -33.961 -9.659 13.092 1.00 56.50 320 TRP A O 1
ATOM 2543 N N . ILE A 1 321 ? -31.900 -8.845 12.680 1.00 63.03 321 ILE A N 1
ATOM 2544 C CA . ILE A 1 321 ? -31.286 -10.132 12.349 1.00 63.03 321 ILE A CA 1
ATOM 2545 C C . ILE A 1 321 ? -30.063 -10.342 13.240 1.00 63.03 321 ILE A C 1
ATOM 2547 O O . ILE A 1 321 ? -29.050 -9.658 13.123 1.00 63.03 321 ILE A O 1
ATOM 2551 N N . ASP A 1 322 ? -30.144 -11.331 14.117 1.00 56.22 322 ASP A N 1
ATOM 2552 C CA . ASP A 1 322 ? -29.007 -11.871 14.847 1.00 56.22 322 ASP A CA 1
ATOM 2553 C C . ASP A 1 322 ? -28.288 -12.905 13.988 1.00 56.22 322 ASP A C 1
ATOM 2555 O O . ASP A 1 322 ? -28.928 -13.794 13.428 1.00 56.22 322 ASP A O 1
ATOM 2559 N N . ILE A 1 323 ? -26.959 -12.880 13.977 1.00 60.00 323 ILE A N 1
ATOM 2560 C CA . ILE A 1 323 ? -26.139 -13.908 13.333 1.00 60.00 323 ILE A CA 1
ATOM 2561 C C . ILE A 1 323 ? -25.191 -14.493 14.378 1.00 60.00 323 ILE A C 1
ATOM 2563 O O . ILE A 1 323 ? -24.501 -13.769 15.087 1.00 60.00 323 ILE A O 1
ATOM 2567 N N . THR A 1 324 ? -25.147 -15.818 14.481 1.00 61.81 324 THR A N 1
ATOM 2568 C CA . THR A 1 324 ? -24.279 -16.547 15.411 1.00 61.81 324 THR A CA 1
ATOM 2569 C C . THR A 1 324 ? -23.532 -17.632 14.660 1.00 61.81 324 THR A C 1
ATOM 2571 O O . THR A 1 324 ? -24.136 -18.461 13.983 1.00 61.81 324 THR A O 1
ATOM 2574 N N . LYS A 1 325 ? -22.205 -17.647 14.771 1.00 59.75 325 LYS A N 1
ATOM 2575 C CA . LYS A 1 325 ? -21.380 -18.683 14.152 1.00 59.75 325 LYS A CA 1
ATOM 2576 C C . LYS A 1 325 ? -20.963 -19.692 15.209 1.00 59.75 325 LYS A C 1
ATOM 2578 O O . LYS A 1 325 ? -20.316 -19.343 16.189 1.00 59.75 325 LYS A O 1
ATOM 2583 N N . THR A 1 326 ? -21.328 -20.951 15.016 1.00 65.81 326 THR A N 1
ATOM 2584 C CA . THR A 1 326 ? -20.925 -22.058 15.887 1.00 65.81 326 THR A CA 1
ATOM 2585 C C . THR A 1 326 ? -19.912 -22.924 15.168 1.00 65.81 326 THR A C 1
ATOM 2587 O O . THR A 1 326 ? -20.217 -23.528 14.139 1.00 65.81 326 THR A O 1
ATOM 2590 N N . LYS A 1 327 ? -18.702 -22.986 15.723 1.00 51.16 327 LYS A N 1
ATOM 2591 C CA . LYS A 1 327 ? -17.595 -23.771 15.187 1.00 51.16 327 LYS A CA 1
ATOM 2592 C C . LYS A 1 327 ? -17.485 -25.100 15.929 1.00 51.16 327 LYS A C 1
ATOM 2594 O O . LYS A 1 327 ? -17.326 -25.128 17.146 1.00 51.16 327 LYS A O 1
ATOM 2599 N N . THR A 1 328 ? -17.551 -26.197 15.189 1.00 60.94 328 THR A N 1
ATOM 2600 C CA . THR A 1 328 ? -17.168 -27.533 15.660 1.00 60.94 328 THR A CA 1
ATOM 2601 C C . THR A 1 328 ? -15.767 -27.870 15.138 1.00 60.94 328 THR A C 1
ATOM 2603 O O . THR A 1 328 ? -15.201 -27.122 14.341 1.00 60.94 328 THR A O 1
ATOM 2606 N N . LYS A 1 329 ? -15.168 -28.986 15.581 1.00 54.88 329 LYS A N 1
ATOM 2607 C CA . LYS A 1 329 ? -13.810 -29.392 15.157 1.00 54.88 329 LYS A CA 1
ATOM 2608 C C . LYS A 1 329 ? -13.657 -29.548 13.635 1.00 54.88 329 LYS A C 1
ATOM 2610 O O . LYS A 1 329 ? -12.536 -29.466 13.145 1.00 54.88 329 LYS A O 1
ATOM 2615 N N . THR A 1 330 ? -14.752 -29.761 12.907 1.00 49.81 330 THR A N 1
ATOM 2616 C CA . THR A 1 330 ? -14.749 -30.057 11.468 1.00 49.81 330 THR A CA 1
ATOM 2617 C C . THR A 1 330 ? -15.568 -29.083 10.626 1.00 49.81 330 THR A C 1
ATOM 2619 O O . THR A 1 330 ? -15.373 -29.070 9.417 1.00 49.81 330 THR A O 1
ATOM 2622 N N . ASP A 1 331 ? -16.444 -28.263 11.222 1.00 50.38 331 ASP A N 1
ATOM 2623 C CA . ASP A 1 331 ? -17.349 -27.402 10.451 1.00 50.38 331 ASP A CA 1
ATOM 2624 C C . ASP A 1 331 ? -17.712 -26.086 11.155 1.00 50.38 331 ASP A C 1
ATOM 2626 O O . ASP A 1 331 ? -17.691 -25.997 12.387 1.00 50.38 331 ASP A O 1
ATOM 2630 N N . THR A 1 332 ? -18.057 -25.057 10.376 1.00 56.88 332 THR A N 1
ATOM 2631 C CA . THR A 1 332 ? -18.491 -23.744 10.891 1.00 56.88 332 THR A CA 1
ATOM 2632 C C . THR A 1 332 ? -19.905 -23.435 10.416 1.00 56.88 332 THR A C 1
ATOM 2634 O O . THR A 1 332 ? -20.112 -23.067 9.263 1.00 56.88 332 THR A O 1
ATOM 2637 N N . ASN A 1 333 ? -20.870 -23.521 11.330 1.00 57.72 333 ASN A N 1
ATOM 2638 C CA . ASN A 1 333 ? -22.276 -23.253 11.034 1.00 57.72 333 ASN A CA 1
ATOM 2639 C C . ASN A 1 333 ? -22.620 -21.798 11.338 1.00 57.72 333 ASN A C 1
ATOM 2641 O O . ASN A 1 333 ? -22.211 -21.270 12.370 1.00 57.72 333 ASN A O 1
ATOM 2645 N N . THR A 1 334 ? -23.400 -21.167 10.463 1.00 57.00 334 THR A N 1
ATOM 2646 C CA . THR A 1 334 ? -23.932 -19.813 10.666 1.00 57.00 334 THR A CA 1
ATOM 2647 C C . THR A 1 334 ? -25.427 -19.923 10.942 1.00 57.00 334 THR A C 1
ATOM 2649 O O . THR A 1 334 ? -26.183 -20.325 10.065 1.00 57.00 334 THR A O 1
ATOM 2652 N N . ASN A 1 335 ? -25.860 -19.587 12.154 1.00 61.53 335 ASN A N 1
ATOM 2653 C CA . ASN A 1 335 ? -27.270 -19.538 12.529 1.00 61.53 335 ASN A CA 1
ATOM 2654 C C . ASN A 1 335 ? -27.742 -18.087 12.524 1.00 61.53 335 ASN A C 1
ATOM 2656 O O . ASN A 1 335 ? -27.062 -17.217 13.066 1.00 61.53 335 ASN A O 1
ATOM 2660 N N . THR A 1 336 ? -28.926 -17.837 11.978 1.00 57.69 336 THR A N 1
ATOM 2661 C CA . THR A 1 336 ? -29.539 -16.504 11.966 1.00 57.69 336 THR A CA 1
ATOM 2662 C C . THR A 1 336 ? -30.867 -16.514 12.716 1.00 57.69 336 THR A C 1
ATOM 2664 O O . THR A 1 336 ? -31.656 -17.439 12.518 1.00 57.69 336 THR A O 1
ATOM 2667 N N . ARG A 1 337 ? -31.153 -15.499 13.533 1.00 62.03 337 ARG A N 1
ATOM 2668 C CA . ARG A 1 337 ? -32.450 -15.309 14.203 1.00 62.03 337 ARG A CA 1
ATOM 2669 C C . ARG A 1 337 ? -33.038 -13.963 13.794 1.00 62.03 337 ARG A C 1
ATOM 2671 O O . ARG A 1 337 ? -32.353 -12.958 13.856 1.00 62.03 337 ARG A O 1
ATOM 2678 N N . TRP A 1 338 ? -34.305 -13.970 13.403 1.00 64.25 338 TRP A N 1
ATOM 2679 C CA . TRP A 1 338 ? -34.993 -12.837 12.791 1.00 64.25 338 TRP A CA 1
ATOM 2680 C C . TRP A 1 338 ? -36.133 -12.386 13.699 1.00 64.25 338 TRP A C 1
ATOM 2682 O O . TRP A 1 338 ? -36.829 -13.230 14.270 1.00 64.25 338 TRP A O 1
ATOM 2692 N N . ILE A 1 339 ? -36.307 -11.081 13.863 1.00 65.44 339 ILE A N 1
ATOM 2693 C CA . ILE A 1 339 ? -37.319 -10.462 14.727 1.00 65.44 339 ILE A CA 1
ATOM 2694 C C . ILE A 1 339 ? -37.893 -9.285 13.943 1.00 65.44 339 ILE A C 1
ATOM 2696 O O . ILE A 1 339 ? -37.106 -8.512 13.423 1.00 65.44 339 ILE A O 1
ATOM 2700 N N . SER A 1 340 ? -39.214 -9.123 13.856 1.00 64.19 340 SER A N 1
ATOM 2701 C CA . SER A 1 340 ? -39.829 -7.977 13.166 1.00 64.19 340 SER A CA 1
ATOM 2702 C C . SER A 1 340 ? -40.904 -7.308 14.022 1.00 64.19 340 SER A C 1
ATOM 2704 O O . SER A 1 340 ? -41.571 -7.995 14.795 1.00 64.19 340 SER A O 1
ATOM 2706 N N . GLU A 1 341 ? -41.076 -5.992 13.876 1.00 51.72 341 GLU A N 1
ATOM 2707 C CA . GLU A 1 341 ? -41.957 -5.152 14.710 1.00 51.72 341 GLU A CA 1
ATOM 2708 C C . GLU A 1 341 ? -43.451 -5.528 14.605 1.00 51.72 341 GLU A C 1
ATOM 2710 O O . GLU A 1 341 ? -44.152 -5.551 15.615 1.00 51.72 341 GLU A O 1
ATOM 2715 N N . ALA A 1 342 ? -43.938 -5.906 13.415 1.00 52.53 342 ALA A N 1
ATOM 2716 C CA . ALA A 1 342 ? -45.309 -6.381 13.209 1.00 52.53 342 ALA A CA 1
ATOM 2717 C C . ALA A 1 342 ? -45.339 -7.880 12.860 1.00 52.53 342 ALA A C 1
ATOM 2719 O O . ALA A 1 342 ? -44.749 -8.342 11.880 1.00 52.53 342 ALA A O 1
ATOM 2720 N N . GLY A 1 343 ? -46.036 -8.660 13.689 1.00 52.31 343 GLY A N 1
ATOM 2721 C CA . GLY A 1 343 ? -46.101 -10.117 13.600 1.00 52.31 343 GLY A CA 1
ATOM 2722 C C . GLY A 1 343 ? -47.041 -10.642 12.511 1.00 52.31 343 GLY A C 1
ATOM 2723 O O . GLY A 1 343 ? -48.229 -10.821 12.760 1.00 52.31 343 GLY A O 1
ATOM 2724 N N . HIS A 1 344 ? -46.486 -10.977 11.345 1.00 43.31 344 HIS A N 1
ATOM 2725 C CA . HIS A 1 344 ? -46.710 -12.248 10.633 1.00 43.31 344 HIS A CA 1
ATOM 2726 C C . HIS A 1 344 ? -45.757 -12.321 9.424 1.00 43.31 344 HIS A C 1
ATOM 2728 O O . HIS A 1 344 ? -46.022 -11.684 8.404 1.00 43.31 344 HIS A O 1
ATOM 2734 N N . PRO A 1 345 ? -44.656 -13.091 9.489 1.00 47.78 345 PRO A N 1
ATOM 2735 C CA . PRO A 1 345 ? -43.793 -13.276 8.329 1.00 47.78 345 PRO A CA 1
ATOM 2736 C C . PRO A 1 345 ? -44.542 -14.083 7.261 1.00 47.78 345 PRO A C 1
ATOM 2738 O O . PRO A 1 345 ? -44.865 -15.254 7.471 1.00 47.78 345 PRO A O 1
ATOM 2741 N N . ARG A 1 346 ? -44.815 -13.489 6.093 1.00 43.72 346 ARG A N 1
ATOM 2742 C CA . ARG A 1 346 ? -45.206 -14.268 4.910 1.00 43.72 346 ARG A CA 1
ATOM 2743 C C . ARG A 1 346 ? -43.943 -14.817 4.259 1.00 43.72 346 ARG A C 1
ATOM 2745 O O . ARG A 1 346 ? -43.259 -14.129 3.513 1.00 43.72 346 ARG A O 1
ATOM 2752 N N . ARG A 1 347 ? -43.627 -16.065 4.599 1.00 44.97 347 ARG A N 1
ATOM 2753 C CA . ARG A 1 347 ? -42.472 -16.811 4.095 1.00 44.97 347 ARG A CA 1
ATOM 2754 C C . ARG A 1 347 ? -42.857 -17.578 2.830 1.00 44.97 347 ARG A C 1
ATOM 2756 O O . ARG A 1 347 ? -43.791 -18.375 2.865 1.00 44.97 347 ARG A O 1
ATOM 2763 N N . LEU A 1 348 ? -42.116 -17.370 1.745 1.00 38.94 348 LEU A N 1
ATOM 2764 C CA . LEU A 1 348 ? -42.097 -18.269 0.592 1.00 38.94 348 LEU A CA 1
ATOM 2765 C C . LEU A 1 348 ? -40.690 -18.864 0.500 1.00 38.94 348 LEU A C 1
ATOM 2767 O O . LEU A 1 348 ? -39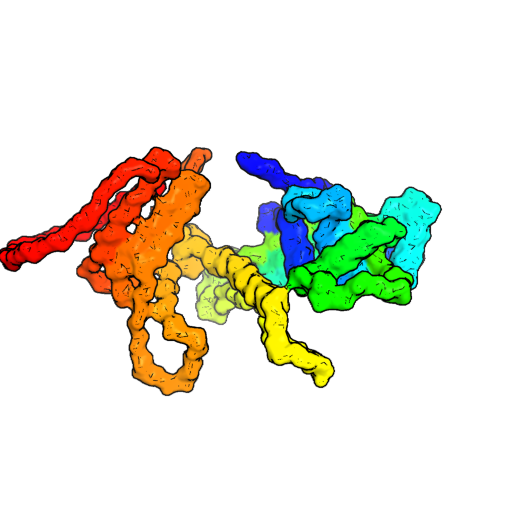.751 -18.188 0.087 1.00 38.94 348 LEU A O 1
ATOM 2771 N N . ASP A 1 349 ? -40.539 -20.114 0.931 1.00 41.12 349 ASP A N 1
ATOM 2772 C CA . ASP A 1 349 ? -39.299 -20.860 0.736 1.00 41.12 349 ASP A CA 1
ATOM 2773 C C . ASP A 1 349 ? -39.255 -21.387 -0.698 1.00 41.12 349 ASP A C 1
ATOM 2775 O O . ASP A 1 349 ? -40.126 -22.155 -1.104 1.00 41.12 349 ASP A O 1
ATOM 2779 N N . LEU A 1 350 ? -38.235 -21.001 -1.460 1.00 33.78 350 LEU A N 1
ATOM 2780 C CA . LEU A 1 350 ? -37.925 -21.623 -2.743 1.00 33.78 350 LEU A CA 1
ATOM 2781 C C . LEU A 1 350 ? -36.829 -22.673 -2.502 1.00 33.78 350 LEU A C 1
ATOM 2783 O O . LEU A 1 350 ? -35.673 -22.294 -2.299 1.00 33.78 350 LEU A O 1
ATOM 2787 N N . PRO A 1 351 ? -37.139 -23.982 -2.475 1.00 32.56 351 PRO A N 1
ATOM 2788 C CA . PRO A 1 351 ? -36.097 -24.992 -2.410 1.00 32.56 351 PRO A CA 1
ATOM 2789 C C . PRO A 1 351 ? -35.351 -25.026 -3.746 1.00 32.56 351 PRO A C 1
ATOM 2791 O O . PRO A 1 351 ? -35.951 -25.242 -4.796 1.00 32.56 351 PRO A O 1
ATOM 2794 N N . VAL A 1 352 ? -34.031 -24.852 -3.707 1.00 34.25 352 VAL A N 1
ATOM 2795 C CA . VAL A 1 352 ? -33.150 -25.150 -4.840 1.00 34.25 352 VAL A CA 1
ATOM 2796 C C . VAL A 1 352 ? -32.244 -26.301 -4.423 1.00 34.25 352 VAL A C 1
ATOM 2798 O O . VAL A 1 352 ? -31.427 -26.182 -3.512 1.00 34.25 352 VAL A O 1
ATOM 2801 N N . THR A 1 353 ? -32.443 -27.452 -5.059 1.00 35.75 353 THR A N 1
ATOM 2802 C CA . THR A 1 353 ? -31.585 -28.633 -4.930 1.00 35.75 353 THR A CA 1
ATOM 2803 C C . THR A 1 353 ? -30.284 -28.451 -5.718 1.00 35.75 353 THR A C 1
ATOM 2805 O O . THR A 1 353 ? -30.214 -27.640 -6.637 1.00 35.75 353 THR A O 1
ATOM 2808 N N . SER A 1 354 ? -29.258 -29.220 -5.344 1.00 32.72 354 SER A N 1
ATOM 2809 C CA . SER A 1 354 ? -27.901 -29.247 -5.915 1.00 32.72 354 SER A CA 1
ATOM 2810 C C . SER A 1 354 ? -27.833 -29.303 -7.463 1.00 32.72 354 SER A C 1
ATOM 2812 O O . SER A 1 354 ? -28.827 -29.634 -8.115 1.00 32.72 354 SER A O 1
ATOM 2814 N N . PRO A 1 355 ? -26.654 -29.064 -8.085 1.00 30.03 355 PRO A N 1
ATOM 2815 C CA . PRO A 1 355 ? -26.494 -28.944 -9.544 1.00 30.03 355 PRO A CA 1
ATOM 2816 C C . PRO A 1 355 ? -26.732 -30.216 -10.387 1.00 30.03 355 PRO A C 1
ATOM 2818 O O . PRO A 1 355 ? -26.227 -30.297 -11.501 1.00 30.03 355 PRO A O 1
ATOM 2821 N N . GLN A 1 356 ? -27.469 -31.223 -9.910 1.00 30.44 356 GLN A N 1
ATOM 2822 C CA . GLN A 1 356 ? -27.753 -32.449 -10.675 1.00 30.44 356 GLN A CA 1
ATOM 2823 C C . GLN A 1 356 ? -29.244 -32.719 -10.943 1.00 30.44 356 GLN A C 1
ATOM 2825 O O . GLN A 1 356 ? -29.574 -33.747 -11.520 1.00 30.44 356 GLN A O 1
ATOM 2830 N N . GLY A 1 357 ? -30.150 -31.797 -10.601 1.00 27.16 357 GLY A N 1
ATOM 2831 C CA . GLY A 1 357 ? -31.601 -32.003 -10.750 1.00 27.16 357 GLY A CA 1
ATOM 2832 C C . GLY A 1 357 ? -32.319 -31.130 -11.780 1.00 27.16 357 GLY A C 1
ATOM 2833 O O . GLY A 1 357 ? -33.543 -31.084 -11.758 1.00 27.16 357 GLY A O 1
ATOM 2834 N N . CYS A 1 358 ? -31.616 -30.408 -12.661 1.00 28.22 358 CYS A N 1
ATOM 2835 C CA . CYS A 1 358 ? -32.267 -29.571 -13.677 1.00 28.22 358 CYS A CA 1
ATOM 2836 C C . CYS A 1 358 ? -32.720 -30.419 -14.879 1.00 28.22 358 CYS A C 1
ATOM 2838 O O . CYS A 1 358 ? -32.193 -30.311 -15.982 1.00 28.22 358 CYS A O 1
ATOM 2840 N N . ALA A 1 359 ? -33.677 -31.313 -14.650 1.00 30.44 359 ALA A N 1
ATOM 2841 C CA . ALA A 1 359 ? -34.464 -31.937 -15.700 1.00 30.44 359 ALA A CA 1
ATOM 2842 C C . ALA A 1 359 ? -35.827 -32.327 -15.115 1.00 30.44 359 ALA A C 1
ATOM 2844 O O . ALA A 1 359 ? -35.883 -33.072 -14.145 1.00 30.44 359 ALA A O 1
ATOM 2845 N N . GLN A 1 360 ? -36.893 -31.874 -15.783 1.00 25.95 360 GLN A N 1
ATOM 2846 C CA . GLN A 1 360 ? -38.312 -32.227 -15.592 1.00 25.95 360 GLN A CA 1
ATOM 2847 C C . GLN A 1 360 ? -39.148 -31.313 -14.667 1.00 25.95 360 GLN A C 1
ATOM 2849 O O . GLN A 1 360 ? -39.418 -31.628 -13.519 1.00 25.95 360 GLN A O 1
ATOM 2854 N N . GLY A 1 361 ? -39.660 -30.223 -15.254 1.00 25.48 361 GLY A N 1
ATOM 2855 C CA . GLY A 1 361 ? -41.092 -30.130 -15.582 1.00 25.48 361 GLY A CA 1
ATOM 2856 C C . GLY A 1 361 ? -42.096 -29.574 -14.553 1.00 25.48 361 GLY A C 1
ATOM 2857 O O . GLY A 1 361 ? -42.157 -30.016 -13.417 1.00 25.48 361 GLY A O 1
ATOM 2858 N N . LEU A 1 362 ? -42.998 -28.738 -15.101 1.00 23.91 362 LEU A N 1
ATOM 2859 C CA . LEU A 1 362 ? -44.373 -28.379 -14.684 1.00 23.91 362 LEU A CA 1
ATOM 2860 C C . LEU A 1 362 ? -44.524 -27.155 -13.756 1.00 23.91 362 LEU A C 1
ATOM 2862 O O . LEU A 1 362 ? -44.129 -27.178 -12.602 1.00 23.91 362 LEU A O 1
ATOM 2866 N N . CYS A 1 363 ? -44.942 -25.986 -14.266 1.00 23.62 363 CYS A N 1
ATOM 2867 C CA . CYS A 1 363 ? -46.263 -25.562 -14.797 1.00 23.62 363 CYS A CA 1
ATOM 2868 C C . CYS A 1 363 ? -47.188 -24.970 -13.711 1.00 23.62 363 CYS A C 1
ATOM 2870 O O . CYS A 1 363 ? -47.614 -25.667 -12.797 1.00 23.62 363 CYS A O 1
ATOM 2872 N N . CYS A 1 364 ? -47.563 -23.693 -13.883 1.00 24.98 364 CYS A N 1
ATOM 2873 C CA . CYS A 1 364 ? -48.728 -23.055 -13.247 1.00 24.98 364 CYS A CA 1
ATOM 2874 C C . CYS A 1 364 ? -50.021 -23.864 -13.481 1.00 24.98 364 CYS A C 1
ATOM 2876 O O . CYS A 1 364 ? -50.134 -24.532 -14.514 1.00 24.98 364 CYS A O 1
ATOM 2878 N N . PRO A 1 365 ? -51.044 -23.726 -12.610 1.00 30.75 365 PRO A N 1
ATOM 2879 C CA . PRO A 1 365 ? -52.160 -22.840 -12.987 1.00 30.75 365 PRO A CA 1
ATOM 2880 C C . PRO A 1 365 ? -52.887 -22.098 -11.835 1.00 30.75 365 PRO A C 1
ATOM 2882 O O . PRO A 1 365 ? -52.921 -22.525 -10.686 1.00 30.75 365 PRO A O 1
ATOM 2885 N N . ASN A 1 366 ? -53.551 -20.998 -12.219 1.00 27.67 366 ASN A N 1
ATOM 2886 C CA . ASN A 1 366 ? -54.602 -20.260 -11.495 1.00 27.67 366 ASN A CA 1
ATOM 2887 C C . ASN A 1 366 ? -55.889 -21.092 -11.267 1.00 27.67 366 ASN A C 1
ATOM 2889 O O . ASN A 1 366 ? -56.310 -21.766 -12.207 1.00 27.67 366 ASN A O 1
ATOM 2893 N N . ARG A 1 367 ? -56.611 -20.895 -10.139 1.00 26.19 367 ARG A N 1
ATOM 2894 C CA . ARG A 1 367 ? -58.070 -20.558 -10.079 1.00 26.19 367 ARG A CA 1
ATOM 2895 C C . ARG A 1 367 ? -58.662 -20.451 -8.651 1.00 26.19 367 ARG A C 1
ATOM 2897 O O . ARG A 1 367 ? -58.283 -21.168 -7.739 1.00 26.19 367 ARG A O 1
ATOM 2904 N N . HIS A 1 368 ? -59.644 -19.546 -8.553 1.00 27.25 368 HIS A N 1
ATOM 2905 C CA . HIS A 1 368 ? -60.556 -19.131 -7.467 1.00 27.25 368 HIS A CA 1
ATOM 2906 C C . HIS A 1 368 ? -61.286 -20.203 -6.618 1.00 27.25 368 HIS A C 1
ATOM 2908 O O . HIS A 1 368 ? -61.827 -21.134 -7.205 1.00 27.25 368 HIS A O 1
ATOM 2914 N N . HIS A 1 369 ? -61.511 -19.930 -5.315 1.00 25.53 369 HIS A N 1
ATOM 2915 C CA . HIS A 1 369 ? -62.824 -19.718 -4.632 1.00 25.53 369 HIS A CA 1
ATOM 2916 C C . HIS A 1 369 ? -62.725 -19.874 -3.095 1.00 25.53 369 HIS A C 1
ATOM 2918 O O . HIS A 1 369 ? -62.033 -20.761 -2.613 1.00 25.53 369 HIS A O 1
ATOM 2924 N N . GLY A 1 370 ? -63.534 -19.100 -2.354 1.00 23.09 370 GLY A N 1
ATOM 2925 C CA . GLY A 1 370 ? -64.188 -19.584 -1.126 1.00 23.09 370 GLY A CA 1
ATOM 2926 C C . GLY A 1 370 ? -63.660 -19.066 0.214 1.00 23.09 370 GLY A C 1
ATOM 2927 O O . GLY A 1 370 ? -62.609 -19.475 0.688 1.00 23.09 370 GLY A O 1
ATOM 2928 N N . ALA A 1 371 ? -64.457 -18.212 0.854 1.00 28.06 371 ALA A N 1
ATOM 2929 C CA . ALA A 1 371 ? -64.308 -17.786 2.239 1.00 28.06 371 ALA A CA 1
ATOM 2930 C C . ALA A 1 371 ? -64.541 -18.934 3.240 1.00 28.06 371 ALA A C 1
ATOM 2932 O O . ALA A 1 371 ? -65.441 -19.748 3.047 1.00 28.06 371 ALA A O 1
ATOM 2933 N N . ALA A 1 372 ? -63.818 -18.914 4.363 1.00 24.47 372 ALA A N 1
ATOM 2934 C CA . ALA A 1 372 ? -64.267 -19.500 5.624 1.00 24.47 372 ALA A CA 1
ATOM 2935 C C . ALA A 1 372 ? -63.637 -18.739 6.803 1.00 24.47 372 ALA A C 1
ATOM 2937 O O . ALA A 1 372 ? -62.425 -18.763 7.009 1.00 24.47 372 ALA A O 1
ATOM 2938 N N . LEU A 1 373 ? -64.488 -18.045 7.562 1.00 28.19 373 LEU A N 1
ATOM 2939 C CA . LEU A 1 373 ? -64.197 -17.577 8.914 1.00 28.19 373 LEU A CA 1
ATOM 2940 C C . LEU A 1 373 ? -63.969 -18.795 9.818 1.00 28.19 373 LEU A C 1
ATOM 2942 O O . LEU A 1 373 ? -64.845 -19.649 9.936 1.00 28.19 373 LEU A O 1
ATOM 2946 N N . GLY A 1 374 ? -62.821 -18.837 10.488 1.00 22.86 374 GLY A N 1
ATOM 2947 C CA . GLY A 1 374 ? -62.529 -19.779 11.561 1.00 22.86 374 GLY A CA 1
ATOM 2948 C C . GLY A 1 374 ? -61.737 -19.071 12.651 1.00 22.86 374 GLY A C 1
ATOM 2949 O O . GLY A 1 374 ? -60.551 -18.806 12.490 1.00 22.86 374 GLY A O 1
ATOM 2950 N N . VAL A 1 375 ? -62.408 -18.732 13.751 1.00 28.64 375 VAL A N 1
ATOM 2951 C CA . VAL A 1 375 ? -61.766 -18.298 14.995 1.00 28.64 375 VAL A CA 1
ATOM 2952 C C . VAL A 1 375 ? -61.094 -19.524 15.612 1.00 28.64 375 VAL A C 1
ATOM 2954 O O . VAL A 1 375 ? -61.791 -20.475 15.954 1.00 28.64 375 VAL A O 1
ATOM 2957 N N . LEU A 1 376 ? -59.770 -19.512 15.785 1.00 22.91 376 LEU A N 1
ATOM 2958 C CA . LEU A 1 376 ? -59.090 -20.476 16.653 1.00 22.91 376 LEU A CA 1
ATOM 2959 C C . LEU A 1 376 ? -57.832 -19.875 17.299 1.00 22.91 376 LEU A C 1
ATOM 2961 O O . LEU A 1 376 ? -56.804 -19.689 16.661 1.00 22.91 376 LEU A O 1
ATOM 2965 N N . ASN A 1 377 ? -58.002 -19.572 18.587 1.00 23.44 377 ASN A N 1
ATOM 2966 C CA . ASN A 1 377 ? -57.074 -19.621 19.719 1.00 23.44 377 ASN A CA 1
ATOM 2967 C C . ASN A 1 377 ? -55.588 -19.273 19.525 1.00 23.44 377 ASN A C 1
ATOM 2969 O O . ASN A 1 377 ? -54.826 -19.951 18.842 1.00 23.44 377 ASN A O 1
ATOM 2973 N N . CYS A 1 378 ? -55.169 -18.284 20.320 1.00 25.16 378 CYS A N 1
ATOM 2974 C CA . CYS A 1 378 ? -53.790 -17.957 20.657 1.00 25.16 378 CYS A CA 1
ATOM 2975 C C . CYS A 1 378 ? -52.981 -19.212 21.033 1.00 25.16 378 CYS A C 1
ATOM 2977 O O . CYS A 1 378 ? -53.269 -19.863 22.038 1.00 25.16 378 CYS A O 1
ATOM 2979 N N . LEU A 1 379 ? -51.932 -19.509 20.265 1.00 26.19 379 LEU A N 1
ATOM 2980 C CA . LEU A 1 379 ? -50.860 -20.425 20.659 1.00 26.19 379 LEU A CA 1
ATOM 2981 C C . LEU A 1 379 ? -49.594 -19.616 20.997 1.00 26.19 379 LEU A C 1
ATOM 2983 O O . LEU A 1 379 ? -49.352 -18.580 20.374 1.00 26.19 379 LEU A O 1
ATOM 2987 N N . PRO A 1 380 ? -48.788 -20.053 21.984 1.00 25.11 380 PRO A N 1
ATOM 2988 C CA . PRO A 1 380 ? -47.581 -19.345 22.403 1.00 25.11 380 PRO A CA 1
ATOM 2989 C C . PRO A 1 380 ? -46.478 -19.407 21.325 1.00 25.11 380 PRO A C 1
ATOM 2991 O O . PRO A 1 380 ? -46.510 -20.285 20.458 1.00 25.11 380 PRO A O 1
ATOM 2994 N N . PRO A 1 381 ? -45.483 -18.498 21.364 1.00 28.83 381 PRO A N 1
ATOM 2995 C CA . PRO A 1 381 ? -44.451 -18.401 20.335 1.00 28.83 381 PRO A CA 1
ATOM 2996 C C . PRO A 1 381 ? -43.611 -19.682 20.257 1.00 28.83 381 PRO A C 1
ATOM 2998 O O . PRO A 1 381 ? -42.988 -20.100 21.233 1.00 28.83 381 PRO A O 1
ATOM 3001 N N . VAL A 1 382 ? -43.566 -20.289 19.070 1.00 24.61 382 VAL A N 1
ATOM 3002 C CA . VAL A 1 382 ? -42.732 -21.462 18.782 1.00 24.61 382 VAL A CA 1
ATOM 3003 C C . VAL A 1 382 ? -41.340 -20.991 18.329 1.00 24.61 382 VAL A C 1
ATOM 3005 O O . VAL A 1 382 ? -41.243 -20.234 17.362 1.00 24.61 382 VAL A O 1
ATOM 3008 N N . PRO A 1 383 ? -40.238 -21.421 18.971 1.00 24.69 383 PRO A N 1
ATOM 3009 C CA . PRO A 1 383 ? -38.890 -21.102 18.511 1.00 24.69 383 PRO A CA 1
ATOM 3010 C C . PRO A 1 383 ? -38.569 -21.857 17.211 1.00 24.69 383 PRO A C 1
ATOM 3012 O O . PRO A 1 383 ? -38.479 -23.084 17.193 1.00 24.69 383 PRO A O 1
ATOM 3015 N N . MET A 1 384 ? -38.360 -21.122 16.117 1.00 28.45 384 MET A N 1
ATOM 3016 C CA . MET A 1 384 ? -37.998 -21.693 14.817 1.00 28.45 384 MET A CA 1
ATOM 3017 C C . MET A 1 384 ? -36.472 -21.881 14.729 1.00 28.45 384 MET A C 1
ATOM 3019 O O . MET A 1 384 ? -35.718 -20.911 14.687 1.00 28.45 384 MET A O 1
ATOM 3023 N N . LYS A 1 385 ? -36.000 -23.135 14.717 1.00 23.11 385 LYS A N 1
ATOM 3024 C CA . LYS A 1 385 ? -34.599 -23.492 14.423 1.00 23.11 385 LYS A CA 1
ATOM 3025 C C . LYS A 1 385 ? -34.464 -23.814 12.936 1.00 23.11 385 LYS A C 1
ATOM 3027 O O . LYS A 1 385 ? -34.892 -24.882 12.510 1.00 23.11 385 LYS A O 1
ATOM 3032 N N . LEU A 1 386 ? -33.826 -22.937 12.168 1.00 29.70 386 LEU A N 1
ATOM 3033 C CA . LEU A 1 386 ? -33.260 -23.312 10.871 1.00 29.70 386 LEU A CA 1
ATOM 3034 C C . LEU A 1 386 ? -31.854 -23.878 11.096 1.00 29.70 386 LEU A C 1
ATOM 3036 O O . LEU A 1 386 ? -30.991 -23.192 11.639 1.00 29.70 386 LEU A O 1
ATOM 3040 N N . ARG A 1 387 ? -31.638 -25.138 10.704 1.00 23.14 387 ARG A N 1
ATOM 3041 C CA . ARG A 1 387 ? -30.295 -25.697 10.505 1.00 23.14 387 ARG A CA 1
ATOM 3042 C C . ARG A 1 387 ? -29.911 -25.436 9.050 1.00 23.14 387 ARG A C 1
ATOM 3044 O O . ARG A 1 387 ? -30.610 -25.919 8.164 1.00 23.14 387 ARG A O 1
ATOM 3051 N N . LEU A 1 388 ? -28.849 -24.662 8.844 1.00 30.34 388 LEU A N 1
ATOM 3052 C CA . LEU A 1 388 ? -28.164 -24.492 7.559 1.00 30.34 388 LEU A CA 1
ATOM 3053 C C . LEU A 1 388 ? -26.954 -25.424 7.480 1.00 30.34 388 LEU A C 1
ATOM 3055 O O . LEU A 1 388 ? -26.322 -25.621 8.545 1.00 30.34 388 LEU A O 1
#

Foldseek 3Di:
DPPQDFFDDDPPAHDDPCCVPWKGRGQLQQQVQVLLDQWKWKWADLDPPDPDIDTDIWGKHWADPVCRVDDSSGDTWIKTKDQCPVRQQVQQVVCVVVVHPGGWIKIKDKDFFWWWFELDPVQTDTFMKMKIFIFHKHWDPDPSVLQVRVVRSCCSVFNPVCVVDDPDDDPVRSVRIIMIIGRTNGMMMTGDFEHGPYDPVLVPDPVSVVPGDTTMGTDFDADDDDDDDPPDPDPDDDPSVVCCRVVSRVVSCVVSCVRPDDAQDDPDHPHPFADFDDPDPDDDDDPDDDDDDWDDDQWDWDDDPWDIFIWGWPDRFGKGKHWDWDDDPVDIWIWIDMDGPDDDTPGDGDDDDTPPPPDDDDDDDDDDDDDDDDDDDDDDDDDDGDGD

Secondary structure (DSSP, 8-state):
-----B----TTT---TTHHHHEE-BHHHHHHHHHT-SEEEEEE-S-SS-SS-EEEEEEEEEE-SS-TT--TTS--EEEEEE---HHHHHHHHHHHHTT-SSEEEEEEEEEEEEEEE-SSTTT-EEEEEEEEEEEEEEE--SHHHHHHHHHHHHHHHSTTGGGGS-SSPPHHHHHH-EEEEEEEEEEEEEEE-SS----HHHHH-HHHHHH---EEEE------PPPPPTT---SS--HHHHHHHHHHHHHHHHHHHHHH---SSSTT---SSPPB------S---TT--PPP-----EEEEEETTEEEEEEEE--S-EEEEEEEEE-SS-EEEEEEEEESSS--EEEE-----TT-----------------------PPP------

Radius of gyration: 28.35 Å; chains: 1; bounding box: 95×55×65 Å